Protein AF-A0A023B6I5-F1 (afdb_monomer)

Radius of gyration: 60.67 Å; Cα contacts (8 Å, |Δi|>4): 670; chains: 1; bounding box: 164×137×196 Å

Organism: Gregarina niphandrodes (NCBI:txid110365)

pLDDT: mean 82.05, std 19.66, range [26.59, 98.94]

InterPro domains:
  IPR000845 Nucleoside phosphorylase domain [PF01048] (346-554)
  IPR035994 Nucleoside phosphorylase superfamily [G3DSA:3.40.50.1580] (329-599)
  IPR035994 Nucleoside phosphorylase superfamily [SSF53167] (329-554)

Secondary structure (DSSP, 8-state):
----TTTHHHHHHHHHHHHHHHHHHHHHHHHHHHHHHHHHHHHHHHHHHHHHHHHHHHHHHHHHHHHHHHHHHHHHHHHHHHHHHHHHHHHHHHHHHHHHHHHHH--SSSHHHHHHHHHHHHHHHHHHHHHHHHHHHHHHHHHHHHHHHHHHHHHHHHHHHHHHHHHHHHHHHHHHHHHHHHHHHHHHHHHHHHHHHHHHHHHHHHHHHHHHHHHHHHHHHHHHHHHHHHHHHHHHHHHHHHHHHHHHHHHHHHHHHHHHHHHHHTT------------------------------------SSTTS------S------GGG--B-TTS-BTTT---TTSS-SEEEEES-HHHHHHHHTTSSEEEEEEE-TTS-EEEEEEETTEEEEEEE--SSHHHHHHHHHHHHHH--S-EEEEEEEEEEE-STT--TT-EEE-TT-EEEEEE-GGGGTTS-TTS-PPPTT--EEEPPPBP--HHHHHHHHHHHHHTT--EEE--EEEESSSSGGGT---TTS---STTHHHHHHHHHT--EEESSHHHHHHHHHH--SS-EEEEEEEEEEEESS-TT--PPPPHHHHHHHHHHHHHHHHHHHHTS--

Structure (mmCIF, N/CA/C/O backbone):
data_AF-A0A023B6I5-F1
#
_entry.id   AF-A0A023B6I5-F1
#
loop_
_atom_site.group_PDB
_atom_site.id
_atom_site.type_symbol
_atom_site.label_atom_id
_atom_site.label_alt_id
_atom_site.label_comp_id
_atom_site.label_asym_id
_atom_site.label_entity_id
_atom_site.label_seq_id
_atom_site.pdbx_PDB_ins_code
_atom_site.Cartn_x
_atom_site.Cartn_y
_atom_site.Cartn_z
_atom_site.occupancy
_atom_site.B_iso_or_equiv
_atom_site.auth_seq_id
_atom_site.auth_comp_id
_atom_site.auth_asym_id
_atom_site.auth_atom_id
_atom_site.pdbx_PDB_model_num
ATOM 1 N N . MET A 1 1 ? 86.539 114.883 -25.830 1.00 50.94 1 MET A N 1
ATOM 2 C CA . MET A 1 1 ? 85.190 114.671 -26.415 1.00 50.94 1 MET A CA 1
ATOM 3 C C . MET A 1 1 ? 84.847 113.183 -26.348 1.00 50.94 1 MET A C 1
ATOM 5 O O . MET A 1 1 ? 85.778 112.426 -26.600 1.00 50.94 1 MET A O 1
ATOM 9 N N . PRO A 1 2 ? 83.582 112.729 -26.167 1.00 51.44 2 PRO A N 1
ATOM 10 C CA . PRO A 1 2 ? 82.413 113.273 -25.423 1.00 51.44 2 PRO A CA 1
ATOM 11 C C . PRO A 1 2 ? 81.767 112.222 -24.434 1.00 51.44 2 PRO A C 1
ATOM 13 O O . PRO A 1 2 ? 82.081 111.042 -24.573 1.00 51.44 2 PRO A O 1
ATOM 16 N N . PRO A 1 3 ? 80.857 112.543 -23.466 1.00 53.41 3 PRO A N 1
ATOM 17 C CA . PRO A 1 3 ? 80.275 111.529 -22.555 1.00 53.41 3 PRO A CA 1
ATOM 18 C C . PRO A 1 3 ? 78.768 111.228 -22.776 1.00 53.41 3 PRO A C 1
ATOM 20 O O . PRO A 1 3 ? 77.925 112.118 -22.796 1.00 53.41 3 PRO A O 1
ATOM 23 N N . ARG A 1 4 ? 78.423 109.935 -22.900 1.00 54.38 4 ARG A N 1
ATOM 24 C CA . ARG A 1 4 ? 77.106 109.355 -23.276 1.00 54.38 4 ARG A CA 1
ATOM 25 C C . ARG A 1 4 ? 76.050 109.216 -22.146 1.00 54.38 4 ARG A C 1
ATOM 27 O O . ARG A 1 4 ? 75.023 108.583 -22.366 1.00 54.38 4 ARG A O 1
ATOM 34 N N . ALA A 1 5 ? 76.245 109.787 -20.955 1.00 59.66 5 ALA A N 1
ATOM 35 C CA . ALA A 1 5 ? 75.454 109.429 -19.762 1.00 59.66 5 ALA A CA 1
ATOM 36 C C . ALA A 1 5 ? 73.982 109.919 -19.715 1.00 59.66 5 ALA A C 1
ATOM 38 O O . ALA A 1 5 ? 73.213 109.396 -18.916 1.00 59.66 5 ALA A O 1
ATOM 39 N N . CYS A 1 6 ? 73.543 110.864 -20.558 1.00 56.69 6 CYS A N 1
ATOM 40 C CA . CYS A 1 6 ? 72.156 111.369 -20.495 1.00 56.69 6 CYS A CA 1
ATOM 41 C C . CYS A 1 6 ? 71.088 110.442 -21.106 1.00 56.69 6 CYS A C 1
ATOM 43 O O . CYS A 1 6 ? 69.930 110.560 -20.726 1.00 56.69 6 CYS A O 1
ATOM 45 N N . ARG A 1 7 ? 71.428 109.514 -22.015 1.00 58.53 7 ARG A N 1
ATOM 46 C CA . ARG A 1 7 ? 70.398 108.714 -22.718 1.00 58.53 7 ARG A CA 1
ATOM 47 C C . ARG A 1 7 ? 69.762 107.611 -21.864 1.00 58.53 7 ARG A C 1
ATOM 49 O O . ARG A 1 7 ? 68.573 107.366 -21.990 1.00 58.53 7 ARG A O 1
ATOM 56 N N . ALA A 1 8 ? 70.497 107.020 -20.921 1.00 63.22 8 ALA A N 1
ATOM 57 C CA . ALA A 1 8 ? 70.014 105.856 -20.169 1.00 63.22 8 ALA A CA 1
ATOM 58 C C . ALA A 1 8 ? 68.823 106.140 -19.225 1.00 63.22 8 ALA A C 1
ATOM 60 O O . ALA A 1 8 ? 68.144 105.211 -18.795 1.00 63.22 8 ALA A O 1
ATOM 61 N N . LYS A 1 9 ? 68.567 107.407 -18.865 1.00 62.31 9 LYS A N 1
ATOM 62 C CA . LYS A 1 9 ? 67.506 107.769 -17.909 1.00 62.31 9 LYS A CA 1
ATOM 63 C C . LYS A 1 9 ? 66.132 107.944 -18.572 1.00 62.31 9 LYS A C 1
ATOM 65 O O . LYS A 1 9 ? 65.123 107.679 -17.927 1.00 62.31 9 LYS A O 1
ATOM 70 N N . GLU A 1 10 ? 66.095 108.352 -19.841 1.00 64.75 10 GLU A N 1
ATOM 71 C CA . GLU A 1 10 ? 64.861 108.389 -20.645 1.00 64.75 10 GLU A CA 1
ATOM 72 C C . GLU A 1 10 ? 64.392 106.983 -21.026 1.00 64.75 10 GLU A C 1
ATOM 74 O O . GLU A 1 10 ? 63.189 106.727 -21.073 1.00 64.75 10 GLU A O 1
ATOM 79 N N . ASP A 1 11 ? 65.328 106.055 -21.230 1.00 68.38 11 ASP A N 1
ATOM 80 C CA . ASP A 1 11 ? 65.003 104.676 -21.596 1.00 68.38 11 ASP A CA 1
ATOM 81 C C . ASP A 1 11 ? 64.195 103.971 -20.484 1.00 68.38 11 ASP A C 1
ATOM 83 O O . ASP A 1 11 ? 63.163 103.361 -20.756 1.00 68.38 11 ASP A O 1
ATOM 87 N N . LEU A 1 12 ? 64.567 104.155 -19.209 1.00 66.00 12 LEU A N 1
ATOM 88 C CA . LEU A 1 12 ? 63.914 103.473 -18.080 1.00 66.00 12 LEU A CA 1
ATOM 89 C C . LEU A 1 12 ? 62.477 103.961 -17.797 1.00 66.00 12 LEU A C 1
ATOM 91 O O . LEU A 1 12 ? 61.619 103.171 -17.408 1.00 66.00 12 LEU A O 1
ATOM 95 N N . HIS A 1 13 ? 62.193 105.256 -17.980 1.00 69.25 13 HIS A N 1
ATOM 96 C CA . HIS A 1 13 ? 60.840 105.793 -17.769 1.00 69.25 13 HIS A CA 1
ATOM 97 C C . HIS A 1 13 ? 59.864 105.300 -18.844 1.00 69.25 13 HIS A C 1
ATOM 99 O O . HIS A 1 13 ? 58.725 104.938 -18.541 1.00 69.25 13 HIS A O 1
ATOM 105 N N . ASN A 1 14 ? 60.338 105.216 -20.088 1.00 70.69 14 ASN A N 1
ATOM 106 C CA . ASN A 1 14 ? 59.559 104.670 -21.192 1.00 70.69 14 ASN A CA 1
ATOM 107 C C . ASN A 1 14 ? 59.264 103.174 -21.009 1.00 70.69 14 ASN A C 1
ATOM 109 O O . ASN A 1 14 ? 58.187 102.718 -21.387 1.00 70.69 14 ASN A O 1
ATOM 113 N N . ASP A 1 15 ? 60.167 102.412 -20.391 1.00 72.06 15 ASP A N 1
ATOM 114 C CA . ASP A 1 15 ? 59.949 100.982 -20.150 1.00 72.06 15 ASP A CA 1
ATOM 115 C C . ASP A 1 15 ? 58.898 100.696 -19.065 1.00 72.06 15 ASP A C 1
ATOM 117 O O . ASP A 1 15 ? 58.143 99.730 -19.183 1.00 72.06 15 ASP A O 1
ATOM 121 N N . LEU A 1 16 ? 58.766 101.561 -18.055 1.00 64.81 16 LEU A N 1
ATOM 122 C CA . LEU A 1 16 ? 57.777 101.394 -16.981 1.00 64.81 16 LEU A CA 1
ATOM 123 C C . LEU A 1 16 ? 56.342 101.675 -17.460 1.00 64.81 16 LEU A C 1
ATOM 125 O O . LEU A 1 16 ? 55.440 100.881 -17.197 1.00 64.81 16 LEU A O 1
ATOM 129 N N . LEU A 1 17 ? 56.152 102.728 -18.263 1.00 69.88 17 LEU A N 1
ATOM 130 C CA . LEU A 1 17 ? 54.873 103.019 -18.930 1.00 69.88 17 LEU A CA 1
ATOM 131 C C . LEU A 1 17 ? 54.469 101.911 -19.914 1.00 69.88 17 LEU A C 1
ATOM 133 O O . LEU A 1 17 ? 53.294 101.558 -20.015 1.00 69.88 17 LEU A O 1
ATOM 137 N N . ARG A 1 18 ? 55.446 101.303 -20.603 1.00 68.19 18 ARG A N 1
ATOM 138 C CA . ARG A 1 18 ? 55.205 100.124 -21.451 1.00 68.19 18 ARG A CA 1
ATOM 139 C C . ARG A 1 18 ? 54.754 98.908 -20.644 1.00 68.19 18 ARG A C 1
ATOM 141 O O . ARG A 1 18 ? 53.985 98.099 -21.157 1.00 68.19 18 ARG A O 1
ATOM 148 N N . MET A 1 19 ? 55.224 98.755 -19.407 1.00 67.62 19 MET A N 1
ATOM 149 C CA . MET A 1 19 ? 54.859 97.622 -18.557 1.00 67.62 19 MET A CA 1
ATOM 150 C C . MET A 1 19 ? 53.428 97.743 -18.020 1.00 67.62 19 MET A C 1
ATOM 152 O O . MET A 1 19 ? 52.689 96.761 -18.021 1.00 67.62 19 MET A O 1
ATOM 156 N N . GLU A 1 20 ? 53.017 98.947 -17.625 1.00 66.69 20 GLU A N 1
ATOM 157 C CA . GLU A 1 20 ? 51.669 99.215 -17.110 1.00 66.69 20 GLU A CA 1
ATOM 158 C C . GLU A 1 20 ? 50.603 99.106 -18.217 1.00 66.69 20 GLU A C 1
ATOM 160 O O . GLU A 1 20 ? 49.566 98.467 -18.025 1.00 66.69 20 GLU A O 1
ATOM 165 N N . ALA A 1 21 ? 50.908 99.603 -19.424 1.00 68.50 21 ALA A N 1
ATOM 166 C CA . ALA A 1 21 ? 50.077 99.389 -20.611 1.00 68.50 21 ALA A CA 1
ATOM 167 C C . ALA A 1 21 ? 49.914 97.891 -20.935 1.00 68.50 21 ALA A C 1
ATOM 169 O O . ALA A 1 21 ? 48.797 97.423 -21.160 1.00 68.50 21 ALA A O 1
ATOM 170 N N . ARG A 1 22 ? 51.005 97.115 -20.855 1.00 67.00 22 ARG A N 1
ATOM 171 C CA . ARG A 1 22 ? 50.973 95.658 -21.059 1.00 67.00 22 ARG A CA 1
ATOM 172 C C . ARG A 1 22 ? 50.104 94.927 -20.039 1.00 67.00 22 ARG A C 1
ATOM 174 O O . ARG A 1 22 ? 49.475 93.933 -20.385 1.00 67.00 22 ARG A O 1
ATOM 181 N N . MET A 1 23 ? 50.058 95.377 -18.788 1.00 62.62 23 MET A N 1
ATOM 182 C CA . MET A 1 23 ? 49.292 94.685 -17.746 1.00 62.62 23 MET A CA 1
ATOM 183 C C . MET A 1 23 ? 47.775 94.878 -17.917 1.00 62.62 23 MET A C 1
ATOM 185 O O . MET A 1 23 ? 47.000 93.935 -17.737 1.00 62.62 23 MET A O 1
ATOM 189 N N . ASN A 1 24 ? 47.348 96.068 -18.350 1.00 68.62 24 ASN A N 1
ATOM 190 C CA . ASN A 1 24 ? 45.947 96.327 -18.694 1.00 68.62 24 ASN A CA 1
ATOM 191 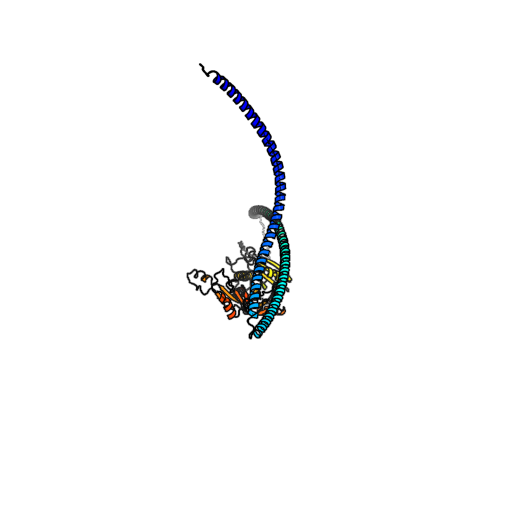C C . ASN A 1 24 ? 45.519 95.603 -19.980 1.00 68.62 24 ASN A C 1
ATOM 193 O O . ASN A 1 24 ? 44.420 95.048 -20.017 1.00 68.62 24 ASN A O 1
ATOM 197 N N . GLU A 1 25 ? 46.403 95.511 -20.983 1.00 66.62 25 GLU A N 1
ATOM 198 C CA . GLU A 1 25 ? 46.178 94.672 -22.171 1.00 66.62 25 GLU A CA 1
ATOM 199 C C . GLU A 1 25 ? 45.968 93.199 -21.797 1.00 66.62 25 GLU A C 1
ATOM 201 O O . GLU A 1 25 ? 45.044 92.563 -22.300 1.00 66.62 25 GLU A O 1
ATOM 206 N N . VAL A 1 26 ? 46.765 92.655 -20.869 1.00 64.38 26 VAL A N 1
ATOM 207 C CA . VAL A 1 26 ? 46.626 91.255 -20.430 1.00 64.38 26 VAL A CA 1
ATOM 208 C C . VAL A 1 26 ? 45.299 91.017 -19.705 1.00 64.38 26 VAL A C 1
ATOM 210 O O . VAL A 1 26 ? 44.687 89.970 -19.891 1.00 64.38 26 VAL A O 1
ATOM 213 N N . THR A 1 27 ? 44.817 91.980 -18.917 1.00 63.03 27 THR A N 1
ATOM 214 C CA . THR A 1 27 ? 43.578 91.808 -18.139 1.00 63.03 27 THR A CA 1
ATOM 215 C C . THR A 1 27 ? 42.332 91.832 -19.034 1.00 63.03 27 THR A C 1
ATOM 217 O O . THR A 1 27 ? 41.443 91.001 -18.858 1.00 63.03 27 THR A O 1
ATOM 220 N N . HIS A 1 28 ? 42.282 92.710 -20.044 1.00 66.75 28 HIS A N 1
ATOM 221 C CA . HIS A 1 28 ? 41.224 92.670 -21.069 1.00 66.75 28 HIS A CA 1
ATOM 222 C C . HIS A 1 28 ? 41.318 91.408 -21.939 1.00 66.75 28 HIS A C 1
ATOM 224 O O . HIS A 1 28 ? 40.306 90.758 -22.185 1.00 66.75 28 HIS A O 1
ATOM 230 N N . ALA A 1 29 ? 42.534 90.984 -22.299 1.00 60.81 29 ALA A N 1
ATOM 231 C CA . ALA A 1 29 ? 42.744 89.769 -23.083 1.00 60.81 29 ALA A CA 1
ATOM 232 C C . ALA A 1 29 ? 42.295 88.476 -22.372 1.00 60.81 29 ALA A C 1
ATOM 234 O O . ALA A 1 29 ? 42.052 87.474 -23.043 1.00 60.81 29 ALA A O 1
ATOM 235 N N . VAL A 1 30 ? 42.199 88.462 -21.035 1.00 62.12 30 VAL A N 1
ATOM 236 C CA . VAL A 1 30 ? 41.663 87.318 -20.274 1.00 62.12 30 VAL A CA 1
ATOM 237 C C . VAL A 1 30 ? 40.130 87.311 -20.280 1.00 62.12 30 VAL A C 1
ATOM 239 O O . VAL A 1 30 ? 39.549 86.249 -20.488 1.00 62.12 30 VAL A O 1
ATOM 242 N N . GLY A 1 31 ? 39.482 88.473 -20.135 1.00 64.50 31 GLY A N 1
ATOM 243 C CA . GLY A 1 31 ? 38.019 88.591 -20.200 1.00 64.50 31 GLY A CA 1
ATOM 244 C C . GLY A 1 31 ? 37.453 88.236 -21.579 1.00 64.50 31 GLY A C 1
ATOM 245 O O . GLY A 1 31 ? 36.525 87.434 -21.676 1.00 64.50 31 GLY A O 1
ATOM 246 N N . ASP A 1 32 ? 38.083 88.730 -22.650 1.00 65.38 32 ASP A N 1
ATOM 247 C CA . ASP A 1 32 ? 37.702 88.383 -24.028 1.00 65.38 32 ASP A CA 1
ATOM 248 C C . ASP A 1 32 ? 37.873 86.876 -24.299 1.00 65.38 32 ASP A C 1
ATOM 250 O O . ASP A 1 32 ? 37.060 86.255 -24.987 1.00 65.38 32 ASP A O 1
ATOM 254 N N . ARG A 1 33 ? 38.888 86.247 -23.686 1.00 61.16 33 ARG A N 1
ATOM 255 C CA . ARG A 1 33 ? 39.135 84.801 -23.797 1.00 61.16 33 ARG A CA 1
ATOM 256 C C . ARG A 1 33 ? 38.058 83.948 -23.137 1.00 61.16 33 ARG A C 1
ATOM 258 O O . ARG A 1 33 ? 37.762 82.868 -23.646 1.00 61.16 33 ARG A O 1
ATOM 265 N N . GLU A 1 34 ? 37.487 84.385 -22.018 1.00 61.97 34 GLU A N 1
ATOM 266 C CA . GLU A 1 34 ? 36.413 83.645 -21.344 1.00 61.97 34 GLU A CA 1
ATOM 267 C C . GLU A 1 34 ? 35.098 83.707 -22.135 1.00 61.97 34 GLU A C 1
ATOM 269 O O . GLU A 1 34 ? 34.404 82.692 -22.260 1.00 61.97 34 GLU A O 1
ATOM 274 N N . GLU A 1 35 ? 34.790 84.851 -22.754 1.00 68.69 35 GLU A N 1
ATOM 275 C CA . GLU A 1 35 ? 33.615 84.991 -23.620 1.00 68.69 35 GLU A CA 1
ATOM 276 C C . GLU A 1 35 ? 33.779 84.216 -24.944 1.00 68.69 35 GLU A C 1
ATOM 278 O O . GLU A 1 35 ? 32.845 83.542 -25.398 1.00 68.69 35 GLU A O 1
ATOM 283 N N . GLU A 1 36 ? 34.983 84.220 -25.533 1.00 66.12 36 GLU A N 1
ATOM 284 C CA . GLU A 1 36 ? 35.328 83.356 -26.669 1.00 66.12 36 GLU A CA 1
ATOM 285 C C . GLU A 1 36 ? 35.218 81.867 -26.316 1.00 66.12 36 GLU A C 1
ATOM 287 O O . GLU A 1 36 ? 34.721 81.079 -27.123 1.00 66.12 36 GLU A O 1
ATOM 292 N N . MET A 1 37 ? 35.618 81.464 -25.106 1.00 62.88 37 MET A N 1
ATOM 293 C CA . MET A 1 37 ? 35.550 80.071 -24.659 1.00 62.88 37 MET A CA 1
ATOM 294 C C . MET A 1 37 ? 34.101 79.586 -24.472 1.00 62.88 37 MET A C 1
ATOM 296 O O . MET A 1 37 ? 33.791 78.448 -24.830 1.00 62.88 37 MET A O 1
ATOM 300 N N . MET A 1 38 ? 33.192 80.439 -23.984 1.00 66.00 38 MET A N 1
ATOM 301 C CA . MET A 1 38 ? 31.756 80.126 -23.880 1.00 66.00 38 MET A CA 1
ATOM 302 C C . MET A 1 38 ? 31.088 79.997 -25.257 1.00 66.00 38 MET A C 1
ATOM 304 O O . MET A 1 38 ? 30.403 79.003 -25.510 1.00 66.00 38 MET A O 1
ATOM 308 N N . LYS A 1 39 ? 31.366 80.916 -26.194 1.00 69.06 39 LYS A N 1
ATOM 309 C CA . LYS A 1 39 ? 30.885 80.805 -27.588 1.00 69.06 39 LYS A CA 1
ATOM 310 C C . LYS A 1 39 ? 31.483 79.588 -28.303 1.00 69.06 39 LYS A C 1
ATOM 312 O O . LYS A 1 39 ? 30.794 78.908 -29.064 1.00 69.06 39 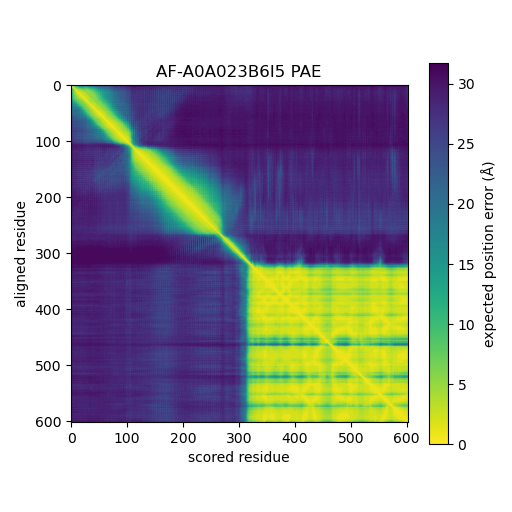LYS A O 1
ATOM 317 N N . ALA A 1 40 ? 32.743 79.251 -28.023 1.00 63.38 40 ALA A N 1
ATOM 318 C CA . ALA A 1 40 ? 33.373 78.036 -28.530 1.00 63.38 40 ALA A CA 1
ATOM 319 C C . ALA A 1 40 ? 32.716 76.763 -27.973 1.00 63.38 40 ALA A C 1
ATOM 321 O O . ALA A 1 40 ? 32.628 75.769 -28.695 1.00 63.38 40 ALA A O 1
ATOM 322 N N . LYS A 1 41 ? 32.218 76.780 -26.730 1.00 67.69 41 LYS A N 1
ATOM 323 C CA . LYS A 1 41 ? 31.536 75.637 -26.110 1.00 67.69 41 LYS A CA 1
ATOM 324 C C . LYS A 1 41 ? 30.185 75.340 -26.769 1.00 67.69 41 LYS A C 1
ATOM 326 O O . LYS A 1 41 ? 29.961 74.194 -27.148 1.00 67.69 41 LYS A O 1
ATOM 331 N N . GLU A 1 42 ? 29.353 76.352 -27.020 1.00 70.31 42 GLU A N 1
ATOM 332 C CA . GLU A 1 42 ? 28.072 76.178 -27.734 1.00 70.31 42 GLU A CA 1
ATOM 333 C C . GLU A 1 42 ? 28.271 75.724 -29.191 1.00 70.31 42 GLU A C 1
ATOM 335 O O . GLU A 1 42 ? 27.594 74.813 -29.677 1.00 70.31 42 GLU A O 1
ATOM 340 N N . VAL A 1 43 ? 29.262 76.291 -29.892 1.00 69.94 43 VAL A N 1
ATOM 341 C CA . VAL A 1 43 ? 29.624 75.851 -31.251 1.00 69.94 43 VAL A CA 1
ATOM 342 C C . VAL A 1 43 ? 30.165 74.418 -31.246 1.00 69.94 43 VAL A C 1
ATOM 344 O O . VAL A 1 43 ? 29.902 73.661 -32.185 1.00 69.94 43 VAL A O 1
ATOM 347 N N . ASN A 1 44 ? 30.899 74.018 -30.206 1.00 66.50 44 ASN A N 1
ATOM 348 C CA . ASN A 1 44 ? 31.412 72.659 -30.071 1.00 66.50 44 ASN A CA 1
ATOM 349 C C . ASN A 1 44 ? 30.318 71.649 -29.718 1.00 66.50 44 ASN A C 1
ATOM 351 O O . ASN A 1 44 ? 30.361 70.549 -30.258 1.00 66.50 44 ASN A O 1
ATOM 355 N N . GLU A 1 45 ? 29.310 72.000 -28.919 1.00 69.56 45 GLU A N 1
ATOM 356 C CA . GLU A 1 45 ? 28.155 71.126 -28.651 1.00 69.56 45 GLU A CA 1
ATOM 357 C C . GLU A 1 45 ? 27.286 70.930 -29.904 1.00 69.56 45 GLU A C 1
ATOM 359 O O . GLU A 1 45 ? 26.939 69.798 -30.249 1.00 69.56 45 GLU A O 1
ATOM 364 N N . ALA A 1 46 ? 27.042 71.990 -30.683 1.00 69.69 46 ALA A N 1
ATOM 365 C CA . ALA A 1 46 ? 26.348 71.878 -31.969 1.00 69.69 46 ALA A CA 1
ATOM 366 C C . ALA A 1 46 ? 27.162 71.090 -33.019 1.00 69.69 46 ALA A C 1
ATOM 368 O O . ALA A 1 46 ? 26.605 70.333 -33.824 1.00 69.69 46 ALA A O 1
ATOM 369 N N . LYS A 1 47 ? 28.497 71.233 -33.017 1.00 68.06 47 LYS A N 1
ATOM 370 C CA . LYS A 1 47 ? 29.393 70.393 -33.829 1.00 68.06 47 LYS A CA 1
ATOM 371 C C . LYS A 1 47 ? 29.383 68.946 -33.354 1.00 68.06 47 LYS A C 1
ATOM 373 O O . LYS A 1 47 ? 29.386 68.074 -34.213 1.00 68.06 47 LYS A O 1
ATOM 378 N N . LEU A 1 48 ? 29.339 68.690 -32.047 1.00 69.00 48 LEU A N 1
ATOM 379 C CA . LEU A 1 48 ? 29.316 67.351 -31.462 1.00 69.00 48 LEU A CA 1
ATOM 380 C C . LEU A 1 48 ? 28.036 66.603 -31.846 1.00 69.00 48 LEU A C 1
ATOM 382 O O . LEU A 1 48 ? 28.125 65.452 -32.256 1.00 69.00 48 LEU A O 1
ATOM 386 N N . GLU A 1 49 ? 26.873 67.257 -31.829 1.00 71.62 49 GLU A N 1
ATOM 387 C CA . GLU A 1 49 ? 25.619 66.646 -32.299 1.00 71.62 49 GLU A CA 1
ATOM 388 C C . GLU A 1 49 ? 25.617 66.382 -33.814 1.00 71.62 49 GLU A C 1
ATOM 390 O O . GLU A 1 49 ? 25.239 65.299 -34.268 1.00 71.62 49 GLU A O 1
ATOM 395 N N . ARG A 1 50 ? 26.161 67.299 -34.628 1.00 70.31 50 ARG A N 1
ATOM 396 C CA . ARG A 1 50 ? 26.387 67.021 -36.061 1.00 70.31 50 ARG A CA 1
ATOM 397 C C . ARG A 1 50 ? 27.405 65.902 -36.296 1.00 70.31 50 ARG A C 1
ATOM 399 O O . ARG A 1 50 ? 27.277 65.176 -37.282 1.00 70.31 50 ARG A O 1
ATOM 406 N N . LEU A 1 51 ? 28.412 65.765 -35.432 1.00 67.56 51 LEU A N 1
ATOM 407 C CA . LEU A 1 51 ? 29.415 64.706 -35.518 1.00 67.56 51 LEU A CA 1
ATOM 408 C C . LEU A 1 51 ? 28.815 63.356 -35.124 1.00 67.56 51 LEU A C 1
ATOM 410 O O . LEU A 1 51 ? 29.060 62.389 -35.830 1.00 67.56 51 LEU A O 1
ATOM 414 N N . LYS A 1 52 ? 27.972 63.296 -34.085 1.00 68.44 52 LYS A N 1
ATOM 415 C CA . LYS A 1 52 ? 27.227 62.089 -33.694 1.00 68.44 52 LYS A CA 1
ATOM 416 C C . LYS A 1 52 ? 26.283 61.622 -34.798 1.00 68.44 52 LYS A C 1
ATOM 418 O O . LYS A 1 52 ? 26.296 60.447 -35.140 1.00 68.44 52 LYS A O 1
ATOM 423 N N . ALA A 1 53 ? 25.543 62.534 -35.433 1.00 69.06 53 ALA A N 1
ATOM 424 C CA . ALA A 1 53 ? 24.675 62.189 -36.562 1.00 69.06 53 ALA A CA 1
ATOM 425 C C . ALA A 1 53 ? 25.462 61.684 -37.791 1.00 69.06 53 ALA A C 1
ATOM 427 O O . ALA A 1 53 ? 24.998 60.800 -38.512 1.00 69.06 53 ALA A O 1
ATOM 428 N N . LYS A 1 54 ? 26.672 62.214 -38.030 1.00 68.44 54 LYS A N 1
ATOM 429 C CA . LYS A 1 54 ? 27.587 61.689 -39.058 1.00 68.44 54 LYS A CA 1
ATOM 430 C C . LYS A 1 54 ? 28.219 60.356 -38.656 1.00 68.44 54 LYS A C 1
ATOM 432 O O . LYS A 1 54 ? 28.394 59.512 -39.524 1.00 68.44 54 LYS A O 1
ATOM 437 N N . TYR A 1 55 ? 28.535 60.165 -37.378 1.00 67.88 55 TYR A N 1
ATOM 438 C CA . TYR A 1 55 ? 29.103 58.931 -36.839 1.00 67.88 55 TYR A CA 1
ATOM 439 C C . TYR A 1 55 ? 28.096 57.782 -36.914 1.00 67.88 55 TYR A C 1
ATOM 441 O O . TYR A 1 55 ? 28.458 56.699 -37.347 1.00 67.88 55 TYR A O 1
ATOM 449 N N . LEU A 1 56 ? 26.818 58.040 -36.620 1.00 69.81 56 LEU A N 1
ATOM 450 C CA . LEU A 1 56 ? 25.753 57.041 -36.738 1.00 69.81 56 LEU A CA 1
ATOM 451 C C . LEU A 1 56 ? 25.555 56.590 -38.197 1.00 69.81 56 LEU A C 1
ATOM 453 O O . LEU A 1 56 ? 25.535 55.400 -38.475 1.00 69.81 56 LEU A O 1
ATOM 457 N N . LYS A 1 57 ? 25.547 57.529 -39.157 1.00 67.12 57 LYS A N 1
ATOM 458 C CA . LYS A 1 57 ? 25.541 57.185 -40.593 1.00 67.12 57 LYS A CA 1
ATOM 459 C C . LYS A 1 57 ? 26.821 56.485 -41.057 1.00 67.12 57 LYS A C 1
ATOM 461 O O . LYS A 1 57 ? 26.771 55.668 -41.969 1.00 67.12 57 LYS A O 1
ATOM 466 N N . ALA A 1 58 ? 27.971 56.825 -40.477 1.00 62.72 58 ALA A N 1
ATOM 467 C CA . ALA A 1 58 ? 29.230 56.153 -40.780 1.00 62.72 58 ALA A CA 1
ATOM 468 C C . ALA A 1 58 ? 29.260 54.726 -40.215 1.00 62.72 58 ALA A C 1
ATOM 470 O O . ALA A 1 58 ? 29.835 53.864 -40.865 1.00 62.72 58 ALA A O 1
ATOM 471 N N . MET A 1 59 ? 28.615 54.469 -39.072 1.00 68.88 59 MET A N 1
ATOM 472 C CA . MET A 1 59 ? 28.445 53.127 -38.511 1.00 68.88 59 MET A CA 1
ATOM 473 C C . MET A 1 59 ? 27.537 52.251 -39.378 1.00 68.88 59 MET A C 1
ATOM 475 O O . MET A 1 59 ? 27.935 51.132 -39.675 1.00 68.88 59 MET A O 1
ATOM 479 N N . ASP A 1 60 ? 26.414 52.772 -39.888 1.00 69.56 60 ASP A N 1
ATOM 480 C CA . ASP A 1 60 ? 25.569 52.029 -40.844 1.00 69.56 60 ASP A CA 1
ATOM 481 C C . ASP A 1 60 ? 26.341 51.683 -42.134 1.00 69.56 60 ASP A C 1
ATOM 483 O O . ASP A 1 60 ? 26.228 50.588 -42.687 1.00 69.56 60 ASP A O 1
ATOM 487 N N . HIS A 1 61 ? 27.186 52.605 -42.613 1.00 67.75 61 HIS A N 1
ATOM 488 C CA . HIS A 1 61 ? 28.081 52.333 -43.739 1.00 67.75 61 HIS A CA 1
ATOM 489 C C . HIS A 1 61 ? 29.216 51.360 -43.387 1.00 67.75 61 HIS A C 1
ATOM 491 O O . HIS A 1 61 ? 29.657 50.630 -44.273 1.00 67.75 61 HIS A O 1
ATOM 497 N N . LEU A 1 62 ? 29.681 51.329 -42.134 1.00 69.25 62 LEU A N 1
ATOM 498 C CA . LEU A 1 62 ? 30.691 50.379 -41.666 1.00 69.25 62 LEU A CA 1
ATOM 499 C C . LEU A 1 62 ? 30.108 48.967 -41.580 1.00 69.25 62 LEU A C 1
ATOM 501 O O . LEU A 1 62 ? 30.741 48.044 -42.070 1.00 69.25 62 LEU A O 1
ATOM 505 N N . GLU A 1 63 ? 28.889 48.800 -41.060 1.00 71.75 63 GLU A N 1
ATOM 506 C CA . GLU A 1 63 ? 28.198 47.503 -41.046 1.00 71.75 63 GLU A CA 1
ATOM 507 C C . GLU A 1 63 ? 27.935 46.989 -42.466 1.00 71.75 63 GLU A C 1
ATOM 509 O O . GLU A 1 63 ? 28.132 45.805 -42.746 1.00 71.75 63 GLU A O 1
ATOM 514 N N . PHE A 1 64 ? 27.567 47.878 -43.395 1.00 72.25 64 PHE A N 1
ATOM 515 C CA . PHE A 1 64 ? 27.439 47.521 -44.808 1.00 72.25 64 PHE A CA 1
ATOM 516 C C . PHE A 1 64 ? 28.789 47.132 -45.431 1.00 72.25 64 PHE A C 1
ATOM 518 O O . PHE A 1 64 ? 28.872 46.131 -46.138 1.00 72.25 64 PHE A O 1
ATOM 525 N N . LEU A 1 65 ? 29.864 47.876 -45.150 1.00 67.44 65 LEU A N 1
ATOM 526 C CA . LEU A 1 65 ? 31.207 47.548 -45.637 1.00 67.44 65 LEU A CA 1
ATOM 527 C C . LEU A 1 65 ? 31.757 46.263 -45.010 1.00 67.44 65 LEU A C 1
ATOM 529 O O . LEU A 1 65 ? 32.407 45.502 -45.711 1.00 67.44 65 LEU A O 1
ATOM 533 N N . GLU A 1 66 ? 31.466 45.968 -43.745 1.00 72.56 66 GLU A N 1
ATOM 534 C CA . GLU A 1 66 ? 31.837 44.711 -43.089 1.00 72.56 66 GLU A CA 1
ATOM 535 C C . GLU A 1 66 ? 31.030 43.520 -43.613 1.00 72.56 66 GLU A C 1
ATOM 537 O O . GLU A 1 66 ? 31.549 42.405 -43.664 1.00 72.56 66 GLU A O 1
ATOM 542 N N . ALA A 1 67 ? 29.772 43.728 -44.011 1.00 71.50 67 ALA A N 1
ATOM 543 C CA . ALA A 1 67 ? 28.979 42.711 -44.694 1.00 71.50 67 ALA A CA 1
ATOM 544 C C . ALA A 1 67 ? 29.533 42.433 -46.100 1.00 71.50 67 ALA A C 1
ATOM 546 O O . ALA A 1 67 ? 29.745 41.274 -46.452 1.00 71.50 67 ALA A O 1
ATOM 547 N N . VAL A 1 68 ? 29.861 43.483 -46.862 1.00 71.12 68 VAL A N 1
ATOM 548 C CA . VAL A 1 68 ? 30.500 43.364 -48.183 1.00 71.12 68 VAL A CA 1
ATOM 549 C C . VAL A 1 68 ? 31.901 42.759 -48.072 1.00 71.12 68 VAL A C 1
ATOM 551 O O . VAL A 1 68 ? 32.260 41.930 -48.900 1.00 71.12 68 VAL A O 1
ATOM 554 N N . GLN A 1 69 ? 32.678 43.101 -47.041 1.00 69.81 69 GLN A N 1
ATOM 555 C CA . GLN A 1 69 ? 33.998 42.518 -46.794 1.00 69.81 69 GLN A CA 1
ATOM 556 C C . GLN A 1 69 ? 33.884 41.035 -46.430 1.00 69.81 69 GLN A C 1
ATOM 558 O O . GLN A 1 69 ? 34.630 40.229 -46.969 1.00 69.81 69 GLN A O 1
ATOM 563 N N . ARG A 1 70 ? 32.908 40.640 -45.601 1.00 74.19 70 ARG A N 1
ATOM 564 C CA . ARG A 1 70 ? 32.640 39.221 -45.304 1.00 74.19 70 ARG A CA 1
ATOM 565 C C . ARG A 1 70 ? 32.224 38.434 -46.544 1.00 74.19 70 ARG A C 1
ATOM 567 O O . ARG A 1 70 ? 32.642 37.291 -46.709 1.00 74.19 70 ARG A O 1
ATOM 574 N N . GLU A 1 71 ? 31.421 39.030 -47.420 1.00 73.56 71 GLU A N 1
ATOM 575 C CA . GLU A 1 71 ? 30.998 38.390 -48.666 1.00 73.56 71 GLU A CA 1
ATOM 576 C C . GLU A 1 71 ? 32.143 38.327 -49.693 1.00 73.56 71 GLU A C 1
ATOM 578 O O . GLU A 1 71 ? 32.321 37.306 -50.356 1.00 73.56 71 GLU A O 1
ATOM 583 N N . HIS A 1 72 ? 32.980 39.367 -49.761 1.00 76.00 72 HIS A N 1
ATOM 584 C CA . HIS A 1 72 ? 34.217 39.399 -50.542 1.00 76.00 72 HIS A CA 1
ATOM 585 C C . HIS A 1 72 ? 35.221 38.349 -50.052 1.00 76.00 72 HIS A C 1
ATOM 587 O O . HIS A 1 72 ? 35.747 37.599 -50.865 1.00 76.00 72 HIS A O 1
ATOM 593 N N . ASP A 1 73 ? 35.451 38.235 -48.744 1.00 73.88 73 ASP A N 1
ATOM 594 C CA . ASP A 1 73 ? 36.385 37.265 -48.167 1.00 73.88 73 ASP A CA 1
ATOM 595 C C . ASP A 1 73 ? 35.881 35.825 -48.371 1.00 73.88 73 ASP A C 1
ATOM 597 O O . ASP A 1 73 ? 36.655 34.953 -48.762 1.00 73.88 73 ASP A O 1
ATOM 601 N N . ALA A 1 74 ? 34.569 35.585 -48.244 1.00 73.50 74 ALA A N 1
ATOM 602 C CA . ALA A 1 74 ? 33.952 34.296 -48.572 1.00 73.50 74 ALA A CA 1
ATOM 603 C C . ALA A 1 74 ? 34.039 33.956 -50.075 1.00 73.50 74 ALA A C 1
ATOM 605 O O . ALA A 1 74 ? 34.194 32.789 -50.452 1.00 73.50 74 ALA A O 1
ATOM 606 N N . LEU A 1 75 ? 33.948 34.961 -50.954 1.00 72.12 75 LEU A N 1
ATOM 607 C CA . LEU A 1 75 ? 34.165 34.792 -52.391 1.00 72.12 75 LEU A CA 1
ATOM 608 C C . LEU A 1 75 ? 35.644 34.579 -52.724 1.00 72.12 75 LEU A C 1
ATOM 610 O O . LEU A 1 75 ? 35.930 33.746 -53.576 1.00 72.12 75 LEU A O 1
ATOM 614 N N . CYS A 1 76 ? 36.577 35.247 -52.044 1.00 72.06 76 CYS A N 1
ATOM 615 C CA . CYS A 1 76 ? 38.016 35.028 -52.186 1.00 72.06 76 CYS A CA 1
ATOM 616 C C . CYS A 1 76 ? 38.434 33.637 -51.700 1.00 72.06 76 CYS A C 1
ATOM 618 O O . CYS A 1 76 ? 39.244 32.999 -52.366 1.00 72.06 76 CYS A O 1
ATOM 620 N N . GLU A 1 77 ? 37.852 33.116 -50.615 1.00 73.19 77 GLU A N 1
ATOM 621 C CA . GLU A 1 77 ? 38.057 31.722 -50.196 1.00 73.19 77 GLU A CA 1
ATOM 622 C C . GLU A 1 77 ? 37.507 30.732 -51.227 1.00 73.19 77 GLU A C 1
ATOM 624 O O . GLU A 1 77 ? 38.205 29.793 -51.613 1.00 73.19 77 GLU A O 1
ATOM 629 N N . LYS A 1 78 ? 36.286 30.951 -51.737 1.00 72.62 78 LYS A N 1
ATOM 630 C CA . LYS A 1 78 ? 35.727 30.106 -52.807 1.00 72.62 78 LYS A CA 1
ATOM 631 C C . LYS A 1 78 ? 36.542 30.187 -54.095 1.00 72.62 78 LYS A C 1
ATOM 633 O O . LYS A 1 78 ? 36.739 29.164 -54.744 1.00 72.62 78 LYS A O 1
ATOM 638 N N . TYR A 1 79 ? 37.013 31.373 -54.467 1.00 71.62 79 TYR A N 1
ATOM 639 C CA . TYR A 1 79 ? 37.817 31.590 -55.665 1.00 71.62 79 TYR A CA 1
ATOM 640 C C . TYR A 1 79 ? 39.214 30.981 -55.512 1.00 71.62 79 TYR A C 1
ATOM 642 O O . TYR A 1 79 ? 39.669 30.300 -56.421 1.00 71.62 79 TYR A O 1
ATOM 650 N N . GLY A 1 80 ? 39.847 31.104 -54.343 1.00 73.44 80 GLY A N 1
ATOM 651 C CA . GLY A 1 80 ? 41.106 30.427 -54.026 1.00 73.44 80 GLY A CA 1
ATOM 652 C C . GLY A 1 80 ? 40.969 28.901 -54.016 1.00 73.44 80 GLY A C 1
ATOM 653 O O . GLY A 1 80 ? 41.835 28.202 -54.542 1.00 73.44 80 GLY A O 1
ATOM 654 N N . ALA A 1 81 ? 39.855 28.367 -53.501 1.00 70.44 81 ALA A N 1
ATOM 655 C CA . ALA A 1 81 ? 39.543 26.940 -53.576 1.00 70.44 81 ALA A CA 1
ATOM 656 C C . ALA A 1 81 ? 39.335 26.473 -55.029 1.00 70.44 81 ALA A C 1
ATOM 658 O O . ALA A 1 81 ? 39.851 25.424 -55.411 1.00 70.44 81 ALA A O 1
ATOM 659 N N . LEU A 1 82 ? 38.655 27.276 -55.855 1.00 72.69 82 LEU A N 1
ATOM 660 C CA . LEU A 1 82 ? 38.475 27.025 -57.287 1.00 72.69 82 LEU A CA 1
ATOM 661 C C . LEU A 1 82 ? 39.781 27.162 -58.084 1.00 72.69 82 LEU A C 1
ATOM 663 O O . LEU A 1 82 ? 39.985 26.392 -59.014 1.00 72.69 82 LEU A O 1
ATOM 667 N N . GLU A 1 83 ? 40.690 28.076 -57.733 1.00 71.75 83 GLU A N 1
ATOM 668 C CA . GLU A 1 83 ? 42.020 28.186 -58.352 1.00 71.75 83 GLU A CA 1
ATOM 669 C C . GLU A 1 83 ? 42.910 26.990 -57.997 1.00 71.75 83 GLU A C 1
ATOM 671 O O . GLU A 1 83 ? 43.610 26.470 -58.866 1.00 71.75 83 GLU A O 1
ATOM 676 N N . LEU A 1 84 ? 42.843 26.495 -56.757 1.00 72.12 84 LEU A N 1
ATOM 677 C CA . LEU A 1 84 ? 43.503 25.255 -56.332 1.00 72.12 84 LEU A CA 1
ATOM 678 C C . LEU A 1 84 ? 42.915 24.024 -57.031 1.00 72.12 84 LEU A C 1
ATOM 680 O O . LEU A 1 84 ? 43.663 23.144 -57.464 1.00 72.12 84 LEU A O 1
ATOM 684 N N . GLU A 1 85 ? 41.593 23.967 -57.187 1.00 75.00 85 GLU A N 1
ATOM 685 C CA . GLU A 1 85 ? 40.915 22.894 -57.911 1.00 75.00 85 GLU A CA 1
ATOM 686 C C . GLU A 1 85 ? 41.219 22.959 -59.416 1.00 75.00 85 GLU A C 1
ATOM 688 O O . GLU A 1 85 ? 41.531 21.936 -60.022 1.00 75.00 85 GLU A O 1
ATOM 693 N N . HIS A 1 86 ? 41.250 24.153 -60.011 1.00 74.94 86 HIS A N 1
ATOM 694 C CA . HIS A 1 86 ? 41.628 24.380 -61.405 1.00 74.94 86 HIS A CA 1
ATOM 695 C C . HIS A 1 86 ? 43.109 24.065 -61.658 1.00 74.94 86 HIS A C 1
ATOM 697 O O . HIS A 1 86 ? 43.422 23.389 -62.635 1.00 74.94 86 HIS A O 1
ATOM 703 N N . ALA A 1 87 ? 44.023 24.448 -60.761 1.00 71.88 87 ALA A N 1
ATOM 704 C CA . ALA A 1 87 ? 45.432 24.055 -60.824 1.00 71.88 87 ALA A CA 1
ATOM 705 C C . ALA A 1 87 ? 45.603 22.532 -60.664 1.00 71.88 87 ALA A C 1
ATOM 707 O O . ALA A 1 87 ? 46.402 21.910 -61.370 1.00 71.88 87 ALA A O 1
ATOM 708 N N . GLY A 1 88 ? 44.809 21.904 -59.789 1.00 73.19 88 GLY A N 1
ATOM 709 C CA . GLY A 1 88 ? 44.740 20.451 -59.636 1.00 73.19 88 GLY A CA 1
ATOM 710 C C . GLY A 1 88 ? 44.211 19.745 -60.887 1.00 73.19 88 GLY A C 1
ATOM 711 O O . GLY A 1 88 ? 44.759 18.721 -61.299 1.00 73.19 88 GLY A O 1
ATOM 712 N N . LEU A 1 89 ? 43.192 20.309 -61.536 1.00 74.50 89 LEU A N 1
ATOM 713 C CA . LEU A 1 89 ? 42.632 19.817 -62.793 1.00 74.50 89 LEU A CA 1
ATOM 714 C C . LEU A 1 89 ? 43.589 20.031 -63.970 1.00 74.50 89 LEU A C 1
ATOM 716 O O . LEU A 1 89 ? 43.734 19.115 -64.770 1.00 74.50 89 LEU A O 1
ATOM 720 N N . GLN A 1 90 ? 44.309 21.154 -64.050 1.00 70.31 90 GLN A N 1
ATOM 721 C CA . GLN A 1 90 ? 45.344 21.386 -65.066 1.00 70.31 90 GLN A CA 1
ATOM 722 C C . GLN A 1 90 ? 46.526 20.425 -64.909 1.00 70.31 90 GLN A C 1
ATOM 724 O O . GLN A 1 90 ? 47.023 19.894 -65.901 1.00 70.31 90 GLN A O 1
ATOM 729 N N . LYS A 1 91 ? 46.937 20.123 -63.671 1.00 73.81 91 LYS A N 1
ATOM 730 C CA . LYS A 1 91 ? 47.989 19.134 -63.396 1.00 73.81 91 LYS A CA 1
ATOM 731 C C . LYS A 1 91 ? 47.541 17.709 -63.741 1.00 73.81 91 LYS A C 1
ATOM 733 O O . LYS A 1 91 ? 48.317 16.949 -64.313 1.00 73.81 91 LYS A O 1
ATOM 738 N N . ARG A 1 92 ? 46.277 17.362 -63.462 1.00 73.81 92 ARG A N 1
ATOM 739 C CA . ARG A 1 92 ? 45.664 16.087 -63.881 1.00 73.81 92 ARG A CA 1
ATOM 740 C C . ARG A 1 92 ? 45.486 16.001 -65.398 1.00 73.81 92 ARG A C 1
ATOM 742 O O . ARG A 1 92 ? 45.722 14.942 -65.960 1.00 73.81 92 ARG A O 1
ATOM 749 N N . LEU A 1 93 ? 45.124 17.096 -66.065 1.00 73.12 93 LEU A N 1
ATOM 750 C CA . LEU A 1 93 ? 45.017 17.172 -67.523 1.00 73.12 93 LEU A CA 1
ATOM 751 C C . LEU A 1 93 ? 46.390 16.973 -68.181 1.00 73.12 93 LEU A C 1
ATOM 753 O O . LEU A 1 93 ? 46.492 16.197 -69.123 1.00 73.12 93 LEU A O 1
ATOM 757 N N . ALA A 1 94 ? 47.445 17.593 -67.643 1.00 71.38 94 ALA A N 1
ATOM 758 C CA . ALA A 1 94 ? 48.820 17.391 -68.102 1.00 71.38 94 ALA A CA 1
ATOM 759 C C . ALA A 1 94 ? 49.296 15.938 -67.906 1.00 71.38 94 ALA A C 1
ATOM 761 O O . ALA A 1 94 ? 49.868 15.360 -68.823 1.00 71.38 94 ALA A O 1
ATOM 762 N N . GLN A 1 95 ? 48.980 15.313 -66.764 1.00 70.56 95 GLN A N 1
ATOM 763 C CA . GLN A 1 95 ? 49.271 13.891 -66.520 1.00 70.56 95 GLN A CA 1
ATOM 764 C C . GLN A 1 95 ? 48.497 12.960 -67.462 1.00 70.56 95 GLN A C 1
ATOM 766 O O . GLN A 1 95 ? 49.051 11.987 -67.960 1.00 70.56 95 GLN A O 1
ATOM 771 N N . VAL A 1 96 ? 47.224 13.252 -67.742 1.00 68.12 96 VAL A N 1
ATOM 772 C CA . VAL A 1 96 ? 46.418 12.478 -68.698 1.00 68.12 96 VAL A CA 1
ATOM 773 C C . VAL A 1 96 ? 46.934 12.658 -70.129 1.00 68.12 96 VAL A C 1
ATOM 775 O O . VAL A 1 96 ? 46.907 11.701 -70.898 1.00 68.12 96 VAL A O 1
ATOM 778 N N . GLN A 1 97 ? 47.449 13.840 -70.477 1.00 68.94 97 GLN A N 1
ATOM 779 C CA . GLN A 1 97 ? 48.068 14.110 -71.773 1.00 68.94 97 GLN A CA 1
ATOM 780 C C . GLN A 1 97 ? 49.399 13.350 -71.935 1.00 68.94 97 GLN A C 1
ATOM 782 O O . GLN A 1 97 ? 49.573 12.674 -72.943 1.00 68.94 97 GLN A O 1
ATOM 787 N N . GLU A 1 98 ? 50.267 13.334 -70.914 1.00 71.38 98 GLU A N 1
ATOM 788 C CA . GLU A 1 98 ? 51.474 12.484 -70.884 1.00 71.38 98 GLU A CA 1
ATOM 789 C C . GLU A 1 98 ? 51.135 10.987 -70.955 1.00 71.38 98 GLU A C 1
ATOM 791 O O . GLU A 1 98 ? 51.795 10.235 -71.667 1.00 71.38 98 GLU A O 1
ATOM 796 N N . MET A 1 99 ? 50.081 10.536 -70.264 1.00 64.75 99 MET A N 1
ATOM 797 C CA . MET A 1 99 ? 49.615 9.144 -70.328 1.00 64.75 99 MET A CA 1
ATOM 798 C C . MET A 1 99 ? 49.014 8.779 -71.694 1.00 64.75 99 MET A C 1
ATOM 800 O O . MET A 1 99 ? 49.122 7.629 -72.119 1.00 64.75 99 MET A O 1
ATOM 804 N N . LEU A 1 100 ? 48.385 9.728 -72.391 1.00 65.06 100 LEU A N 1
ATOM 805 C CA . LEU A 1 100 ? 47.880 9.547 -73.756 1.00 65.06 100 LEU A CA 1
ATOM 806 C C . LEU A 1 100 ? 49.016 9.500 -74.782 1.00 65.06 100 LEU A C 1
ATOM 808 O O . LEU A 1 100 ? 48.945 8.697 -75.713 1.00 65.06 100 LEU A O 1
ATOM 812 N N . ASP A 1 101 ? 50.058 10.309 -74.597 1.00 65.38 101 ASP A N 1
ATOM 813 C CA . ASP A 1 101 ? 51.240 10.322 -75.459 1.00 65.38 101 ASP A CA 1
ATOM 814 C C . ASP A 1 101 ? 52.104 9.062 -75.228 1.00 65.38 101 ASP A C 1
ATOM 816 O O . ASP A 1 101 ? 52.472 8.392 -76.193 1.00 65.38 101 ASP A O 1
ATOM 820 N N . ALA A 1 102 ? 52.278 8.622 -73.974 1.00 60.75 102 ALA A N 1
ATOM 821 C CA . ALA A 1 102 ? 52.901 7.336 -73.630 1.00 60.75 102 ALA A CA 1
ATOM 822 C C . ALA A 1 102 ? 52.059 6.120 -74.076 1.00 60.75 102 ALA A C 1
ATOM 824 O O . ALA A 1 102 ? 52.593 5.090 -74.491 1.00 60.75 102 ALA A O 1
ATOM 825 N N . GLY A 1 103 ? 50.728 6.237 -74.041 1.00 54.28 103 GLY A N 1
ATOM 826 C CA . GLY A 1 103 ? 49.799 5.204 -74.507 1.00 54.28 103 GLY A CA 1
ATOM 827 C C . GLY A 1 103 ? 49.761 5.041 -76.031 1.00 54.28 103 GLY A C 1
ATOM 828 O O . GLY A 1 103 ? 49.407 3.969 -76.521 1.00 54.28 103 GLY A O 1
ATOM 829 N N . ARG A 1 104 ? 50.155 6.069 -76.796 1.00 58.12 104 ARG A N 1
ATOM 830 C CA . ARG A 1 104 ? 50.302 5.986 -78.261 1.00 58.12 104 ARG A CA 1
ATOM 831 C C . ARG A 1 104 ? 51.596 5.295 -78.694 1.00 58.12 104 ARG A C 1
ATOM 833 O O . ARG A 1 104 ? 51.606 4.710 -79.774 1.00 58.12 104 ARG A O 1
ATOM 840 N N . GLU A 1 105 ? 52.638 5.299 -77.863 1.00 55.56 105 GLU A N 1
ATOM 841 C CA . GLU A 1 105 ? 53.896 4.582 -78.131 1.00 55.56 105 GLU A CA 1
ATOM 842 C C . GLU A 1 105 ? 53.866 3.094 -77.717 1.00 55.56 105 GLU A C 1
ATOM 844 O O . GLU A 1 105 ? 54.673 2.306 -78.206 1.00 55.56 105 GLU A O 1
ATOM 849 N N . LEU A 1 106 ? 52.909 2.666 -76.881 1.00 53.19 106 LEU A N 1
ATOM 850 C CA . LEU A 1 106 ? 52.852 1.316 -76.291 1.00 53.19 106 LEU A CA 1
ATOM 851 C C . LEU A 1 106 ? 51.580 0.528 -76.642 1.00 53.19 106 LEU A C 1
ATOM 853 O O . LEU A 1 106 ? 50.906 0.000 -75.756 1.00 53.19 106 LEU A O 1
ATOM 857 N N . ASN A 1 107 ? 51.239 0.384 -77.926 1.00 47.34 107 ASN A N 1
ATOM 858 C CA . ASN A 1 107 ? 50.152 -0.524 -78.304 1.00 47.34 107 ASN A CA 1
ATOM 859 C C . ASN A 1 107 ? 50.666 -1.852 -78.872 1.00 47.34 107 ASN A C 1
ATOM 861 O O . ASN A 1 107 ? 51.135 -1.922 -80.007 1.00 47.34 107 ASN A O 1
ATOM 865 N N . GLY A 1 108 ? 50.502 -2.923 -78.087 1.00 51.69 108 GLY A N 1
ATOM 866 C CA . GLY A 1 108 ? 50.636 -4.284 -78.594 1.00 51.69 108 GLY A CA 1
ATOM 867 C C . GLY A 1 108 ? 50.699 -5.404 -77.553 1.00 51.69 108 GLY A C 1
ATOM 868 O O . GLY A 1 108 ? 51.677 -6.143 -77.601 1.00 51.69 108 GLY A O 1
ATOM 869 N N . ARG A 1 109 ? 49.682 -5.556 -76.673 1.00 52.16 109 ARG A N 1
ATOM 870 C CA . ARG A 1 109 ? 49.021 -6.851 -76.306 1.00 52.16 109 ARG A CA 1
ATOM 871 C C . ARG A 1 109 ? 48.188 -6.903 -74.995 1.00 52.16 109 ARG A C 1
ATOM 873 O O . ARG A 1 109 ? 47.394 -7.827 -74.911 1.00 52.16 109 ARG A O 1
ATOM 880 N N . ASP A 1 110 ? 48.209 -5.920 -74.080 1.00 54.72 110 ASP A N 1
ATOM 881 C CA . ASP A 1 110 ? 47.509 -6.018 -72.758 1.00 54.72 110 ASP A CA 1
ATOM 882 C C . ASP A 1 110 ? 46.278 -5.091 -72.529 1.00 54.72 110 ASP A C 1
ATOM 884 O O . ASP A 1 110 ? 45.788 -4.923 -71.409 1.00 54.72 110 ASP A O 1
ATOM 888 N N . THR A 1 111 ? 45.721 -4.464 -73.570 1.00 55.72 111 THR A N 1
ATOM 889 C CA . THR A 1 111 ? 44.693 -3.402 -73.429 1.00 55.72 111 THR A CA 1
ATOM 890 C C . THR A 1 111 ? 43.228 -3.871 -73.427 1.00 55.72 111 THR A C 1
ATOM 892 O O . THR A 1 111 ? 42.334 -3.070 -73.147 1.00 55.72 111 THR A O 1
ATOM 895 N N . ALA A 1 112 ? 42.941 -5.148 -73.703 1.00 56.72 112 ALA A N 1
ATOM 896 C CA . ALA A 1 112 ? 41.564 -5.659 -73.753 1.00 56.72 112 ALA A CA 1
ATOM 897 C C . ALA A 1 112 ? 41.032 -6.095 -72.372 1.00 56.72 112 ALA A C 1
ATOM 899 O O . ALA A 1 112 ? 39.964 -5.642 -71.959 1.00 56.72 112 ALA A O 1
ATOM 900 N N . GLU A 1 113 ? 41.793 -6.898 -71.619 1.00 56.91 113 GLU A N 1
ATOM 901 C CA . GLU A 1 113 ? 41.367 -7.421 -70.306 1.00 56.91 113 GLU A CA 1
ATOM 902 C C . GLU A 1 113 ? 41.242 -6.320 -69.242 1.00 56.91 113 GLU A C 1
ATOM 904 O O . GLU A 1 113 ? 40.287 -6.288 -68.464 1.00 56.91 113 GLU A O 1
ATOM 909 N N . THR A 1 114 ? 42.158 -5.350 -69.249 1.00 59.97 114 THR A N 1
ATOM 910 C CA . THR A 1 114 ? 42.128 -4.204 -68.327 1.00 59.97 114 THR A CA 1
ATOM 911 C C . THR A 1 114 ? 40.956 -3.256 -68.614 1.00 59.97 114 THR A C 1
ATOM 913 O O . THR A 1 114 ? 40.328 -2.753 -67.680 1.00 59.97 114 THR A O 1
ATOM 916 N N . SER A 1 115 ? 40.586 -3.059 -69.887 1.00 61.84 115 SER A N 1
ATOM 917 C CA . SER A 1 115 ? 39.408 -2.266 -70.280 1.00 61.84 115 SER A CA 1
ATOM 918 C C . SER A 1 115 ? 38.093 -2.917 -69.837 1.00 61.84 115 SER A C 1
ATOM 920 O O . SER A 1 115 ? 37.165 -2.230 -69.404 1.00 61.84 115 SER A O 1
ATOM 922 N N . GLU A 1 116 ? 38.005 -4.243 -69.911 1.00 70.81 116 GLU A N 1
ATOM 923 C CA . GLU A 1 116 ? 36.812 -4.997 -69.524 1.00 70.81 116 GLU A CA 1
ATOM 924 C C . GLU A 1 116 ? 36.643 -5.077 -67.997 1.00 70.81 116 GLU A C 1
ATOM 926 O O . GLU A 1 116 ? 35.541 -4.854 -67.481 1.00 70.81 116 GLU A O 1
ATOM 931 N N . SER A 1 117 ? 37.744 -5.249 -67.256 1.00 74.00 117 SER A N 1
ATOM 932 C CA . SER A 1 117 ? 37.752 -5.155 -65.790 1.00 74.00 117 SER A CA 1
ATOM 933 C C . SER A 1 117 ? 37.312 -3.768 -65.312 1.00 74.00 117 SER A C 1
ATOM 935 O O . SER A 1 117 ? 36.412 -3.654 -64.480 1.00 74.00 117 SER A O 1
ATOM 937 N N . LEU A 1 118 ? 37.860 -2.695 -65.897 1.00 75.06 118 LEU A N 1
ATOM 938 C CA . LEU A 1 118 ? 37.493 -1.323 -65.532 1.00 75.06 118 LEU A CA 1
ATOM 939 C C . LEU A 1 118 ? 36.030 -0.993 -65.861 1.00 75.06 118 LEU A C 1
ATOM 941 O O . LEU A 1 118 ? 35.379 -0.278 -65.098 1.00 75.06 118 LEU A O 1
ATOM 945 N N . LYS A 1 119 ? 35.469 -1.525 -66.957 1.00 76.81 119 LYS A N 1
ATOM 946 C CA . LYS A 1 119 ? 34.029 -1.395 -67.258 1.00 76.81 119 LYS A CA 1
ATOM 947 C C . LYS A 1 119 ? 33.166 -2.105 -66.216 1.00 76.81 119 LYS A C 1
ATOM 949 O O . LYS A 1 119 ? 32.140 -1.558 -65.803 1.00 76.81 119 LYS A O 1
ATOM 954 N N . THR A 1 120 ? 33.593 -3.285 -65.775 1.00 81.94 120 THR A N 1
ATOM 955 C CA . THR A 1 120 ? 32.899 -4.078 -64.753 1.00 81.94 120 THR A CA 1
ATOM 956 C C . THR A 1 120 ? 32.916 -3.368 -63.398 1.00 81.94 120 THR A C 1
ATOM 958 O O . THR A 1 120 ? 31.861 -3.188 -62.784 1.00 81.94 120 THR A O 1
ATOM 961 N N . ASP A 1 121 ? 34.072 -2.854 -62.978 1.00 80.75 121 ASP A N 1
ATOM 962 C CA . ASP A 1 121 ? 34.207 -2.079 -61.741 1.00 80.75 121 ASP A CA 1
ATOM 963 C C . ASP A 1 121 ? 33.413 -0.766 -61.791 1.00 80.75 121 ASP A C 1
ATOM 965 O O . ASP A 1 121 ? 32.730 -0.417 -60.828 1.00 80.75 121 ASP A O 1
ATOM 969 N N . ASN A 1 122 ? 33.403 -0.060 -62.928 1.00 78.75 122 ASN A N 1
ATOM 970 C CA . ASN A 1 122 ? 32.601 1.157 -63.095 1.00 78.75 122 ASN A CA 1
ATOM 971 C C . ASN A 1 122 ? 31.093 0.862 -63.001 1.00 78.75 122 ASN A C 1
ATOM 973 O O . ASN A 1 122 ? 30.326 1.649 -62.442 1.00 78.75 122 ASN A O 1
ATOM 977 N N . HIS A 1 123 ? 30.654 -0.293 -63.510 1.00 81.38 123 HIS A N 1
ATOM 978 C CA . HIS A 1 123 ? 29.271 -0.739 -63.371 1.00 81.38 123 HIS A CA 1
ATOM 979 C C . HIS A 1 123 ? 28.923 -1.101 -61.917 1.00 81.38 123 HIS A C 1
ATOM 981 O O . HIS A 1 123 ? 27.850 -0.718 -61.442 1.00 81.38 123 HIS A O 1
ATOM 987 N N . ARG A 1 124 ? 29.833 -1.763 -61.185 1.00 87.75 124 ARG A N 1
ATOM 988 C CA . ARG A 1 124 ? 29.673 -2.053 -59.748 1.00 87.75 124 ARG A CA 1
ATOM 989 C C . ARG A 1 124 ? 29.569 -0.767 -58.925 1.00 87.75 124 ARG A C 1
ATOM 991 O O . ARG A 1 124 ? 28.588 -0.591 -58.209 1.00 87.75 124 ARG A O 1
ATOM 998 N N . LEU A 1 125 ? 30.500 0.169 -59.108 1.00 85.12 125 LEU A N 1
ATOM 999 C CA . LEU A 1 125 ? 30.511 1.448 -58.387 1.00 85.12 125 LEU A CA 1
ATOM 1000 C C . LEU A 1 125 ? 29.258 2.291 -58.672 1.00 85.12 125 LEU A C 1
ATOM 1002 O O . LEU A 1 125 ? 28.728 2.946 -57.777 1.00 85.12 125 LEU A O 1
ATOM 1006 N N . LYS A 1 126 ? 28.719 2.248 -59.899 1.00 86.81 126 LYS A N 1
ATOM 1007 C CA . LYS A 1 126 ? 27.434 2.896 -60.217 1.00 86.81 126 LYS A CA 1
ATOM 1008 C C . LYS A 1 126 ? 26.260 2.277 -59.459 1.00 86.81 126 LYS A C 1
ATOM 1010 O O . LYS A 1 126 ? 25.383 3.025 -59.028 1.00 86.81 126 LYS A O 1
ATOM 1015 N N . LYS A 1 127 ? 26.233 0.949 -59.291 1.00 88.56 127 LYS A N 1
ATOM 1016 C CA . LYS A 1 127 ? 25.207 0.267 -58.485 1.00 88.56 127 LYS A CA 1
ATOM 1017 C C . LYS A 1 127 ? 25.319 0.653 -57.013 1.00 88.56 127 LYS A C 1
ATOM 1019 O O . LYS A 1 127 ? 24.322 1.076 -56.441 1.00 88.56 127 LYS A O 1
ATOM 1024 N N . GLU A 1 128 ? 26.519 0.596 -56.439 1.00 88.75 128 GLU A N 1
ATOM 1025 C CA . GLU A 1 128 ? 26.772 0.978 -55.041 1.00 88.75 128 GLU A CA 1
ATOM 1026 C C . GLU A 1 128 ? 26.391 2.437 -54.768 1.00 88.75 128 GLU A C 1
ATOM 1028 O O . GLU A 1 128 ? 25.655 2.720 -53.827 1.00 88.75 128 GLU A O 1
ATOM 1033 N N . ARG A 1 129 ? 26.782 3.364 -55.651 1.00 89.62 129 ARG A N 1
ATOM 1034 C CA . ARG A 1 129 ? 26.379 4.775 -55.565 1.00 89.62 129 ARG A CA 1
ATOM 1035 C C . ARG A 1 129 ? 24.858 4.945 -55.580 1.00 89.62 129 ARG A C 1
ATOM 1037 O O . ARG A 1 129 ? 24.333 5.779 -54.850 1.00 89.62 129 ARG A O 1
ATOM 1044 N N . ASN A 1 130 ? 24.144 4.196 -56.420 1.00 87.81 130 ASN A N 1
ATOM 1045 C CA . ASN A 1 130 ? 22.685 4.292 -56.486 1.00 87.81 130 ASN A CA 1
ATOM 1046 C C . ASN A 1 130 ? 22.021 3.745 -55.208 1.00 87.81 130 ASN 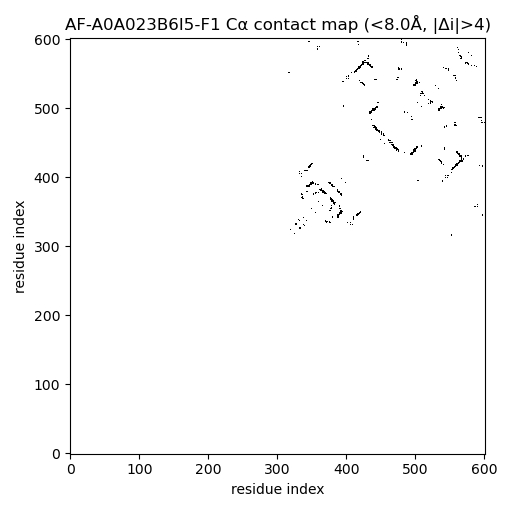A C 1
ATOM 1048 O O . ASN A 1 130 ? 21.039 4.325 -54.756 1.00 87.81 130 ASN A O 1
ATOM 1052 N N . VAL A 1 131 ? 22.575 2.687 -54.602 1.00 89.69 131 VAL A N 1
ATOM 1053 C CA . VAL A 1 131 ? 22.112 2.158 -53.306 1.00 89.69 131 VAL A CA 1
ATOM 1054 C C . VAL A 1 131 ? 22.357 3.167 -52.184 1.00 89.69 131 VAL A C 1
ATOM 1056 O O . VAL A 1 131 ? 21.431 3.478 -51.443 1.00 89.69 131 VAL A O 1
ATOM 1059 N N . LEU A 1 132 ? 23.560 3.745 -52.101 1.00 86.25 132 LEU A N 1
ATOM 1060 C CA . LEU A 1 132 ? 23.882 4.776 -51.108 1.00 86.25 132 LEU A CA 1
ATOM 1061 C C . LEU A 1 132 ? 22.996 6.017 -51.262 1.00 86.25 132 LEU A C 1
ATOM 1063 O O . LEU A 1 132 ? 22.568 6.598 -50.269 1.00 86.25 132 LEU A O 1
ATOM 1067 N N . LYS A 1 133 ? 22.673 6.407 -52.501 1.00 89.94 133 LYS A N 1
ATOM 1068 C CA . LYS A 1 133 ? 21.745 7.511 -52.763 1.00 89.94 133 LYS A CA 1
ATOM 1069 C C . LYS A 1 133 ? 20.337 7.204 -52.239 1.00 89.94 133 LYS A C 1
ATOM 1071 O O . LYS A 1 133 ? 19.747 8.061 -51.593 1.00 89.94 133 LYS A O 1
ATOM 1076 N N . ALA A 1 134 ? 19.831 5.992 -52.469 1.00 88.38 134 ALA A N 1
ATOM 1077 C CA . ALA A 1 134 ? 18.530 5.570 -51.950 1.00 88.38 134 ALA A CA 1
ATOM 1078 C C . ALA A 1 134 ? 18.511 5.521 -50.410 1.00 88.38 134 ALA A C 1
ATOM 1080 O O . ALA A 1 134 ? 17.549 5.967 -49.793 1.00 88.38 134 ALA A O 1
ATOM 1081 N N . GLN A 1 135 ? 19.592 5.047 -49.784 1.00 87.75 135 GLN A N 1
ATOM 1082 C CA . GLN A 1 135 ? 19.736 5.051 -48.323 1.00 87.75 135 GLN A CA 1
ATOM 1083 C C . GLN A 1 135 ? 19.789 6.471 -47.745 1.00 87.75 135 GLN A C 1
ATOM 1085 O O . GLN A 1 135 ? 19.203 6.725 -46.698 1.00 87.75 135 GLN A O 1
ATOM 1090 N N . LEU A 1 136 ? 20.452 7.410 -48.429 1.00 87.56 136 LEU A N 1
ATOM 1091 C CA . LEU A 1 136 ? 20.495 8.814 -48.017 1.00 87.56 136 LEU A CA 1
ATOM 1092 C C . LEU A 1 136 ? 19.117 9.484 -48.124 1.00 87.56 136 LEU A C 1
ATOM 1094 O O . LEU A 1 136 ? 18.732 10.232 -47.230 1.00 87.56 136 LEU A O 1
ATOM 1098 N N . GLU A 1 137 ? 18.366 9.199 -49.192 1.00 89.19 137 GLU A N 1
ATOM 1099 C CA . GLU A 1 137 ? 16.983 9.667 -49.345 1.00 89.19 137 GLU A CA 1
ATOM 1100 C C . GLU A 1 137 ? 16.086 9.105 -48.230 1.00 89.19 137 GLU A C 1
ATOM 1102 O O . GLU A 1 137 ? 15.346 9.864 -47.604 1.00 89.19 137 GLU A O 1
ATOM 1107 N N . GLN A 1 138 ? 16.218 7.814 -47.903 1.00 87.69 138 GLN A N 1
ATOM 1108 C CA . GLN A 1 138 ? 15.495 7.190 -46.793 1.00 87.69 138 GLN A CA 1
ATOM 1109 C C . GLN A 1 138 ? 15.841 7.838 -45.440 1.00 87.69 138 GLN A C 1
ATOM 1111 O O . GLN A 1 138 ? 14.939 8.253 -44.712 1.00 87.69 138 GLN A O 1
ATOM 1116 N N . ALA A 1 139 ? 17.126 8.007 -45.123 1.00 79.00 139 ALA A N 1
ATOM 1117 C CA . ALA A 1 139 ? 17.556 8.658 -43.884 1.00 79.00 139 ALA A CA 1
ATOM 1118 C C . ALA A 1 139 ? 17.048 10.110 -43.781 1.00 79.00 139 ALA A C 1
ATOM 1120 O O . ALA A 1 139 ? 16.674 10.564 -42.701 1.00 79.00 139 ALA A O 1
ATOM 1121 N N . GLY A 1 140 ? 16.975 10.830 -44.908 1.00 86.94 140 GLY A N 1
ATOM 1122 C CA . GLY A 1 140 ? 16.372 12.163 -44.970 1.00 86.94 140 GLY A CA 1
ATOM 1123 C C . GLY A 1 140 ? 14.884 12.160 -44.605 1.00 86.94 140 GLY A C 1
ATOM 1124 O O . GLY A 1 140 ? 14.439 13.018 -43.845 1.00 86.94 140 GLY A O 1
ATOM 1125 N N . THR A 1 141 ? 14.120 11.172 -45.083 1.00 90.69 141 THR A N 1
ATOM 1126 C CA . THR A 1 141 ? 12.697 11.039 -44.720 1.00 90.69 141 THR A CA 1
ATOM 1127 C C . THR A 1 141 ? 12.489 10.690 -43.247 1.00 90.69 141 THR A C 1
ATOM 1129 O O . THR A 1 141 ? 11.602 11.252 -42.606 1.00 90.69 141 THR A O 1
ATOM 1132 N N . GLU A 1 142 ? 13.328 9.819 -42.682 1.00 87.44 142 GLU A N 1
ATOM 1133 C CA . GLU A 1 142 ? 13.276 9.454 -41.261 1.00 87.44 142 GLU A CA 1
ATOM 1134 C C . GLU A 1 142 ? 13.596 10.658 -40.360 1.00 87.44 142 GLU A C 1
ATOM 1136 O O . GLU A 1 142 ? 12.939 10.864 -39.337 1.00 87.44 142 GLU A O 1
ATOM 1141 N N . LEU A 1 143 ? 14.545 11.507 -40.769 1.00 87.75 143 LEU A N 1
ATOM 1142 C CA . LEU A 1 143 ? 14.907 12.721 -40.038 1.00 87.75 143 LEU A CA 1
ATOM 1143 C C . LEU A 1 143 ? 13.780 13.769 -40.031 1.00 87.75 143 LEU A C 1
ATOM 1145 O O . LEU A 1 143 ? 13.528 14.384 -38.995 1.00 87.75 143 LEU A O 1
ATOM 1149 N N . GLU A 1 144 ? 13.066 13.954 -41.145 1.00 88.56 144 GLU A N 1
ATOM 1150 C CA . GLU A 1 144 ? 11.909 14.865 -41.206 1.00 88.56 144 GLU A CA 1
ATOM 1151 C C . GLU A 1 144 ? 10.717 14.366 -40.371 1.00 88.56 144 GLU A C 1
ATOM 1153 O O . GLU A 1 144 ? 10.042 15.157 -39.702 1.00 88.56 144 GLU A O 1
ATOM 1158 N N . LEU A 1 145 ? 10.492 13.048 -40.326 1.00 87.62 145 LEU A N 1
ATOM 1159 C CA . LEU A 1 145 ? 9.491 12.449 -39.437 1.00 87.62 145 LEU A CA 1
ATOM 1160 C C . LEU A 1 145 ? 9.852 12.670 -37.962 1.00 87.62 145 LEU A C 1
ATOM 1162 O O . LEU A 1 145 ? 9.011 13.124 -37.186 1.00 87.62 145 LEU A O 1
ATOM 1166 N N . ALA A 1 146 ? 11.109 12.425 -37.583 1.00 78.38 146 ALA A N 1
ATOM 1167 C CA . ALA A 1 146 ? 11.586 12.660 -36.221 1.00 78.38 146 ALA A CA 1
ATOM 1168 C C . ALA A 1 146 ? 11.487 14.142 -35.818 1.00 78.38 146 ALA A C 1
ATOM 1170 O O . ALA A 1 146 ? 11.110 14.462 -34.690 1.00 78.38 146 ALA A O 1
ATOM 1171 N N . ARG A 1 147 ? 11.777 15.063 -36.746 1.00 87.06 147 ARG A N 1
ATOM 1172 C CA . ARG A 1 147 ? 11.638 16.508 -36.522 1.00 87.06 147 ARG A CA 1
ATOM 1173 C C . ARG A 1 147 ? 10.185 16.918 -36.289 1.00 87.06 147 ARG A C 1
ATOM 1175 O O . ARG A 1 147 ? 9.921 17.714 -35.388 1.00 87.06 147 ARG A O 1
ATOM 1182 N N . SER A 1 148 ? 9.262 16.369 -37.074 1.00 88.88 148 SER A N 1
ATOM 1183 C CA . SER A 1 148 ? 7.824 16.626 -36.929 1.00 88.88 148 SER A CA 1
ATOM 1184 C C . SER A 1 148 ? 7.299 16.117 -35.583 1.00 88.88 148 SER A C 1
ATOM 1186 O O . SER A 1 148 ? 6.543 16.808 -34.903 1.00 88.88 148 SER A O 1
ATOM 1188 N N . GLU A 1 149 ? 7.762 14.942 -35.153 1.00 86.62 149 GLU A N 1
ATOM 1189 C CA . GLU A 1 149 ? 7.387 14.367 -33.862 1.00 86.62 149 GLU A CA 1
ATOM 1190 C C . GLU A 1 149 ? 7.943 15.176 -32.680 1.00 86.62 149 GLU A C 1
ATOM 1192 O O . GLU A 1 149 ? 7.226 15.439 -31.715 1.00 86.62 149 GLU A O 1
ATOM 1197 N N . LEU A 1 150 ? 9.185 15.663 -32.775 1.00 86.31 150 LEU A N 1
ATOM 1198 C CA . LEU A 1 150 ? 9.752 16.574 -31.775 1.00 86.31 150 LEU A CA 1
ATOM 1199 C C . LEU A 1 150 ? 8.937 17.867 -31.649 1.00 86.31 150 LEU A C 1
ATOM 1201 O O . LEU A 1 150 ? 8.686 18.317 -30.534 1.00 86.31 150 LEU A O 1
ATOM 1205 N N . GLN A 1 151 ? 8.488 18.451 -32.763 1.00 88.44 151 GLN A N 1
ATOM 1206 C CA . GLN A 1 151 ? 7.636 19.646 -32.733 1.00 88.44 151 GLN A CA 1
ATOM 1207 C C . GLN A 1 151 ? 6.290 19.379 -32.049 1.00 88.44 151 GLN A C 1
ATOM 1209 O O . GLN A 1 151 ? 5.831 20.209 -31.264 1.00 88.44 151 GLN A O 1
ATOM 1214 N N . ARG A 1 152 ? 5.681 18.212 -32.298 1.00 89.94 152 ARG A N 1
ATOM 1215 C CA . ARG A 1 152 ? 4.439 17.795 -31.633 1.00 89.94 152 ARG A CA 1
ATOM 1216 C C . ARG A 1 152 ? 4.630 17.660 -30.121 1.00 89.94 152 ARG A C 1
ATOM 1218 O O . ARG A 1 152 ? 3.845 18.217 -29.359 1.00 89.94 152 ARG A O 1
ATOM 1225 N N . LEU A 1 153 ? 5.690 16.975 -29.692 1.00 77.75 153 LEU A N 1
ATOM 1226 C CA . LEU A 1 153 ? 5.991 16.775 -28.271 1.00 77.75 153 LEU A CA 1
ATOM 1227 C C . LEU A 1 153 ? 6.285 18.092 -27.542 1.00 77.75 153 LEU A C 1
ATOM 1229 O O . LEU A 1 153 ? 5.881 18.252 -26.392 1.00 77.75 153 LEU A O 1
ATOM 1233 N N . VAL A 1 154 ? 6.946 19.050 -28.200 1.00 87.19 154 VAL A N 1
ATOM 1234 C CA . VAL A 1 154 ? 7.172 20.390 -27.633 1.00 87.19 154 VAL A CA 1
ATOM 1235 C C . VAL A 1 154 ? 5.844 21.110 -27.380 1.00 87.19 154 VAL A C 1
ATOM 1237 O O . VAL A 1 154 ? 5.643 21.623 -26.282 1.00 87.19 154 VAL A O 1
ATOM 1240 N N . ALA A 1 155 ? 4.906 21.082 -28.332 1.00 85.56 155 ALA A N 1
ATOM 1241 C CA . ALA A 1 155 ? 3.590 21.706 -28.160 1.00 85.56 155 ALA A CA 1
ATOM 1242 C C . ALA A 1 155 ? 2.755 21.044 -27.042 1.00 85.56 155 ALA A C 1
ATOM 1244 O O . ALA A 1 155 ? 2.052 21.720 -26.283 1.00 85.56 155 ALA A O 1
ATOM 1245 N N . GLU A 1 156 ? 2.850 19.719 -26.901 1.00 86.69 156 GLU A N 1
ATOM 1246 C CA . GLU A 1 156 ? 2.206 18.988 -25.801 1.00 86.69 156 GLU A CA 1
ATOM 1247 C C . GLU A 1 156 ? 2.802 19.365 -24.442 1.00 86.69 156 GLU A C 1
ATOM 1249 O O . GLU A 1 156 ? 2.062 19.556 -23.476 1.00 86.69 156 GLU A O 1
ATOM 1254 N N . LEU A 1 157 ? 4.124 19.543 -24.372 1.00 84.00 157 LEU A N 1
ATOM 1255 C CA . LEU A 1 157 ? 4.814 19.955 -23.152 1.00 84.00 157 LEU A CA 1
ATOM 1256 C C . LEU A 1 157 ? 4.432 21.384 -22.739 1.00 84.00 157 LEU A C 1
ATOM 1258 O O . LEU A 1 157 ? 4.178 21.626 -21.561 1.00 84.00 157 LEU A O 1
ATOM 1262 N N . GLU A 1 158 ? 4.322 22.315 -23.689 1.00 87.88 158 GLU A N 1
ATOM 1263 C CA . GLU A 1 158 ? 3.853 23.687 -23.431 1.00 87.88 158 GLU A CA 1
ATOM 1264 C C . GLU A 1 158 ? 2.415 23.716 -22.887 1.00 87.88 158 GLU A C 1
ATOM 1266 O O . GLU A 1 158 ? 2.110 24.449 -21.937 1.00 87.88 158 GLU A O 1
ATOM 1271 N N . THR A 1 159 ? 1.541 22.871 -23.440 1.00 87.44 159 THR A N 1
ATOM 1272 C CA . THR A 1 159 ? 0.152 22.732 -22.979 1.00 87.44 159 THR A CA 1
ATOM 1273 C C . THR A 1 159 ? 0.103 22.171 -21.557 1.00 87.44 159 THR A C 1
ATOM 1275 O O . THR A 1 159 ? -0.531 22.759 -20.680 1.00 87.44 159 THR A O 1
ATOM 1278 N N . ALA A 1 160 ? 0.837 21.086 -21.297 1.00 76.06 160 ALA A N 1
ATOM 1279 C CA . ALA A 1 160 ? 0.914 20.478 -19.972 1.00 76.06 160 ALA A CA 1
ATOM 1280 C C . ALA A 1 160 ? 1.494 21.443 -18.925 1.00 76.06 160 ALA A C 1
ATOM 1282 O O . ALA A 1 160 ? 1.014 21.499 -17.793 1.00 76.06 160 ALA A O 1
ATOM 1283 N N . ASN A 1 161 ? 2.498 22.243 -19.297 1.00 81.19 161 ASN A N 1
ATOM 1284 C CA . ASN A 1 161 ? 3.088 23.223 -18.392 1.00 81.19 161 ASN A CA 1
ATOM 1285 C C . ASN A 1 161 ? 2.092 24.339 -18.030 1.00 81.19 161 ASN A C 1
ATOM 1287 O O . ASN A 1 161 ? 2.002 24.735 -16.870 1.00 81.19 161 ASN A O 1
ATOM 1291 N N . SER A 1 162 ? 1.282 24.779 -18.996 1.00 87.75 162 SER A N 1
ATOM 1292 C CA . SER A 1 162 ? 0.219 25.765 -18.764 1.00 87.75 162 SER A CA 1
ATOM 1293 C C . SER A 1 162 ? -0.868 25.228 -17.819 1.00 87.75 162 SER A C 1
ATOM 1295 O O . SER A 1 162 ? -1.341 25.941 -16.931 1.00 87.75 162 SER A O 1
ATOM 1297 N N . GLU A 1 163 ? -1.247 23.952 -17.954 1.00 86.88 163 GLU A N 1
ATOM 1298 C CA . GLU A 1 163 ? -2.188 23.299 -17.033 1.00 86.88 163 GLU A CA 1
ATOM 1299 C C . GLU A 1 163 ? -1.617 23.155 -15.618 1.00 86.88 163 GLU A C 1
ATOM 1301 O O . GLU A 1 163 ? -2.331 23.396 -14.639 1.00 86.88 163 GLU A O 1
ATOM 1306 N N . LEU A 1 164 ? -0.330 22.810 -15.499 1.00 84.44 164 LEU A N 1
ATOM 1307 C CA . LEU A 1 164 ? 0.362 22.725 -14.213 1.00 84.44 164 LEU A CA 1
ATOM 1308 C C . LEU A 1 164 ? 0.420 24.078 -13.502 1.00 84.44 164 LEU A C 1
ATOM 1310 O O . LEU A 1 164 ? 0.185 24.135 -12.295 1.00 84.44 164 LEU A O 1
ATOM 1314 N N . GLU A 1 165 ? 0.691 25.167 -14.222 1.00 86.81 165 GLU A N 1
ATOM 1315 C CA . GLU A 1 165 ? 0.667 26.513 -13.642 1.00 86.81 165 GLU A CA 1
ATOM 1316 C C . GLU A 1 165 ? -0.727 26.896 -13.145 1.00 86.81 165 GLU A C 1
ATOM 1318 O O . GLU A 1 165 ? -0.859 27.426 -12.038 1.00 86.81 165 GLU A O 1
ATOM 1323 N N . ARG A 1 166 ? -1.776 26.567 -13.910 1.00 90.62 166 ARG A N 1
ATOM 1324 C CA . ARG A 1 166 ? -3.160 26.804 -13.487 1.00 90.62 166 ARG A CA 1
ATOM 1325 C C . ARG A 1 166 ? -3.496 26.038 -12.208 1.00 90.62 166 ARG A C 1
ATOM 1327 O O . ARG A 1 166 ? -3.965 26.640 -11.248 1.00 90.62 166 ARG A O 1
ATOM 1334 N N . LEU A 1 167 ? -3.189 24.740 -12.167 1.00 83.81 167 LEU A N 1
ATOM 1335 C CA . LEU A 1 167 ? -3.411 23.899 -10.985 1.00 83.81 167 LEU A CA 1
ATOM 1336 C C . LEU A 1 167 ? -2.616 24.383 -9.770 1.00 83.81 167 LEU A C 1
ATOM 1338 O O . LEU A 1 167 ? -3.122 24.353 -8.651 1.00 83.81 167 LEU A O 1
ATOM 1342 N N . ARG A 1 168 ? -1.377 24.848 -9.975 1.00 88.12 168 ARG A N 1
ATOM 1343 C CA . ARG A 1 168 ? -0.558 25.411 -8.897 1.00 88.12 168 ARG A CA 1
ATOM 1344 C C . ARG A 1 168 ? -1.222 26.641 -8.285 1.00 88.12 168 ARG A C 1
ATOM 1346 O O . ARG A 1 168 ? -1.271 26.743 -7.062 1.00 88.12 168 ARG A O 1
ATOM 1353 N N . ASN A 1 169 ? -1.738 27.542 -9.118 1.00 89.88 169 ASN A N 1
ATOM 1354 C CA . ASN A 1 169 ? -2.417 28.749 -8.651 1.00 89.88 169 ASN A CA 1
ATOM 1355 C C . ASN A 1 169 ? -3.741 28.412 -7.946 1.00 89.88 169 ASN A C 1
ATOM 1357 O O . ASN A 1 169 ? -4.011 28.956 -6.879 1.00 89.88 169 ASN A O 1
ATOM 1361 N N . ASP A 1 170 ? -4.523 27.467 -8.477 1.00 89.00 170 ASP A N 1
ATOM 1362 C CA . ASP A 1 170 ? -5.769 27.014 -7.842 1.00 89.00 170 ASP A CA 1
ATOM 1363 C C . ASP A 1 170 ? -5.506 26.403 -6.455 1.00 89.00 170 ASP A C 1
ATOM 1365 O O . ASP A 1 170 ? -6.182 26.748 -5.486 1.00 89.00 170 ASP A O 1
ATOM 1369 N N . HIS A 1 171 ? -4.483 25.550 -6.324 1.00 87.88 171 HIS A N 1
ATOM 1370 C CA . HIS A 1 171 ? -4.087 24.994 -5.027 1.00 87.88 171 HIS A CA 1
ATOM 1371 C C . HIS A 1 171 ? -3.572 26.062 -4.058 1.00 87.88 171 HIS A C 1
ATOM 1373 O O . HIS A 1 171 ? -3.828 25.966 -2.859 1.00 87.88 171 HIS A O 1
ATOM 1379 N N . GLN A 1 172 ? -2.850 27.073 -4.549 1.00 89.19 172 GLN A N 1
ATOM 1380 C CA . GLN A 1 172 ? -2.383 28.172 -3.706 1.00 89.19 172 GLN A CA 1
ATOM 1381 C C . GLN A 1 172 ? -3.562 28.965 -3.129 1.00 89.19 172 GLN A C 1
ATOM 1383 O O . GLN A 1 172 ? -3.591 29.202 -1.924 1.00 89.19 172 GLN A O 1
ATOM 1388 N N . ASN A 1 173 ? -4.565 29.278 -3.950 1.00 90.69 173 ASN A N 1
ATOM 1389 C CA . ASN A 1 173 ? -5.774 29.965 -3.493 1.00 90.69 173 ASN A CA 1
ATOM 1390 C C . ASN A 1 173 ? -6.544 29.122 -2.462 1.00 90.69 173 ASN A C 1
ATOM 1392 O O . ASN A 1 173 ? -6.922 29.623 -1.409 1.00 90.69 173 ASN A O 1
ATOM 1396 N N . GLN A 1 174 ? -6.694 27.814 -2.705 1.00 90.75 174 GLN A N 1
ATOM 1397 C CA . GLN A 1 174 ? -7.337 26.907 -1.744 1.00 90.75 174 GLN A CA 1
ATOM 1398 C C . GLN A 1 174 ? -6.601 26.841 -0.398 1.00 90.75 174 GLN A C 1
ATOM 1400 O O . GLN A 1 174 ? -7.235 26.716 0.648 1.00 90.75 174 GLN A O 1
ATOM 1405 N N . LEU A 1 175 ? -5.266 26.909 -0.404 1.00 88.56 175 LEU A N 1
ATOM 1406 C CA . LEU A 1 175 ? -4.476 26.950 0.828 1.00 88.56 175 LEU A CA 1
ATOM 1407 C C . LEU A 1 175 ? -4.677 28.259 1.598 1.00 88.56 175 LEU A C 1
ATOM 1409 O O . LEU A 1 175 ? -4.712 28.234 2.828 1.00 88.56 175 LEU A O 1
ATOM 1413 N N . GLU A 1 176 ? -4.809 29.389 0.904 1.00 91.44 176 GLU A N 1
ATOM 1414 C CA . GLU A 1 176 ? -5.106 30.685 1.526 1.00 91.44 176 GLU A CA 1
ATOM 1415 C C . GLU A 1 176 ? -6.503 30.696 2.169 1.00 91.44 176 GLU A C 1
ATOM 1417 O O . GLU A 1 176 ? -6.638 31.100 3.330 1.00 91.44 176 GLU A O 1
ATOM 1422 N N . ASP A 1 177 ? -7.510 30.151 1.482 1.00 90.81 177 ASP A N 1
ATOM 1423 C CA . ASP A 1 177 ? -8.870 30.004 2.017 1.00 90.81 177 ASP A CA 1
ATOM 1424 C C . ASP A 1 177 ? -8.882 29.108 3.268 1.00 90.81 177 ASP A C 1
ATOM 1426 O O . ASP A 1 177 ? -9.359 29.510 4.331 1.00 90.81 177 ASP A O 1
ATOM 1430 N N . LEU A 1 178 ? -8.261 27.924 3.190 1.00 90.88 178 LEU A N 1
ATOM 1431 C CA . LEU A 1 178 ? -8.189 26.987 4.318 1.00 90.88 178 LEU A CA 1
ATOM 1432 C C . LEU A 1 178 ? -7.442 27.562 5.527 1.00 90.88 178 LEU A C 1
ATOM 1434 O O . LEU A 1 178 ? -7.806 27.275 6.670 1.00 90.88 178 LEU A O 1
ATOM 1438 N N . ASN A 1 179 ? -6.399 28.364 5.305 1.00 90.12 179 ASN A N 1
ATOM 1439 C CA . ASN A 1 179 ? -5.700 29.040 6.396 1.00 90.12 179 ASN A CA 1
ATOM 1440 C C . ASN A 1 179 ? -6.603 30.069 7.084 1.00 90.12 179 ASN A C 1
ATOM 1442 O O . ASN A 1 179 ? -6.621 30.139 8.315 1.00 90.12 179 ASN A O 1
ATOM 1446 N N . THR A 1 180 ? -7.392 30.813 6.311 1.00 94.44 180 THR A N 1
ATOM 1447 C CA . THR A 1 180 ? -8.351 31.793 6.838 1.00 94.44 180 THR A CA 1
ATOM 1448 C C . THR A 1 180 ? -9.450 31.113 7.665 1.00 94.44 180 THR A C 1
ATOM 1450 O O . THR A 1 180 ? -9.775 31.554 8.776 1.00 94.44 180 THR A O 1
ATOM 1453 N N . ASP A 1 181 ? -9.967 29.983 7.184 1.00 93.00 181 ASP A N 1
ATOM 1454 C CA . ASP A 1 181 ? -10.938 29.163 7.915 1.00 93.00 181 ASP A CA 1
ATOM 1455 C C . ASP A 1 181 ? -10.337 28.605 9.212 1.00 93.00 181 ASP A C 1
ATOM 1457 O O . ASP A 1 181 ? -10.949 28.679 10.282 1.00 93.00 181 ASP A O 1
ATOM 1461 N N . ALA A 1 182 ? -9.101 28.101 9.155 1.00 90.19 182 ALA A N 1
ATOM 1462 C CA . ALA A 1 182 ? -8.401 27.585 10.326 1.00 90.19 182 ALA A CA 1
ATOM 1463 C C . ALA A 1 182 ? -8.171 28.670 11.392 1.00 90.19 182 ALA A C 1
ATOM 1465 O O . ALA A 1 182 ? -8.288 28.393 12.590 1.00 90.19 182 ALA A O 1
ATOM 1466 N N . GLU A 1 183 ? -7.864 29.905 10.995 1.00 92.75 183 GLU A N 1
ATOM 1467 C CA . GLU A 1 183 ? -7.754 31.035 11.920 1.00 92.75 183 GLU A CA 1
ATOM 1468 C C . GLU A 1 183 ? -9.091 31.380 12.581 1.00 92.75 183 GLU A C 1
ATOM 1470 O O . GLU A 1 183 ? -9.133 31.656 13.785 1.00 92.75 183 GLU A O 1
ATOM 1475 N N . THR A 1 184 ? -10.184 31.323 11.822 1.00 94.31 184 THR A N 1
ATOM 1476 C CA . THR A 1 184 ? -11.537 31.571 12.334 1.00 94.31 184 THR A CA 1
ATOM 1477 C C . THR A 1 184 ? -11.935 30.507 13.355 1.00 94.31 184 THR A C 1
ATOM 1479 O O . THR A 1 184 ? -12.273 30.840 14.494 1.00 94.31 184 THR A O 1
ATOM 1482 N N . LEU A 1 185 ? -11.758 29.227 13.019 1.00 93.50 185 LEU A N 1
ATOM 1483 C CA . LEU A 1 185 ? -12.029 28.111 13.929 1.00 93.50 185 LEU A CA 1
ATOM 1484 C C . LEU A 1 185 ? -11.178 28.180 15.204 1.00 93.50 185 LEU A C 1
ATOM 1486 O O . LEU A 1 185 ? -11.658 27.879 16.296 1.00 93.50 185 LEU A O 1
ATOM 1490 N N . ARG A 1 186 ? -9.916 28.620 15.111 1.00 94.31 186 ARG A N 1
ATOM 1491 C CA . ARG A 1 186 ? -9.066 28.833 16.297 1.00 94.31 186 ARG A CA 1
ATOM 1492 C C . ARG A 1 186 ? -9.638 29.897 17.233 1.00 94.31 186 ARG A C 1
ATOM 1494 O O . ARG A 1 186 ? -9.570 29.716 18.450 1.00 94.31 186 ARG A O 1
ATOM 1501 N N . LYS A 1 187 ? -10.194 30.988 16.696 1.00 94.31 187 LYS A N 1
ATOM 1502 C CA . LYS A 1 187 ? -10.853 32.029 17.503 1.00 94.31 187 LYS A CA 1
ATOM 1503 C C . LYS A 1 187 ? -12.102 31.481 18.191 1.00 94.31 187 LYS A C 1
ATOM 1505 O O . LYS A 1 187 ? -12.250 31.682 19.393 1.00 94.31 187 LYS A O 1
ATOM 1510 N N . GLU A 1 188 ? -12.935 30.732 17.472 1.00 95.62 188 GLU A N 1
ATOM 1511 C CA . GLU A 1 188 ? -14.140 30.102 18.032 1.00 95.62 188 GLU A CA 1
ATOM 1512 C C . GLU A 1 188 ? -13.809 29.102 19.147 1.00 95.62 188 GLU A C 1
ATOM 1514 O O . GLU A 1 188 ? -14.390 29.165 20.230 1.00 95.62 188 GLU A O 1
ATOM 1519 N N . ILE A 1 189 ? -12.815 28.231 18.938 1.00 94.38 189 ILE A N 1
ATOM 1520 C CA . ILE A 1 189 ? -12.355 27.272 19.955 1.00 94.38 189 ILE A CA 1
ATOM 1521 C C . ILE A 1 189 ? -11.882 27.994 21.220 1.00 94.38 189 ILE A C 1
ATOM 1523 O O . ILE A 1 189 ? -12.156 27.535 22.330 1.00 94.38 189 ILE A O 1
ATOM 1527 N N . ASN A 1 190 ? -11.164 29.109 21.077 1.00 92.19 190 ASN A N 1
ATOM 1528 C CA . ASN A 1 190 ? -10.719 29.886 22.230 1.00 92.19 190 ASN A CA 1
ATOM 1529 C C . ASN A 1 190 ? -11.900 30.522 22.975 1.00 92.19 190 ASN A C 1
ATOM 1531 O O . ASN A 1 190 ? -11.938 30.430 24.200 1.00 92.19 190 ASN A O 1
ATOM 1535 N N . GLY A 1 191 ? -12.893 31.061 22.259 1.00 94.62 191 GLY A N 1
ATOM 1536 C CA . GLY A 1 191 ? -14.127 31.570 22.867 1.00 94.62 191 GLY A CA 1
ATOM 1537 C C . GLY A 1 191 ? -14.884 30.493 23.651 1.00 94.62 191 GLY A C 1
ATOM 1538 O O . GLY A 1 191 ? -15.182 30.673 24.830 1.00 94.62 191 GLY A O 1
ATOM 1539 N N . LEU A 1 192 ? -15.092 29.316 23.051 1.00 93.62 192 LEU A N 1
ATOM 1540 C CA . LEU A 1 192 ? -15.760 28.187 23.713 1.00 93.62 192 LEU A CA 1
ATOM 1541 C C . LEU A 1 192 ? -14.995 27.685 24.947 1.00 93.62 192 LEU A C 1
ATOM 1543 O O . LEU A 1 192 ? -15.598 27.242 25.928 1.00 93.62 192 LEU A O 1
ATOM 1547 N N . ARG A 1 193 ? -13.658 27.746 24.932 1.00 94.12 193 ARG A N 1
ATOM 1548 C CA . ARG A 1 193 ? -12.830 27.400 26.099 1.00 94.12 193 ARG A CA 1
ATOM 1549 C C . ARG A 1 193 ? -13.028 28.378 27.252 1.00 94.12 193 ARG A C 1
ATOM 1551 O O . ARG A 1 193 ? -13.075 27.936 28.400 1.00 94.12 193 ARG A O 1
ATOM 1558 N N . GLU A 1 194 ? -13.140 29.671 26.964 1.00 94.62 194 GLU A N 1
ATOM 1559 C CA . GLU A 1 194 ? -13.413 30.692 27.978 1.00 94.62 194 GLU A CA 1
ATOM 1560 C C . GLU A 1 194 ? -14.811 30.530 28.576 1.00 94.62 194 GLU A C 1
ATOM 1562 O O . GLU A 1 194 ? -14.949 30.536 29.800 1.00 94.62 194 GLU A O 1
ATOM 1567 N N . GLU A 1 195 ? -15.817 30.276 27.739 1.00 95.06 195 GLU A N 1
ATOM 1568 C CA . GLU A 1 195 ? -17.182 29.987 28.189 1.00 95.06 195 GLU A CA 1
ATOM 1569 C C . GLU A 1 195 ? -17.227 28.726 29.065 1.00 95.06 195 GLU A C 1
ATOM 1571 O O . GLU A 1 195 ? -17.763 28.741 30.174 1.00 95.06 195 GLU A O 1
ATOM 1576 N N . THR A 1 196 ? -16.555 27.650 28.640 1.00 93.19 196 THR A N 1
ATOM 1577 C CA . THR A 1 196 ? -16.444 26.410 29.425 1.00 93.19 196 THR A CA 1
ATOM 1578 C C . THR A 1 196 ? -15.767 26.647 30.778 1.00 93.19 196 THR A C 1
ATOM 1580 O O . THR A 1 196 ? -16.137 26.019 31.772 1.00 93.19 196 THR A O 1
ATOM 1583 N N . ARG A 1 197 ? -14.763 27.534 30.845 1.00 94.00 197 ARG A N 1
ATOM 1584 C CA . ARG A 1 197 ? -14.113 27.909 32.109 1.00 94.00 197 ARG A CA 1
ATOM 1585 C C . ARG A 1 197 ? -15.093 28.638 33.030 1.00 94.00 197 ARG A C 1
ATOM 1587 O O . ARG A 1 197 ? -15.219 28.225 34.178 1.00 94.00 197 ARG A O 1
ATOM 1594 N N . SER A 1 198 ? -15.817 29.633 32.515 1.00 94.75 198 SER A N 1
ATOM 1595 C CA . SER A 1 198 ? -16.828 30.379 33.279 1.00 94.75 198 SER A CA 1
ATOM 1596 C C . SER A 1 198 ? -17.905 29.451 33.848 1.00 94.75 198 SER A C 1
ATOM 1598 O O . SER A 1 198 ? -18.200 29.493 35.039 1.00 94.75 198 SER A O 1
ATOM 1600 N N . LEU A 1 199 ? -18.436 28.543 33.024 1.00 94.69 199 LEU A N 1
ATOM 1601 C CA . LEU A 1 199 ? -19.459 27.584 33.452 1.00 94.69 199 LEU A CA 1
ATOM 1602 C C . LEU A 1 199 ? -18.948 26.607 34.521 1.00 94.69 199 LEU A C 1
ATOM 1604 O O . LEU A 1 199 ? -19.702 26.190 35.397 1.00 94.69 199 LEU A O 1
ATOM 1608 N N . ARG A 1 200 ? -17.663 26.228 34.480 1.00 93.75 200 ARG A N 1
ATOM 1609 C CA . ARG A 1 200 ? -17.055 25.394 35.531 1.00 93.75 200 ARG A CA 1
ATOM 1610 C C . ARG A 1 200 ? -16.910 26.140 36.851 1.00 93.75 200 ARG A C 1
ATOM 1612 O O . ARG A 1 200 ? -17.115 25.529 37.895 1.00 93.75 200 ARG A O 1
ATOM 1619 N N . GLU A 1 201 ? -16.542 27.417 36.809 1.00 94.38 201 GLU A N 1
ATOM 1620 C CA . GLU A 1 201 ? -16.454 28.264 38.003 1.00 94.38 201 GLU A CA 1
ATOM 1621 C C . GLU A 1 201 ? -17.834 28.422 38.654 1.00 94.38 201 GLU A C 1
ATOM 1623 O O . GLU A 1 201 ? -17.973 28.171 39.850 1.00 94.38 201 GLU A O 1
ATOM 1628 N N . GLU A 1 202 ? -18.870 28.697 37.858 1.00 95.25 202 GLU A N 1
ATOM 1629 C CA . GLU A 1 202 ? -20.257 28.765 38.332 1.00 95.25 202 GLU A CA 1
ATOM 1630 C C . GLU A 1 202 ? -20.734 27.428 38.925 1.00 95.25 202 GLU A C 1
ATOM 1632 O O . GLU A 1 202 ? -21.270 27.384 40.033 1.00 95.25 202 GLU A O 1
ATOM 1637 N N . ALA A 1 203 ? -20.474 26.308 38.242 1.00 91.81 203 ALA A N 1
ATOM 1638 C CA . ALA A 1 203 ? -20.844 24.981 38.733 1.00 91.81 203 ALA A CA 1
ATOM 1639 C C . ALA A 1 203 ? -20.134 24.602 40.044 1.00 91.81 203 ALA A C 1
ATOM 1641 O O . ALA A 1 203 ? -20.703 23.872 40.859 1.00 91.81 203 ALA A O 1
ATOM 1642 N N . ASN A 1 204 ? -18.900 25.067 40.253 1.00 91.88 204 ASN A N 1
ATOM 1643 C CA . ASN A 1 204 ? -18.187 24.868 41.512 1.00 91.88 204 ASN A CA 1
ATOM 1644 C C . ASN A 1 204 ? -18.797 25.714 42.634 1.00 91.88 204 ASN A C 1
ATOM 1646 O O . ASN A 1 204 ? -19.060 25.164 43.700 1.00 91.88 204 ASN A O 1
ATOM 1650 N N . GLY A 1 205 ? -19.115 26.987 42.375 1.00 93.81 205 GLY A N 1
ATOM 1651 C CA . GLY A 1 205 ? -19.804 27.838 43.352 1.00 93.81 205 GLY A CA 1
ATOM 1652 C C . GLY A 1 205 ? -21.151 27.252 43.789 1.00 93.81 205 GLY A C 1
ATOM 1653 O O . GLY A 1 205 ? -21.426 27.136 44.980 1.00 93.81 205 GLY A O 1
ATOM 1654 N N . LEU A 1 206 ? -21.951 26.756 42.839 1.00 93.56 206 LEU A N 1
ATOM 1655 C CA . LEU A 1 206 ? -23.224 26.089 43.146 1.00 93.56 206 LEU A CA 1
ATOM 1656 C C . LEU A 1 206 ? -23.051 24.797 43.961 1.00 93.56 206 LEU A C 1
ATOM 1658 O O . LEU A 1 206 ? -23.941 24.424 44.727 1.00 93.56 206 LEU A O 1
ATOM 1662 N N . ARG A 1 207 ? -21.933 24.077 43.799 1.00 94.19 207 ARG A N 1
ATOM 1663 C CA . ARG A 1 207 ? -21.629 22.891 44.617 1.00 94.19 207 ARG A CA 1
ATOM 1664 C C . ARG A 1 207 ? -21.288 23.270 46.050 1.00 94.19 207 ARG A C 1
ATOM 1666 O O . ARG A 1 207 ? -21.801 22.620 46.955 1.00 94.19 207 ARG A O 1
ATOM 1673 N N . GLU A 1 208 ? -20.474 24.304 46.236 1.00 94.00 208 GLU A N 1
ATOM 1674 C CA . GLU A 1 208 ? -20.130 24.828 47.561 1.00 94.00 208 GLU A CA 1
ATOM 1675 C C . GLU A 1 208 ? -21.396 25.271 48.307 1.00 94.00 208 GLU A C 1
ATOM 1677 O O . GLU A 1 208 ? -21.639 24.816 49.424 1.00 94.00 208 GLU A O 1
ATOM 1682 N N . GLU A 1 209 ? -22.279 26.023 47.643 1.00 94.56 209 GLU A N 1
ATOM 1683 C CA . GLU A 1 209 ? -23.575 26.417 48.209 1.00 94.56 209 GLU A CA 1
ATOM 1684 C C . GLU A 1 209 ? -24.449 25.194 48.561 1.00 94.56 209 GLU A C 1
ATOM 1686 O O . GLU A 1 209 ? -25.091 25.149 49.613 1.00 94.56 209 GLU A O 1
ATOM 1691 N N . ASN A 1 210 ? -24.455 24.146 47.726 1.00 93.38 210 ASN A N 1
ATOM 1692 C CA . ASN A 1 210 ? -25.203 22.919 48.021 1.00 93.38 210 ASN A CA 1
ATOM 1693 C C . ASN A 1 210 ? -24.665 22.190 49.263 1.00 93.38 210 ASN A C 1
ATOM 1695 O O . ASN A 1 210 ? -25.450 21.674 50.062 1.00 93.38 210 ASN A O 1
ATOM 1699 N N . ASP A 1 211 ? -23.345 22.133 49.427 1.00 92.81 211 ASP A N 1
ATOM 1700 C CA . ASP A 1 211 ? -22.699 21.486 50.570 1.00 92.81 211 ASP A CA 1
ATOM 1701 C C . ASP A 1 211 ? -22.950 22.259 51.876 1.00 92.81 211 ASP A C 1
ATOM 1703 O O . ASP A 1 211 ? -23.218 21.645 52.920 1.00 92.81 211 ASP A O 1
ATOM 1707 N N . GLU A 1 212 ? -22.976 23.593 51.819 1.00 94.44 212 GLU A N 1
ATOM 1708 C CA . GLU A 1 212 ? -23.402 24.443 52.935 1.00 94.44 212 GLU A CA 1
ATOM 1709 C C . GLU A 1 212 ? -24.865 24.185 53.313 1.00 94.44 212 GLU A C 1
ATOM 1711 O O . GLU A 1 212 ? -25.173 23.904 54.477 1.00 94.44 212 GLU A O 1
ATOM 1716 N N . LEU A 1 213 ? -25.771 24.178 52.329 1.00 94.62 213 LEU A N 1
ATOM 1717 C CA . LEU A 1 213 ? -27.192 23.897 52.552 1.00 94.62 213 LEU A CA 1
ATOM 1718 C C . LEU A 1 213 ? -27.419 22.497 53.141 1.00 94.62 213 LEU A C 1
ATOM 1720 O O . LEU A 1 213 ? -28.249 22.323 54.037 1.00 94.62 213 LEU A O 1
ATOM 1724 N N . ARG A 1 214 ? -26.672 21.484 52.688 1.00 94.62 214 ARG A N 1
ATOM 1725 C CA . ARG A 1 214 ? -26.724 20.121 53.249 1.00 94.62 214 ARG A CA 1
ATOM 1726 C C . ARG A 1 214 ? -26.245 20.073 54.695 1.00 94.62 214 ARG A C 1
ATOM 1728 O O . ARG A 1 214 ? -26.838 19.356 55.509 1.00 94.62 214 ARG A O 1
ATOM 1735 N N . SER A 1 215 ? -25.200 20.827 55.018 1.00 93.88 215 SER A N 1
ATOM 1736 C CA . SER A 1 215 ? -24.675 20.930 56.380 1.00 93.88 215 SER A CA 1
ATOM 1737 C C . SER A 1 215 ? -25.701 21.587 57.307 1.00 93.88 215 SER A C 1
ATOM 1739 O O . SER A 1 215 ? -26.064 21.004 58.330 1.00 93.88 215 SER A O 1
ATOM 1741 N N . ALA A 1 216 ? -26.283 22.715 56.888 1.00 93.69 216 ALA A N 1
ATOM 1742 C CA . ALA A 1 216 ? -27.348 23.406 57.617 1.00 93.69 216 ALA A CA 1
ATOM 1743 C C . ALA A 1 216 ? -28.612 22.541 57.790 1.00 93.69 216 ALA A C 1
ATOM 1745 O O . ALA A 1 216 ? -29.246 22.537 58.852 1.00 93.69 216 ALA A O 1
ATOM 1746 N N . LEU A 1 217 ? -28.975 21.758 56.768 1.00 94.69 217 LEU A N 1
ATOM 1747 C CA . LEU A 1 217 ? -30.085 20.809 56.845 1.00 94.69 217 LEU A CA 1
ATOM 1748 C C . LEU A 1 217 ? -29.809 19.701 57.868 1.00 94.69 217 LEU A C 1
ATOM 1750 O O . LEU A 1 217 ? -30.714 19.295 58.598 1.00 94.69 217 LEU A O 1
ATOM 1754 N N . THR A 1 218 ? -28.573 19.207 57.929 1.00 93.56 218 THR A N 1
ATOM 1755 C CA . THR A 1 218 ? -28.162 18.178 58.893 1.00 93.56 218 THR A CA 1
ATOM 1756 C C . THR A 1 218 ? -28.231 18.714 60.319 1.00 93.56 218 THR A C 1
ATOM 1758 O O . THR A 1 218 ? -28.818 18.060 61.179 1.00 93.56 218 THR A O 1
ATOM 1761 N N . GLU A 1 219 ? -27.739 19.932 60.548 1.00 94.62 219 GLU A N 1
ATOM 1762 C CA . GLU A 1 219 ? -27.825 20.607 61.848 1.00 94.62 219 GLU A CA 1
ATOM 1763 C C . GLU A 1 219 ? -29.284 20.847 62.277 1.00 94.62 219 GLU A C 1
ATOM 1765 O O . GLU A 1 219 ? -29.666 20.640 63.433 1.00 94.62 219 GLU A O 1
ATOM 1770 N N . SER A 1 220 ? -30.140 21.248 61.335 1.00 92.00 220 SER A N 1
ATOM 1771 C CA . SER A 1 220 ? -31.570 21.433 61.599 1.00 92.00 220 SER A CA 1
ATOM 1772 C C . SER A 1 220 ? -32.256 20.110 61.951 1.00 92.00 220 SER A C 1
ATOM 1774 O O . SER A 1 220 ? -33.086 20.076 62.858 1.00 92.00 220 SER A O 1
ATOM 1776 N N . LYS A 1 221 ? -31.888 19.004 61.288 1.00 94.62 221 LYS A N 1
ATOM 1777 C CA . LYS A 1 221 ? -32.392 17.658 61.610 1.00 94.62 221 LYS A CA 1
ATOM 1778 C C . LYS A 1 221 ? -31.968 17.196 63.001 1.00 94.62 221 LYS A C 1
ATOM 1780 O O . LYS A 1 221 ? -32.802 16.638 63.706 1.00 94.62 221 LYS A O 1
ATOM 1785 N N . THR A 1 222 ? -30.720 17.437 63.410 1.00 93.69 222 THR A N 1
ATOM 1786 C CA . THR A 1 222 ? -30.262 17.090 64.766 1.00 93.69 222 THR A CA 1
ATOM 1787 C C . THR A 1 222 ? -31.029 17.870 65.827 1.00 93.69 222 THR A C 1
ATOM 1789 O O . THR A 1 222 ? -31.555 17.260 66.750 1.00 93.69 222 THR A O 1
ATOM 1792 N N . LYS A 1 223 ? -31.232 19.181 65.629 1.00 94.44 223 LYS A N 1
ATOM 1793 C CA . LYS A 1 223 ? -32.061 19.998 66.535 1.00 94.44 223 LYS A CA 1
ATOM 1794 C C . LYS A 1 223 ? -33.498 19.476 66.633 1.00 94.44 223 LYS A C 1
ATOM 1796 O O . LYS A 1 223 ? -34.075 19.431 67.714 1.00 94.44 223 LYS A O 1
ATOM 1801 N N . LEU A 1 224 ? -34.084 19.062 65.508 1.00 93.44 224 LEU A N 1
ATOM 1802 C CA . LEU A 1 224 ? -35.420 18.457 65.467 1.00 93.44 224 LEU A CA 1
ATOM 1803 C C . LEU A 1 224 ? -35.488 17.136 66.245 1.00 93.44 224 LEU A C 1
ATOM 1805 O O . LEU A 1 224 ? -36.486 16.878 66.921 1.00 93.44 224 LEU A O 1
ATOM 1809 N N . GLN A 1 225 ? -34.441 16.313 66.163 1.00 92.06 225 GLN A N 1
ATOM 1810 C CA . GLN A 1 225 ? -34.346 15.073 66.928 1.00 92.06 225 GLN A CA 1
ATOM 1811 C C . GLN A 1 225 ? -34.256 15.355 68.430 1.00 92.06 225 GLN A C 1
ATOM 1813 O O . GLN A 1 225 ? -35.011 14.756 69.191 1.00 92.06 225 GLN A O 1
ATOM 1818 N N . ASP A 1 226 ? -33.422 16.312 68.842 1.00 92.75 226 ASP A N 1
ATOM 1819 C CA . ASP A 1 226 ? -33.280 16.698 70.251 1.00 92.75 226 ASP A CA 1
ATOM 1820 C C . ASP A 1 226 ? -34.624 17.150 70.843 1.00 92.75 226 ASP A C 1
ATOM 1822 O O . ASP A 1 226 ? -35.048 16.663 71.891 1.00 92.75 226 ASP A O 1
ATOM 1826 N N . VAL A 1 227 ? -35.359 18.006 70.122 1.00 93.25 227 VAL A N 1
ATOM 1827 C CA . VAL A 1 227 ? -36.706 18.451 70.527 1.00 93.25 227 VAL A CA 1
ATOM 1828 C C . VAL A 1 227 ? -37.692 17.279 70.597 1.00 93.25 227 VAL A C 1
ATOM 1830 O O . VAL A 1 227 ? -38.551 17.229 71.479 1.00 93.25 227 VAL A O 1
ATOM 1833 N N . THR A 1 228 ? -37.586 16.314 69.682 1.00 93.38 228 THR A N 1
ATOM 1834 C CA . THR A 1 228 ? -38.439 15.115 69.681 1.00 93.38 228 THR A CA 1
ATOM 1835 C C . THR A 1 228 ? -38.164 14.228 70.900 1.00 93.38 228 THR A C 1
ATOM 1837 O O . THR A 1 228 ? -39.100 13.704 71.521 1.00 93.38 228 THR A O 1
ATOM 1840 N N . ASP A 1 229 ? -36.896 14.086 71.277 1.00 92.50 229 ASP A N 1
ATOM 1841 C CA . ASP A 1 229 ? -36.470 13.334 72.454 1.00 92.50 229 ASP A CA 1
ATOM 1842 C C . ASP A 1 229 ? -36.921 14.030 73.745 1.00 92.50 229 ASP A C 1
ATOM 1844 O O . ASP A 1 229 ? -37.455 13.376 74.647 1.00 92.50 229 ASP A O 1
ATOM 1848 N N . GLU A 1 230 ? -36.783 15.357 73.822 1.00 93.75 230 GLU A N 1
ATOM 1849 C CA . GLU A 1 230 ? -37.308 16.166 74.927 1.00 93.75 230 GLU A CA 1
ATOM 1850 C C . GLU A 1 230 ? -38.819 15.996 75.075 1.00 93.75 230 GLU A C 1
ATOM 1852 O O . GLU A 1 230 ? -39.287 15.624 76.151 1.00 93.75 230 GLU A O 1
ATOM 1857 N N . LEU A 1 231 ? -39.580 16.157 73.988 1.00 93.19 231 LEU A N 1
ATOM 1858 C CA . LEU A 1 231 ? -41.032 15.975 73.990 1.00 93.19 231 LEU A CA 1
ATOM 1859 C C . LEU A 1 231 ? -41.431 14.582 74.501 1.00 93.19 231 LEU A C 1
ATOM 1861 O O . LEU A 1 231 ? -42.401 14.433 75.251 1.00 93.19 231 LEU A O 1
ATOM 1865 N N . SER A 1 232 ? -40.673 13.553 74.119 1.00 90.12 232 SER A N 1
ATOM 1866 C CA . SER A 1 232 ? -40.889 12.176 74.570 1.00 90.12 232 SER A CA 1
ATOM 1867 C C . SER A 1 232 ? -40.652 12.022 76.077 1.00 90.12 232 SER A C 1
ATOM 1869 O O . SER A 1 232 ? -41.455 11.372 76.757 1.00 90.12 232 SER A O 1
ATOM 1871 N N . ARG A 1 233 ? -39.608 12.664 76.623 1.00 93.31 233 ARG A N 1
ATOM 1872 C CA . ARG A 1 233 ? -39.343 12.709 78.073 1.00 93.31 233 ARG A CA 1
ATOM 1873 C C . ARG A 1 233 ? -40.463 13.425 78.818 1.00 93.31 233 ARG A C 1
ATOM 1875 O O . ARG A 1 233 ? -41.040 12.838 79.733 1.00 93.31 233 ARG A O 1
ATOM 1882 N N . THR A 1 234 ? -40.851 14.621 78.374 1.00 91.69 234 THR A N 1
ATOM 1883 C CA . THR A 1 234 ? -41.928 15.400 79.007 1.00 91.69 234 THR A CA 1
ATOM 1884 C C . THR A 1 234 ? -43.249 14.631 78.998 1.00 91.69 234 THR A C 1
ATOM 1886 O O . THR A 1 234 ? -43.993 14.633 79.977 1.00 91.69 234 THR A O 1
ATOM 1889 N N . LYS A 1 235 ? -43.544 13.897 77.917 1.00 92.31 235 LYS A N 1
ATOM 1890 C CA . LYS A 1 235 ? -44.731 13.033 77.835 1.00 92.31 235 LYS A CA 1
ATOM 1891 C C . LYS A 1 235 ? -44.689 11.887 78.852 1.00 92.31 235 LYS A C 1
ATOM 1893 O O . LYS A 1 235 ? -45.729 11.539 79.417 1.00 92.31 235 LYS A O 1
ATOM 1898 N N . SER A 1 236 ? -43.515 11.305 79.095 1.00 90.12 236 SER A N 1
ATOM 1899 C CA . SER A 1 236 ? -43.323 10.268 80.115 1.00 90.12 236 SER A CA 1
ATOM 1900 C C . SER A 1 236 ? -43.515 10.821 81.530 1.00 90.12 236 SER A C 1
ATOM 1902 O O . SER A 1 236 ? -44.244 10.229 82.327 1.00 90.12 236 SER A O 1
ATOM 1904 N N . GLU A 1 237 ? -42.936 11.983 81.830 1.00 92.56 237 GLU A N 1
ATOM 1905 C CA . GLU A 1 237 ? -43.102 12.676 83.117 1.00 92.56 237 GLU A CA 1
ATOM 1906 C C . GLU A 1 237 ? -44.562 13.069 83.373 1.00 92.56 237 GLU A C 1
ATOM 1908 O O . GLU A 1 237 ? -45.089 12.878 84.473 1.00 92.56 237 GLU A O 1
ATOM 1913 N N . LEU A 1 238 ? -45.256 13.551 82.338 1.00 92.62 238 LEU A N 1
ATOM 1914 C CA . LEU A 1 238 ? -46.681 13.860 82.404 1.00 92.62 238 LEU A CA 1
ATOM 1915 C C . LEU A 1 238 ? -47.509 12.608 82.715 1.00 92.62 238 LEU A C 1
ATOM 1917 O O . LEU A 1 238 ? -48.419 12.660 83.544 1.00 92.62 238 LEU A O 1
ATOM 1921 N N . LYS A 1 239 ? -47.190 11.469 82.085 1.00 91.38 239 LYS A N 1
ATOM 1922 C CA . LYS A 1 239 ? -47.839 10.185 82.379 1.00 91.38 239 LYS A CA 1
ATOM 1923 C C . LYS A 1 239 ? -47.612 9.774 83.834 1.00 91.38 239 LYS A C 1
ATOM 1925 O O . LYS A 1 239 ? -48.572 9.446 84.521 1.00 91.38 239 LYS A O 1
ATOM 1930 N N . GLN A 1 240 ? -46.376 9.860 84.320 1.00 90.50 240 GLN A N 1
ATOM 1931 C CA . GLN A 1 240 ? -46.040 9.528 85.705 1.00 90.50 240 GLN A CA 1
ATOM 1932 C C . GLN A 1 240 ? -46.787 10.424 86.703 1.00 90.50 240 GLN A C 1
ATOM 1934 O O . GLN A 1 240 ? -47.355 9.927 87.676 1.00 90.50 240 GLN A O 1
ATOM 1939 N N . SER A 1 241 ? -46.848 11.728 86.430 1.00 87.88 241 SER A N 1
ATOM 1940 C CA . SER A 1 241 ? -47.587 12.695 87.249 1.00 87.88 241 SER A CA 1
ATOM 1941 C C . SER A 1 241 ? -49.090 12.400 87.249 1.00 87.88 241 SER A C 1
ATOM 1943 O O . SER A 1 241 ? -49.744 12.465 88.290 1.00 87.88 241 SER A O 1
ATOM 1945 N N . LYS A 1 242 ? -49.652 12.006 86.099 1.00 91.06 242 LYS A N 1
ATOM 1946 C CA . LYS A 1 242 ? -51.055 11.582 85.978 1.00 91.06 242 LYS A CA 1
ATOM 1947 C C . LYS A 1 242 ? -51.345 10.304 86.773 1.00 91.06 242 LYS A C 1
ATOM 1949 O O . LYS A 1 242 ? -52.384 10.217 87.432 1.00 91.06 242 LYS A O 1
ATOM 1954 N N . ASP A 1 243 ? -50.436 9.333 86.747 1.00 88.56 243 ASP A N 1
ATOM 1955 C CA . ASP A 1 243 ? -50.561 8.092 87.517 1.00 88.56 243 ASP A CA 1
ATOM 1956 C C . ASP A 1 243 ? -50.489 8.372 89.029 1.00 88.56 243 ASP A C 1
ATOM 1958 O O . ASP A 1 243 ? -51.277 7.826 89.804 1.00 88.56 243 ASP A O 1
ATOM 1962 N N . GLN A 1 244 ? -49.598 9.273 89.458 1.00 89.75 244 GLN A N 1
ATOM 1963 C CA . GLN A 1 244 ? -49.523 9.744 90.846 1.00 89.75 244 GLN A CA 1
ATOM 1964 C C . GLN A 1 244 ? -50.808 10.453 91.285 1.00 89.75 244 GLN A C 1
ATOM 1966 O O . GLN A 1 244 ? -51.351 10.127 92.339 1.00 89.75 244 GLN A O 1
ATOM 1971 N N . LEU A 1 245 ? -51.332 11.370 90.465 1.00 89.25 245 LEU A N 1
ATOM 1972 C CA . LEU A 1 245 ? -52.616 12.035 90.709 1.00 89.25 245 LEU A CA 1
ATOM 1973 C C . LEU A 1 245 ? -53.761 11.029 90.844 1.00 89.25 245 LEU A C 1
ATOM 1975 O O . LEU A 1 245 ? -54.611 11.183 91.716 1.00 89.25 245 LEU A O 1
ATOM 1979 N N . SER A 1 246 ? -53.767 9.977 90.024 1.00 86.00 246 SER A N 1
ATOM 1980 C CA . SER A 1 246 ? -54.782 8.920 90.088 1.00 86.00 246 SER A CA 1
ATOM 1981 C C . SER A 1 246 ? -54.699 8.131 91.400 1.00 86.00 246 SER A C 1
ATOM 1983 O O . SER A 1 246 ? -55.730 7.855 92.013 1.00 86.00 246 SER A O 1
ATOM 1985 N N . LYS A 1 247 ? -53.485 7.823 91.881 1.00 87.38 247 LYS A N 1
ATOM 1986 C CA . LYS A 1 247 ? -53.268 7.176 93.189 1.00 87.38 247 LYS A CA 1
ATOM 1987 C C . LYS A 1 247 ? -53.713 8.061 94.351 1.00 87.38 247 LYS A C 1
ATOM 1989 O O . LYS A 1 247 ? -54.491 7.610 95.183 1.00 87.38 247 LYS A O 1
ATOM 1994 N N . LEU A 1 248 ? -53.281 9.322 94.368 1.00 87.00 248 LEU A N 1
ATOM 1995 C CA . LEU A 1 248 ? -53.690 10.305 95.378 1.00 87.00 248 LEU A CA 1
ATOM 1996 C C . LEU A 1 248 ? -55.207 10.513 95.382 1.00 87.00 248 LEU A C 1
ATOM 1998 O O . LEU A 1 248 ? -55.819 10.604 96.441 1.00 87.00 248 LEU A O 1
ATOM 2002 N N . SER A 1 249 ? -55.830 10.548 94.203 1.00 85.38 249 SER A N 1
ATOM 2003 C CA . SER A 1 249 ? -57.284 10.627 94.075 1.00 85.38 249 SER A CA 1
ATOM 2004 C C . SER A 1 249 ? -57.970 9.398 94.679 1.00 85.38 249 SER A C 1
ATOM 2006 O O . SER A 1 249 ? -58.934 9.551 95.427 1.00 85.38 249 SER A O 1
ATOM 2008 N N . ALA A 1 250 ? -57.455 8.190 94.432 1.00 83.00 250 ALA A N 1
ATOM 2009 C CA . ALA A 1 250 ? -57.978 6.962 95.030 1.00 83.00 250 ALA A CA 1
ATOM 2010 C C . ALA A 1 250 ? -57.806 6.932 96.560 1.00 83.00 250 ALA A C 1
ATOM 2012 O O . ALA A 1 250 ? -58.743 6.585 97.276 1.00 83.00 250 ALA A O 1
ATOM 2013 N N . GLU A 1 251 ? -56.648 7.348 97.079 1.00 83.44 251 GLU A N 1
ATOM 2014 C CA . GLU A 1 251 ? -56.409 7.490 98.522 1.00 83.44 251 GLU A CA 1
ATOM 2015 C C . GLU A 1 251 ? -57.355 8.511 99.155 1.00 83.44 251 GLU A C 1
ATOM 2017 O O . GLU A 1 251 ? -57.941 8.247 100.207 1.00 83.44 251 GLU A O 1
ATOM 2022 N N . TYR A 1 252 ? -57.562 9.648 98.491 1.00 83.94 252 TYR A N 1
ATOM 2023 C CA . TYR A 1 252 ? -58.522 10.656 98.919 1.00 83.94 252 TYR A CA 1
ATOM 2024 C C . TYR A 1 252 ? -59.949 10.094 98.950 1.00 83.94 252 TYR A C 1
ATOM 2026 O O . TYR A 1 252 ? -60.643 10.260 99.949 1.00 83.94 252 TYR A O 1
ATOM 2034 N N . GLN A 1 253 ? -60.384 9.366 97.915 1.00 81.25 253 GLN A N 1
ATOM 2035 C CA . GLN A 1 253 ? -61.702 8.712 97.892 1.00 81.25 253 GLN A CA 1
ATOM 2036 C C . GLN A 1 253 ? -61.850 7.653 98.992 1.00 81.25 253 GLN A C 1
ATOM 2038 O O . GLN A 1 253 ? -62.905 7.567 99.628 1.00 81.25 253 GLN A O 1
ATOM 2043 N N . ASN A 1 254 ? -60.793 6.887 99.272 1.00 81.12 254 ASN A N 1
ATOM 2044 C CA . ASN A 1 254 ? -60.766 5.950 100.392 1.00 81.12 254 ASN A CA 1
ATOM 2045 C C . ASN A 1 254 ? -60.920 6.685 101.724 1.00 81.12 254 ASN A C 1
ATOM 2047 O O . ASN A 1 254 ? -61.781 6.315 102.515 1.00 81.12 254 ASN A O 1
ATOM 2051 N N . LYS A 1 255 ? -60.173 7.772 101.947 1.00 81.50 255 LYS A N 1
ATOM 2052 C CA . LYS A 1 255 ? -60.289 8.603 103.156 1.00 81.50 255 LYS A CA 1
ATOM 2053 C C . LYS A 1 255 ? -61.673 9.233 103.298 1.00 81.50 255 LYS A C 1
ATOM 2055 O O . LYS A 1 255 ? -62.236 9.223 104.388 1.00 81.50 255 LYS A O 1
ATOM 2060 N N . VAL A 1 256 ? -62.265 9.720 102.208 1.00 80.56 256 VAL A N 1
ATOM 2061 C CA . VAL A 1 256 ? -63.650 10.221 102.186 1.00 80.56 256 VAL A CA 1
ATOM 2062 C C . VAL A 1 256 ? -64.638 9.115 102.566 1.00 80.56 256 VAL A C 1
ATOM 2064 O O . VAL A 1 256 ? -65.576 9.365 103.320 1.00 80.56 256 VAL A O 1
ATOM 2067 N N . SER A 1 257 ? -64.430 7.891 102.081 1.00 76.25 257 SER A N 1
ATOM 2068 C CA . SER A 1 257 ? -65.259 6.728 102.419 1.00 76.25 257 SER A CA 1
ATOM 2069 C C . SER A 1 257 ? -65.093 6.307 103.882 1.00 76.25 257 SER A C 1
ATOM 2071 O O . SER A 1 257 ? -66.080 5.994 104.540 1.00 76.25 257 SER A O 1
ATOM 2073 N N . GLU A 1 258 ? -63.872 6.369 104.411 1.00 76.62 258 GLU A N 1
ATOM 2074 C CA . GLU A 1 258 ? -63.531 6.111 105.814 1.00 76.62 258 GLU A CA 1
ATOM 2075 C C . GLU A 1 258 ? -64.223 7.126 106.737 1.00 76.62 258 GLU A C 1
ATOM 2077 O O . GLU A 1 258 ? -64.902 6.748 107.689 1.00 76.62 258 GLU A O 1
ATOM 2082 N N . ILE A 1 259 ? -64.160 8.416 106.389 1.00 73.62 259 ILE A N 1
ATOM 2083 C CA . ILE A 1 259 ? -64.862 9.495 107.095 1.00 73.62 259 ILE A CA 1
ATOM 2084 C C . ILE A 1 259 ? -66.380 9.303 107.008 1.00 73.62 259 ILE A C 1
ATOM 2086 O O . ILE A 1 259 ? -67.062 9.437 108.021 1.00 73.62 259 ILE A O 1
ATOM 2090 N N . LYS A 1 260 ? -66.932 8.940 105.841 1.00 71.75 260 LYS A N 1
ATOM 2091 C CA . LYS A 1 260 ? -68.359 8.591 105.705 1.00 71.75 260 LYS A CA 1
ATOM 2092 C C . LYS A 1 260 ? -68.738 7.384 106.569 1.00 71.75 260 LYS A C 1
ATOM 2094 O O . LYS A 1 260 ? -69.810 7.398 107.164 1.00 71.75 260 LYS A O 1
ATOM 2099 N N . GLY A 1 261 ? -67.875 6.374 106.671 1.00 65.81 261 GLY A N 1
ATOM 2100 C CA . GLY A 1 261 ? -68.060 5.204 107.532 1.00 65.81 261 GLY A CA 1
ATOM 2101 C C . GLY A 1 261 ? -68.074 5.568 109.016 1.00 65.81 261 GLY A C 1
ATOM 2102 O O . GLY A 1 261 ? -68.976 5.148 109.732 1.00 65.81 261 GLY A O 1
ATOM 2103 N N . ILE A 1 262 ? -67.152 6.427 109.455 1.00 64.62 262 ILE A N 1
ATOM 2104 C CA . ILE A 1 262 ? -67.120 6.978 110.820 1.00 64.62 262 ILE A CA 1
ATOM 2105 C C . ILE A 1 262 ? -68.364 7.840 111.089 1.00 64.62 262 ILE A C 1
ATOM 2107 O O . ILE A 1 262 ? -68.985 7.722 112.141 1.00 64.62 262 ILE A O 1
ATOM 2111 N N . THR A 1 263 ? -68.781 8.652 110.114 1.00 61.97 263 THR A N 1
ATOM 2112 C CA . THR A 1 263 ? -69.994 9.487 110.201 1.00 61.97 263 THR A CA 1
ATOM 2113 C C . THR A 1 263 ? -71.253 8.623 110.326 1.00 61.97 263 THR A C 1
ATOM 2115 O O . THR A 1 263 ? -72.156 8.959 111.084 1.00 61.97 263 THR A O 1
ATOM 2118 N N . LYS A 1 264 ? -71.290 7.475 109.636 1.00 58.91 264 LYS A N 1
ATOM 2119 C CA . LYS A 1 264 ? -72.388 6.501 109.695 1.00 58.91 264 LYS A CA 1
ATOM 2120 C C . LYS A 1 264 ? -72.367 5.665 110.985 1.00 58.91 264 LYS A C 1
ATOM 2122 O O . LYS A 1 264 ? -73.424 5.381 111.530 1.00 58.91 264 LYS A O 1
ATOM 2127 N N . ALA A 1 265 ? -71.186 5.328 111.508 1.00 54.81 265 ALA A N 1
ATOM 2128 C CA . ALA A 1 265 ? -71.012 4.628 112.787 1.00 54.81 265 ALA A CA 1
ATOM 2129 C C . ALA A 1 265 ? -71.358 5.495 114.014 1.00 54.81 265 ALA A C 1
ATOM 2131 O O . ALA A 1 265 ? -71.636 4.963 115.083 1.00 54.81 265 ALA A O 1
ATOM 2132 N N . LEU A 1 266 ? -71.368 6.823 113.864 1.00 51.81 266 LEU A N 1
ATOM 2133 C CA . LEU A 1 266 ? -71.822 7.768 114.887 1.00 51.81 266 LEU A CA 1
ATOM 2134 C C . LEU A 1 266 ? -73.345 7.996 114.887 1.00 51.81 266 LEU A C 1
ATOM 2136 O O . LEU A 1 266 ? -73.830 8.687 115.781 1.00 51.81 266 LEU A O 1
ATOM 2140 N N . GLN A 1 267 ? -74.098 7.448 113.921 1.00 47.31 267 GLN A N 1
ATOM 2141 C CA . GLN A 1 267 ? -75.535 7.713 113.781 1.00 47.31 267 GLN A CA 1
ATOM 2142 C C . GLN A 1 267 ? -76.488 6.568 114.175 1.00 47.31 267 GLN A C 1
ATOM 2144 O O . GLN A 1 267 ? -77.642 6.904 114.385 1.00 47.31 267 GLN A O 1
ATOM 2149 N N . ASP A 1 268 ? -76.074 5.303 114.392 1.00 35.44 268 ASP A N 1
ATOM 2150 C CA . ASP A 1 268 ? -76.990 4.230 114.870 1.00 35.44 268 ASP A CA 1
ATOM 2151 C C . ASP A 1 268 ? -76.282 3.053 115.619 1.00 35.44 268 ASP A C 1
ATOM 2153 O O . ASP A 1 268 ? -75.258 2.563 115.133 1.00 35.44 268 ASP A O 1
ATOM 2157 N N . PRO A 1 269 ? -76.799 2.553 116.776 1.00 39.44 269 PRO A N 1
ATOM 2158 C CA . PRO A 1 269 ? -76.276 1.393 117.530 1.00 39.44 269 PRO A CA 1
ATOM 2159 C C . PRO A 1 269 ? -76.904 0.035 117.081 1.00 39.44 269 PRO A C 1
ATOM 2161 O O . PRO A 1 269 ? -77.804 0.026 116.244 1.00 39.44 269 PRO A O 1
ATOM 2164 N N . PRO A 1 270 ? -76.415 -1.136 117.560 1.00 44.69 270 PRO A N 1
ATOM 2165 C CA . PRO A 1 270 ? -76.263 -2.348 116.744 1.00 44.69 270 PRO A CA 1
ATOM 2166 C C . PRO A 1 270 ? -77.498 -3.265 116.706 1.00 44.69 270 PRO A C 1
ATOM 2168 O O . PRO A 1 270 ? -78.196 -3.426 117.705 1.00 44.69 270 PRO A O 1
ATOM 2171 N N . GLY A 1 271 ? -77.702 -3.948 115.573 1.00 30.73 271 GLY A N 1
ATOM 2172 C CA . GLY A 1 271 ? -78.730 -4.978 115.399 1.00 30.73 271 GLY A CA 1
ATOM 2173 C C . GLY A 1 271 ? -78.343 -6.043 114.364 1.00 30.73 271 GLY A C 1
ATOM 2174 O O . GLY A 1 271 ? -77.775 -5.726 113.323 1.00 30.73 271 GLY A O 1
ATOM 2175 N N . ASP A 1 272 ? -78.642 -7.294 114.719 1.00 36.00 272 ASP A N 1
ATOM 2176 C CA . ASP A 1 272 ? -78.408 -8.591 114.062 1.00 36.00 272 ASP A CA 1
ATOM 2177 C C . ASP A 1 272 ? -78.557 -8.694 112.529 1.00 36.00 272 ASP A C 1
ATOM 2179 O O . ASP A 1 272 ? -79.396 -8.036 111.920 1.00 36.00 272 ASP A O 1
ATOM 2183 N N . GLY A 1 273 ? -77.892 -9.706 111.940 1.00 30.66 273 GLY A N 1
ATOM 2184 C CA . GLY A 1 273 ? -78.507 -10.469 110.837 1.00 30.66 273 GLY A CA 1
ATOM 2185 C C . GLY A 1 273 ? -77.621 -10.909 109.661 1.00 30.66 273 GLY A C 1
ATOM 2186 O O . GLY A 1 273 ? -77.321 -10.138 108.762 1.00 30.66 273 GLY A O 1
ATOM 2187 N N . LYS A 1 274 ? -77.288 -12.206 109.667 1.00 28.95 274 LYS A N 1
ATOM 2188 C CA . LYS A 1 274 ? -76.924 -13.156 108.586 1.00 28.95 274 LYS A CA 1
ATOM 2189 C C . LYS A 1 274 ? -76.890 -12.724 107.094 1.00 28.95 274 LYS A C 1
ATOM 2191 O O . LYS A 1 274 ? -77.867 -12.239 106.542 1.00 28.95 274 LYS A O 1
ATOM 2196 N N . MET A 1 275 ? -75.784 -13.151 106.456 1.00 32.72 275 MET A N 1
ATOM 2197 C CA . MET A 1 275 ? -75.585 -13.775 105.121 1.00 32.72 275 MET A CA 1
ATOM 2198 C C . MET A 1 275 ? -76.705 -13.725 104.059 1.00 32.72 275 MET A C 1
ATOM 2200 O O . MET A 1 275 ? -77.789 -14.239 104.301 1.00 32.72 275 MET A O 1
ATOM 2204 N N . HIS A 1 276 ? -76.321 -13.425 102.804 1.00 27.81 276 HIS A N 1
ATOM 2205 C CA . HIS A 1 276 ? -76.451 -14.392 101.697 1.00 27.81 276 HIS A CA 1
ATOM 2206 C C . HIS A 1 276 ? -75.470 -14.140 100.532 1.00 27.81 276 HIS A C 1
ATOM 2208 O O . HIS A 1 276 ? -75.172 -13.014 100.147 1.00 27.81 276 HIS A O 1
ATOM 2214 N N . ILE A 1 277 ? -74.965 -15.263 100.024 1.00 37.88 277 ILE A N 1
ATOM 2215 C CA . ILE A 1 277 ? -73.998 -15.511 98.947 1.00 37.88 277 ILE A CA 1
ATOM 2216 C C . ILE A 1 277 ? -74.680 -15.411 97.571 1.00 37.88 277 ILE A C 1
ATOM 2218 O O . ILE A 1 277 ? -75.784 -15.931 97.440 1.00 37.88 277 ILE A O 1
ATOM 2222 N N . HIS A 1 278 ? -73.984 -14.921 96.533 1.00 27.11 278 HIS A N 1
ATOM 2223 C CA . HIS A 1 278 ? -74.056 -15.530 95.193 1.00 27.11 278 HIS A CA 1
ATOM 2224 C C . HIS A 1 278 ? -72.797 -15.298 94.340 1.00 27.11 278 HIS A C 1
ATOM 2226 O O . HIS A 1 278 ? -72.130 -14.273 94.429 1.00 27.11 278 HIS A O 1
ATOM 2232 N N . ILE A 1 279 ? -72.465 -16.348 93.586 1.00 35.19 279 ILE A N 1
ATOM 2233 C CA . ILE A 1 279 ? -71.203 -16.677 92.909 1.00 35.19 279 ILE A CA 1
ATOM 2234 C C . ILE A 1 279 ? -71.403 -16.536 91.386 1.00 35.19 279 ILE A C 1
ATOM 2236 O O . ILE A 1 279 ? -72.532 -16.681 90.924 1.00 35.19 279 ILE A O 1
ATOM 2240 N N . HIS A 1 280 ? -70.278 -16.410 90.658 1.00 30.86 280 HIS A N 1
ATOM 2241 C CA . HIS A 1 280 ? -70.014 -16.732 89.234 1.00 30.86 280 HIS A CA 1
ATOM 2242 C C . HIS A 1 280 ? -70.068 -15.543 88.253 1.00 30.86 280 HIS A C 1
ATOM 2244 O O . HIS A 1 280 ? -70.867 -14.641 88.435 1.00 30.86 280 HIS A O 1
ATOM 2250 N N . HIS A 1 281 ? -69.243 -15.439 87.200 1.00 28.64 281 HIS A N 1
ATOM 2251 C CA . HIS A 1 281 ? -68.407 -16.396 86.451 1.00 28.64 281 HIS A CA 1
ATOM 2252 C C . HIS A 1 281 ? -67.381 -15.606 85.584 1.00 28.64 281 HIS A C 1
ATOM 2254 O O . HIS A 1 281 ? -67.649 -14.444 85.306 1.00 28.64 281 HIS A O 1
ATOM 2260 N N . HIS A 1 282 ? -66.264 -16.256 85.195 1.00 29.55 282 HIS A N 1
ATOM 2261 C CA . HIS A 1 282 ? -65.553 -16.263 83.882 1.00 29.55 282 HIS A CA 1
ATOM 2262 C C . HIS A 1 282 ? -65.458 -14.957 83.027 1.00 29.55 282 HIS A C 1
ATOM 2264 O O . HIS A 1 282 ? -66.415 -14.215 82.906 1.00 29.55 282 HIS A O 1
ATOM 2270 N N . GLU A 1 283 ? -64.371 -14.599 82.323 1.00 27.16 283 GLU A N 1
ATOM 2271 C CA . GLU A 1 283 ? -63.537 -15.413 81.424 1.00 27.16 283 GLU A CA 1
ATOM 2272 C C . GLU A 1 283 ? -62.366 -14.582 80.805 1.00 27.16 283 GLU A C 1
ATOM 2274 O O . GLU A 1 283 ? -62.466 -13.362 80.741 1.00 27.16 283 GLU A O 1
ATOM 2279 N N . HIS A 1 284 ? -61.282 -15.271 80.391 1.00 31.05 284 HIS A N 1
ATOM 2280 C CA . HIS A 1 284 ? -60.386 -15.134 79.203 1.00 31.05 284 HIS A CA 1
ATOM 2281 C C . HIS A 1 284 ? -60.223 -13.783 78.420 1.00 31.05 284 HIS A C 1
ATOM 2283 O O . HIS A 1 284 ? -61.143 -12.993 78.346 1.00 31.05 284 HIS A O 1
ATOM 2289 N N . GLN A 1 285 ? -59.128 -13.411 77.720 1.00 29.16 285 GLN A N 1
ATOM 2290 C CA . GLN A 1 285 ? -58.009 -14.123 77.068 1.00 29.16 285 GLN A CA 1
ATOM 2291 C C . GLN A 1 285 ? -56.993 -13.135 76.401 1.00 29.16 285 GLN A C 1
ATOM 2293 O O . GLN A 1 285 ? -57.359 -12.016 76.067 1.00 29.16 285 GLN A O 1
ATOM 2298 N N . HIS A 1 286 ? -55.766 -13.638 76.156 1.00 30.59 286 HIS A N 1
ATOM 2299 C CA . HIS A 1 286 ? -54.817 -13.459 75.016 1.00 30.59 286 HIS A CA 1
ATOM 2300 C C . HIS A 1 286 ? -54.379 -12.067 74.480 1.00 30.59 286 HIS A C 1
ATOM 2302 O O . HIS A 1 286 ? -55.188 -11.210 74.170 1.00 30.59 286 HIS A O 1
ATOM 2308 N N . VAL A 1 287 ? -53.068 -11.747 74.474 1.00 31.70 287 VAL A N 1
ATOM 2309 C CA . VAL A 1 287 ? -51.982 -12.059 73.489 1.00 31.70 287 VAL A CA 1
ATOM 2310 C C . VAL A 1 287 ? -52.096 -11.284 72.165 1.00 31.70 287 VAL A C 1
ATOM 2312 O O . VAL A 1 287 ? -53.000 -11.539 71.385 1.00 31.70 287 VAL A O 1
ATOM 2315 N N . HIS A 1 288 ? -51.096 -10.443 71.862 1.00 29.14 288 HIS A N 1
ATOM 2316 C CA . HIS A 1 288 ? -50.301 -10.596 70.635 1.00 29.14 288 HIS A CA 1
ATOM 2317 C C . HIS A 1 288 ? -48.945 -9.887 70.720 1.00 29.14 288 HIS A C 1
ATOM 2319 O O . HIS A 1 288 ? -48.832 -8.714 71.061 1.00 29.14 288 HIS A O 1
ATOM 2325 N N . ASN A 1 289 ? -47.929 -10.679 70.397 1.00 35.00 289 ASN A N 1
ATOM 2326 C CA . ASN A 1 289 ? -46.559 -10.319 70.096 1.00 35.00 289 ASN A CA 1
ATOM 2327 C C . ASN A 1 289 ? -46.424 -10.380 68.565 1.00 35.00 289 ASN A C 1
ATOM 2329 O O . ASN A 1 289 ? -46.953 -11.312 67.960 1.00 35.00 289 ASN A O 1
ATOM 2333 N N . HIS A 1 290 ? -45.730 -9.411 67.982 1.00 30.08 290 HIS A N 1
ATOM 2334 C CA . HIS A 1 290 ? -45.081 -9.419 66.667 1.00 30.08 290 HIS A CA 1
ATOM 2335 C C . HIS A 1 290 ? -44.135 -8.201 66.675 1.00 30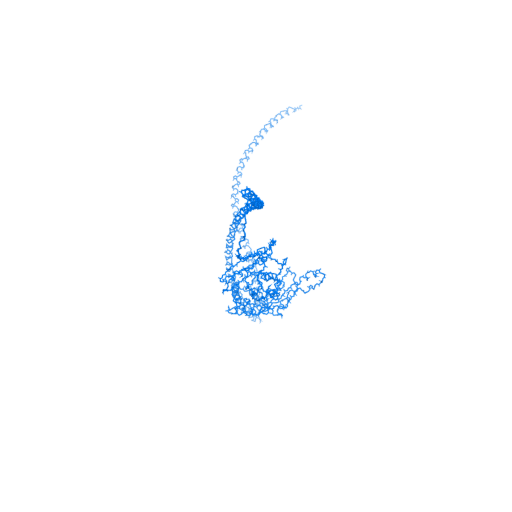.08 290 HIS A C 1
ATOM 2337 O O . HIS A 1 290 ? -44.480 -7.177 67.255 1.00 30.08 290 HIS A O 1
ATOM 2343 N N . ASP A 1 291 ? -42.973 -8.151 66.042 1.00 29.20 291 ASP A N 1
ATOM 2344 C CA . ASP A 1 291 ? -42.021 -9.142 65.552 1.00 29.20 291 ASP A CA 1
ATOM 2345 C C . ASP A 1 291 ? -40.874 -8.332 64.904 1.00 29.20 291 ASP A C 1
ATOM 2347 O O . ASP A 1 291 ? -41.062 -7.182 64.512 1.00 29.20 291 ASP A O 1
ATOM 2351 N N . HIS A 1 292 ? -39.733 -8.987 64.708 1.00 30.61 292 HIS A N 1
ATOM 2352 C CA . HIS A 1 292 ? -38.733 -8.690 63.670 1.00 30.61 292 HIS A CA 1
ATOM 2353 C C . HIS A 1 292 ? -37.663 -7.590 63.861 1.00 30.61 292 HIS A C 1
ATOM 2355 O O . HIS A 1 292 ? -37.864 -6.380 63.895 1.00 30.61 292 HIS A O 1
ATOM 2361 N N . LYS A 1 293 ? -36.449 -8.151 63.874 1.00 33.69 293 LYS A N 1
ATOM 2362 C CA . LYS A 1 293 ? -35.113 -7.627 63.601 1.00 33.69 293 LYS A CA 1
ATOM 2363 C C . LYS A 1 293 ? -35.050 -6.902 62.245 1.00 33.69 293 LYS A C 1
ATOM 2365 O O . LYS A 1 293 ? -35.643 -7.384 61.290 1.00 33.69 293 LYS A O 1
ATOM 2370 N N . HIS A 1 294 ? -34.170 -5.907 62.112 1.00 29.70 294 HIS A N 1
ATOM 2371 C CA . HIS A 1 294 ? -32.911 -6.089 61.372 1.00 29.70 294 HIS A CA 1
ATOM 2372 C C . HIS A 1 294 ? -31.979 -4.872 61.453 1.00 29.70 294 HIS A C 1
ATOM 2374 O O . HIS A 1 294 ? -32.374 -3.726 61.278 1.00 29.70 294 HIS A O 1
ATOM 2380 N N . PHE A 1 295 ? -30.707 -5.189 61.701 1.00 32.88 295 PHE A N 1
ATOM 2381 C CA . PHE A 1 295 ? -29.531 -4.370 61.436 1.00 32.88 295 PHE A CA 1
ATOM 2382 C C . PHE A 1 295 ? -29.396 -4.094 59.935 1.00 32.88 295 PHE A C 1
ATOM 2384 O O . PHE A 1 295 ? -29.470 -5.043 59.161 1.00 32.88 295 PHE A O 1
ATOM 2391 N N . TYR A 1 296 ? -29.036 -2.865 59.560 1.00 27.78 296 TYR A N 1
ATOM 2392 C CA . TYR A 1 296 ? -28.196 -2.615 58.387 1.00 27.78 296 TYR A CA 1
ATOM 2393 C C . TYR A 1 296 ? -27.193 -1.502 58.690 1.00 27.78 296 TYR A C 1
ATOM 2395 O O . TYR A 1 296 ? -27.546 -0.377 59.033 1.00 27.78 296 TYR A O 1
ATOM 2403 N N . ASN A 1 297 ? -25.922 -1.873 58.577 1.00 29.75 297 ASN A N 1
ATOM 2404 C CA . ASN A 1 297 ? -24.756 -1.010 58.585 1.00 29.75 297 ASN A CA 1
ATOM 2405 C C . ASN A 1 297 ? -24.387 -0.804 57.108 1.00 29.75 297 ASN A C 1
ATOM 2407 O O . ASN A 1 297 ? -24.133 -1.788 56.414 1.00 29.75 297 ASN A O 1
ATOM 2411 N N . VAL A 1 298 ? -24.405 0.434 56.615 1.00 30.12 298 VAL A N 1
ATOM 2412 C CA . VAL A 1 298 ? -23.995 0.769 55.244 1.00 30.12 298 VAL A CA 1
ATOM 2413 C C . VAL A 1 298 ? -22.654 1.486 55.325 1.00 30.12 298 VAL A C 1
ATOM 2415 O O . VAL A 1 298 ? -22.581 2.669 55.651 1.00 30.12 298 VAL A O 1
ATOM 2418 N N . LYS A 1 299 ? -21.583 0.753 55.026 1.00 34.38 299 LYS A N 1
ATOM 2419 C CA . LYS A 1 299 ? -20.352 1.326 54.486 1.00 34.38 299 LYS A CA 1
ATOM 2420 C C . LYS A 1 299 ? -20.264 0.871 53.041 1.00 34.38 299 LYS A C 1
ATOM 2422 O O . LYS A 1 299 ? -19.998 -0.300 52.803 1.00 34.38 299 LYS A O 1
ATOM 2427 N N . ASP A 1 300 ? -20.461 1.799 52.116 1.00 30.42 300 ASP A N 1
ATOM 2428 C CA . ASP A 1 300 ? -19.974 1.635 50.755 1.00 30.42 300 ASP A CA 1
ATOM 2429 C C . ASP A 1 300 ? -19.625 2.997 50.150 1.00 30.42 300 ASP A C 1
ATOM 2431 O O . ASP A 1 300 ? -20.440 3.920 50.147 1.00 30.42 300 ASP A O 1
ATOM 2435 N N . LYS A 1 301 ? -18.381 3.106 49.685 1.00 31.97 301 LYS A N 1
ATOM 2436 C CA . LYS A 1 301 ? -17.930 3.990 48.606 1.00 31.97 301 LYS A CA 1
ATOM 2437 C C . LYS A 1 301 ? -16.703 3.328 47.986 1.00 31.97 301 LYS A C 1
ATOM 2439 O O . LYS A 1 301 ? -15.566 3.720 48.234 1.00 31.97 301 LYS A O 1
ATOM 2444 N N . SER A 1 302 ? -16.967 2.300 47.193 1.00 30.75 302 SER A N 1
ATOM 2445 C CA . SER A 1 302 ? -16.129 1.897 46.068 1.00 30.75 302 SER A CA 1
ATOM 2446 C C . SER A 1 302 ? -16.827 2.324 44.766 1.00 30.75 302 SER A C 1
ATOM 2448 O O . SER A 1 302 ? -18.041 2.181 44.648 1.00 30.75 302 SER A O 1
ATOM 2450 N N . SER A 1 303 ? -16.097 2.951 43.833 1.00 30.31 303 SER A N 1
ATOM 2451 C CA . SER A 1 303 ? -16.347 2.890 42.373 1.00 30.31 303 SER A CA 1
ATOM 2452 C C . SER A 1 303 ? -15.443 3.853 41.588 1.00 30.31 303 SER A C 1
ATOM 2454 O O . SER A 1 303 ? -15.785 5.012 41.373 1.00 30.31 303 SER A O 1
ATOM 2456 N N . VAL A 1 304 ? -14.303 3.343 41.103 1.00 35.19 304 VAL A N 1
ATOM 2457 C CA . VAL A 1 304 ? -13.692 3.784 39.826 1.00 35.19 304 VAL A CA 1
ATOM 2458 C C . VAL A 1 304 ? -13.262 2.583 38.946 1.00 35.19 304 VAL A C 1
ATOM 2460 O O . VAL A 1 304 ? -12.775 2.785 37.845 1.00 35.19 304 VAL A O 1
ATOM 2463 N N . GLU A 1 305 ? -13.500 1.318 39.326 1.00 35.56 305 GLU A N 1
ATOM 2464 C CA . GLU A 1 305 ? -12.977 0.157 38.560 1.00 35.56 305 GLU A CA 1
ATOM 2465 C C . GLU A 1 305 ? -14.023 -0.764 37.893 1.00 35.56 305 GLU A C 1
ATOM 2467 O O . GLU A 1 305 ? -13.646 -1.693 37.184 1.00 35.56 305 GLU A O 1
ATOM 2472 N N . ASP A 1 306 ? -15.327 -0.491 37.992 1.00 32.19 306 ASP A N 1
ATOM 2473 C CA . ASP A 1 306 ? -16.368 -1.468 37.601 1.00 32.19 306 ASP A CA 1
ATOM 2474 C C . ASP A 1 306 ? -17.033 -1.264 36.223 1.00 32.19 306 ASP A C 1
ATOM 2476 O O . ASP A 1 306 ? -18.171 -1.674 36.004 1.00 32.19 306 ASP A O 1
ATOM 2480 N N . LEU A 1 307 ? -16.330 -0.694 35.239 1.00 30.55 307 LEU A N 1
ATOM 2481 C CA . LEU A 1 307 ? -16.868 -0.544 33.870 1.00 30.55 307 LEU A CA 1
ATOM 2482 C C . LEU A 1 307 ? -16.433 -1.621 32.864 1.00 30.55 307 LEU A C 1
ATOM 2484 O O . LEU A 1 307 ? -16.796 -1.548 31.693 1.00 30.55 307 LEU A O 1
ATOM 2488 N N . CYS A 1 308 ? -15.739 -2.671 33.306 1.00 32.19 308 CYS A N 1
ATOM 2489 C CA . CYS A 1 308 ? -15.290 -3.752 32.427 1.00 32.19 308 CYS A CA 1
ATOM 2490 C C . CYS A 1 308 ? -15.554 -5.136 33.031 1.00 32.19 308 CYS A C 1
ATOM 2492 O O . CYS A 1 308 ? -14.602 -5.791 33.449 1.00 32.19 308 CYS A O 1
ATOM 2494 N N . ARG A 1 309 ? -16.811 -5.613 33.059 1.00 32.69 309 ARG A N 1
ATOM 2495 C CA . ARG A 1 309 ? -17.135 -7.060 33.119 1.00 32.69 309 ARG A CA 1
ATOM 2496 C C . ARG A 1 309 ? -18.630 -7.360 32.951 1.00 32.69 309 ARG A C 1
ATOM 2498 O O . ARG A 1 309 ? -19.412 -7.109 33.857 1.00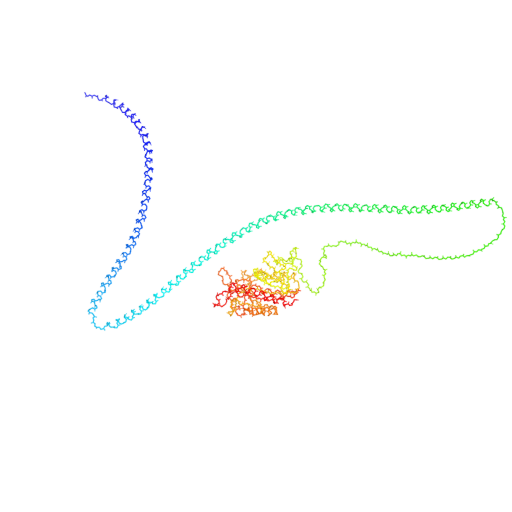 32.69 309 ARG A O 1
ATOM 2505 N N . SER A 1 310 ? -18.982 -8.000 31.830 1.00 26.59 310 SER A N 1
ATOM 2506 C CA . SER A 1 310 ? -20.062 -9.003 31.673 1.00 26.59 310 SER A CA 1
ATOM 2507 C C . SER A 1 310 ? -20.115 -9.495 30.204 1.00 26.59 310 SER A C 1
ATOM 2509 O O . SER A 1 310 ? -19.896 -8.669 29.321 1.00 26.59 310 SER A O 1
ATOM 2511 N N . PRO A 1 311 ? -20.465 -10.761 29.874 1.00 41.53 311 PRO A N 1
ATOM 2512 C CA . PRO A 1 311 ? -19.976 -12.017 30.442 1.00 41.53 311 PRO A CA 1
ATOM 2513 C C . PRO A 1 311 ? -19.526 -13.047 29.360 1.00 41.53 311 PRO A C 1
ATOM 2515 O O . PRO A 1 311 ? -19.969 -13.044 28.217 1.00 41.53 311 PRO A O 1
ATOM 2518 N N . THR A 1 312 ? -18.691 -14.004 29.786 1.00 31.64 312 THR A N 1
ATOM 2519 C CA . THR A 1 312 ? -18.536 -15.380 29.247 1.00 31.64 312 THR A CA 1
ATOM 2520 C C . THR A 1 312 ? -18.185 -15.602 27.764 1.00 31.64 312 THR A C 1
ATOM 2522 O O . THR A 1 312 ? -19.044 -15.944 26.960 1.00 31.64 312 THR A O 1
ATOM 2525 N N . VAL A 1 313 ? -16.879 -15.654 27.469 1.00 30.08 313 VAL A N 1
ATOM 2526 C CA . VAL A 1 313 ? -16.295 -16.681 26.581 1.00 30.08 313 VAL A CA 1
ATOM 2527 C C . VAL A 1 313 ? -15.026 -17.212 27.248 1.00 30.08 313 VAL A C 1
ATOM 2529 O O . VAL A 1 313 ? -14.064 -16.484 27.482 1.00 30.08 313 VAL A O 1
ATOM 2532 N N . THR A 1 314 ? -15.035 -18.492 27.609 1.00 30.06 314 THR A N 1
ATOM 2533 C CA . THR A 1 314 ? -13.887 -19.217 28.162 1.00 30.06 314 THR A CA 1
ATOM 2534 C C . THR A 1 314 ? -12.877 -19.518 27.055 1.00 30.06 314 THR A C 1
ATOM 2536 O O . THR A 1 314 ? -12.886 -20.589 26.458 1.00 30.06 314 THR A O 1
ATOM 2539 N N . GLY A 1 315 ? -11.998 -18.564 26.781 1.00 31.58 315 GLY A N 1
ATOM 2540 C CA . GLY A 1 315 ? -10.785 -18.726 25.984 1.00 31.58 315 GLY A CA 1
ATOM 2541 C C . GLY A 1 315 ? -9.782 -17.693 26.480 1.00 31.58 315 GLY A C 1
ATOM 2542 O O . GLY A 1 315 ? -10.182 -16.570 26.770 1.00 31.58 315 GLY A O 1
ATOM 2543 N N . ARG A 1 316 ? -8.514 -18.071 26.684 1.00 36.25 316 ARG A N 1
ATOM 2544 C CA . ARG A 1 316 ? -7.464 -17.176 27.209 1.00 36.25 316 ARG A CA 1
ATOM 2545 C C . ARG A 1 316 ? -7.424 -15.870 26.404 1.00 36.25 316 ARG A C 1
ATOM 2547 O O . ARG A 1 316 ? -6.802 -15.821 25.347 1.00 36.25 316 ARG A O 1
ATOM 2554 N N . MET A 1 317 ? -8.053 -14.812 26.910 1.00 38.44 317 MET A N 1
ATOM 2555 C CA . MET A 1 317 ? -7.919 -13.483 26.332 1.00 38.44 317 MET A CA 1
ATOM 2556 C C . MET A 1 317 ? -6.546 -12.951 26.720 1.00 38.44 317 MET A C 1
ATOM 2558 O O . MET A 1 317 ? -6.342 -12.461 27.828 1.00 38.44 317 MET A O 1
ATOM 2562 N N . SER A 1 318 ? -5.582 -13.097 25.816 1.00 41.78 318 SER A N 1
ATOM 2563 C CA . SER A 1 318 ? -4.318 -12.371 25.889 1.00 41.78 318 SER A CA 1
ATOM 2564 C C . SER A 1 318 ? -4.582 -10.917 25.504 1.00 41.78 318 SER A C 1
ATOM 2566 O O . SER A 1 318 ? -4.238 -10.490 24.404 1.00 41.78 318 SER A O 1
ATOM 2568 N N . TYR A 1 319 ?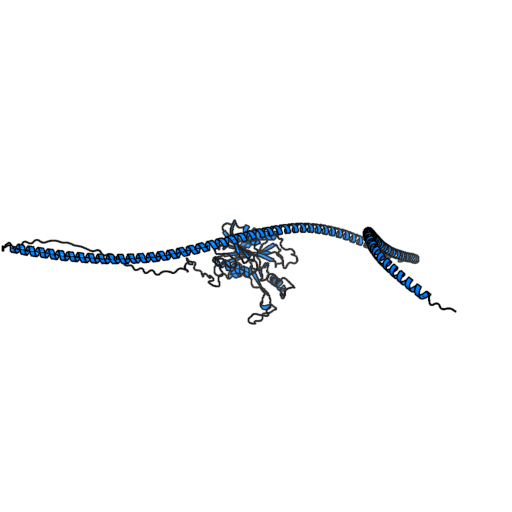 -5.220 -10.152 26.385 1.00 57.47 319 TYR A N 1
ATOM 2569 C CA . TYR A 1 319 ? -5.108 -8.705 26.291 1.00 57.47 319 TYR A CA 1
ATOM 2570 C C . TYR A 1 319 ? -3.708 -8.350 26.779 1.00 57.47 319 TYR A C 1
ATOM 2572 O O . TYR A 1 319 ? -3.349 -8.680 27.908 1.00 57.47 319 TYR A O 1
ATOM 2580 N N . MET A 1 320 ? -2.895 -7.717 25.933 1.00 58.31 320 MET A N 1
ATOM 2581 C CA . MET A 1 320 ? -1.753 -6.972 26.458 1.00 58.31 320 MET A CA 1
ATOM 2582 C C . MET A 1 320 ? -2.318 -5.950 27.450 1.00 58.31 320 MET A C 1
ATOM 2584 O O . MET A 1 320 ? -3.303 -5.280 27.146 1.00 58.31 320 MET A O 1
ATOM 2588 N N . THR A 1 321 ? -1.764 -5.879 28.656 1.00 60.44 321 THR A N 1
ATOM 2589 C CA . THR A 1 321 ? -2.239 -4.971 29.709 1.00 60.44 321 THR A CA 1
ATOM 2590 C C . THR A 1 321 ? -1.134 -4.010 30.108 1.00 60.44 321 THR A C 1
ATOM 2592 O O . THR A 1 321 ? 0.036 -4.383 30.129 1.00 60.44 321 THR A O 1
ATOM 2595 N N . GLY A 1 322 ? -1.501 -2.796 30.513 1.00 64.69 322 GLY A N 1
ATOM 2596 C CA . GLY A 1 322 ? -0.539 -1.826 31.026 1.00 64.69 322 GLY A CA 1
ATOM 2597 C C . GLY A 1 322 ? 0.328 -1.226 29.921 1.00 64.69 322 GLY A C 1
ATOM 2598 O O . GLY A 1 322 ? -0.185 -0.834 28.880 1.00 64.69 322 GLY A O 1
ATOM 2599 N N . LYS A 1 323 ? 1.640 -1.123 30.164 1.00 68.19 323 LYS A N 1
ATOM 2600 C CA . LYS A 1 323 ? 2.583 -0.353 29.329 1.00 68.19 323 LYS A CA 1
ATOM 2601 C C . LYS A 1 323 ? 2.731 -0.869 27.892 1.00 68.19 323 LYS A C 1
ATOM 2603 O O . LYS A 1 323 ? 3.187 -0.115 27.040 1.00 68.19 323 LYS A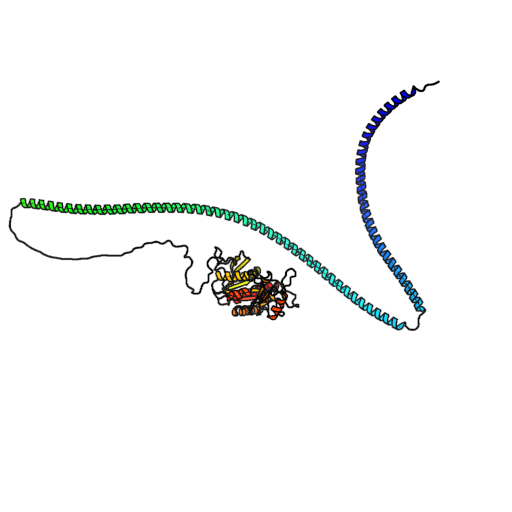 O 1
ATOM 2608 N N . ASP A 1 324 ? 2.340 -2.114 27.638 1.00 74.00 324 ASP A N 1
ATOM 2609 C CA . ASP A 1 324 ? 2.524 -2.768 26.340 1.00 74.00 324 ASP A CA 1
ATOM 2610 C C . ASP A 1 324 ? 1.327 -2.567 25.394 1.00 74.00 324 ASP A C 1
ATOM 2612 O O . ASP A 1 324 ? 1.452 -2.780 24.190 1.00 74.00 324 ASP A O 1
ATOM 2616 N N . LEU A 1 325 ? 0.165 -2.137 25.911 1.00 75.62 325 LEU A N 1
ATOM 2617 C CA . LEU A 1 325 ? -1.012 -1.825 25.099 1.00 75.62 325 LEU A CA 1
ATOM 2618 C C . LEU A 1 325 ? -1.067 -0.325 24.790 1.00 75.62 325 LEU A C 1
ATOM 2620 O O . LEU A 1 325 ? -1.387 0.494 25.649 1.00 75.62 325 LEU A O 1
ATOM 2624 N N . LEU A 1 326 ? -0.799 0.021 23.533 1.00 80.88 326 LEU A N 1
ATOM 2625 C CA . LEU A 1 326 ? -0.794 1.400 23.047 1.00 80.88 326 LEU A CA 1
ATOM 2626 C C . LEU A 1 326 ? -2.146 1.764 22.416 1.00 80.88 326 LEU A C 1
ATOM 2628 O O . LEU A 1 326 ? -2.292 1.803 21.194 1.00 80.88 326 LEU A O 1
ATOM 2632 N N . LEU A 1 327 ? -3.138 2.027 23.270 1.00 87.56 327 LEU A N 1
ATOM 2633 C CA . LEU A 1 327 ? -4.375 2.704 22.876 1.00 87.56 327 LEU A CA 1
ATOM 2634 C C . LEU A 1 327 ? -4.296 4.191 23.235 1.00 87.56 327 LEU A C 1
ATOM 2636 O O . LEU A 1 327 ? -3.804 4.571 24.298 1.00 87.56 327 LEU A O 1
ATOM 2640 N N . LEU A 1 328 ? -4.809 5.033 22.346 1.00 88.00 328 LEU A N 1
ATOM 2641 C CA . LEU A 1 328 ? -5.049 6.446 22.602 1.00 88.00 328 LEU A CA 1
ATOM 2642 C C . LEU A 1 328 ? -6.190 6.617 23.626 1.00 88.00 328 LEU A C 1
ATOM 2644 O O . LEU A 1 328 ? -7.014 5.713 23.786 1.00 88.00 328 LEU A O 1
ATOM 2648 N N . PRO A 1 329 ? -6.311 7.783 24.297 1.00 87.06 329 PRO A N 1
ATOM 2649 C CA . PRO A 1 329 ? -7.367 8.019 25.291 1.00 87.06 329 PRO A CA 1
ATOM 2650 C C . PRO A 1 329 ? -8.799 7.827 24.766 1.00 87.06 329 PRO A C 1
ATOM 2652 O O . PRO A 1 329 ? -9.708 7.548 25.540 1.00 87.06 329 PRO A O 1
ATOM 2655 N N . ASN A 1 330 ? -9.007 7.965 23.454 1.00 87.00 330 ASN A N 1
ATOM 2656 C CA . ASN A 1 330 ? -10.290 7.734 22.784 1.00 87.00 330 ASN A CA 1
ATOM 2657 C C . ASN A 1 330 ? -10.553 6.249 22.438 1.00 87.00 330 ASN A C 1
ATOM 2659 O O . ASN A 1 330 ? -11.551 5.948 21.786 1.00 87.00 330 ASN A O 1
ATOM 2663 N N . GLY A 1 331 ? -9.662 5.335 22.835 1.00 88.38 331 GLY A N 1
ATOM 2664 C CA . GLY A 1 331 ? -9.743 3.899 22.561 1.00 88.38 331 GLY A CA 1
ATOM 2665 C C . GLY A 1 331 ? -9.249 3.473 21.176 1.00 88.38 331 GLY A C 1
ATOM 2666 O O . GLY A 1 331 ? -9.311 2.284 20.866 1.00 88.38 331 GLY A O 1
ATOM 2667 N N . ALA A 1 332 ? -8.770 4.403 20.345 1.00 93.44 332 ALA A N 1
ATOM 2668 C CA . ALA A 1 332 ? -8.175 4.078 19.054 1.00 93.44 332 ALA A CA 1
ATOM 2669 C C . ALA A 1 332 ? -6.766 3.502 19.217 1.00 93.44 332 ALA A C 1
ATOM 2671 O O . ALA A 1 332 ? -6.041 3.849 20.150 1.00 93.44 332 ALA A O 1
ATOM 2672 N N . THR A 1 333 ? -6.353 2.637 18.301 1.00 94.56 333 THR A N 1
ATOM 2673 C CA . THR A 1 333 ? -4.981 2.134 18.269 1.00 94.56 333 THR A CA 1
ATOM 2674 C C . THR A 1 333 ? -4.015 3.214 17.781 1.00 94.56 333 THR A C 1
ATOM 2676 O O . THR A 1 333 ? -4.386 4.091 17.000 1.00 94.56 333 THR A O 1
ATOM 2679 N N . TYR A 1 334 ? -2.774 3.184 18.264 1.00 93.94 334 TYR A N 1
ATOM 2680 C CA . TYR A 1 334 ? -1.841 4.294 18.066 1.00 93.94 334 TYR A CA 1
ATOM 2681 C C . TYR A 1 334 ? -1.412 4.505 16.602 1.00 93.94 334 TYR A C 1
ATOM 2683 O O . TYR A 1 334 ? -1.257 5.651 16.182 1.00 93.94 334 TYR A O 1
ATOM 2691 N N . HIS A 1 335 ? -1.214 3.437 15.820 1.00 96.44 335 HIS A N 1
ATOM 2692 C CA . HIS A 1 335 ? -0.699 3.544 14.447 1.00 96.44 335 HIS A CA 1
ATOM 2693 C C . HIS A 1 335 ? -1.792 3.407 13.387 1.00 96.44 335 HIS A C 1
ATOM 2695 O O . HIS A 1 335 ? -1.830 4.192 12.446 1.00 96.44 335 HIS A O 1
ATOM 2701 N N . LEU A 1 336 ? -2.693 2.441 13.523 1.00 96.62 336 LEU A N 1
ATOM 2702 C CA . LEU A 1 336 ? -3.799 2.199 12.600 1.00 96.62 336 LEU A CA 1
ATOM 2703 C C . LEU A 1 336 ? -4.945 3.203 12.810 1.00 96.62 336 LEU A C 1
ATOM 2705 O O . LEU A 1 336 ? -5.690 3.477 11.870 1.00 96.62 336 LEU A O 1
ATOM 2709 N N . GLY A 1 337 ? -5.058 3.793 14.006 1.00 95.94 337 GLY A N 1
ATOM 2710 C CA . GLY A 1 337 ? -5.988 4.885 14.307 1.00 95.94 337 GLY A CA 1
ATOM 2711 C C . GLY A 1 337 ? -7.445 4.459 14.488 1.00 95.94 337 GLY A C 1
ATOM 2712 O O . GLY A 1 337 ? -8.305 5.314 14.672 1.00 95.94 337 GLY A O 1
ATOM 2713 N N . VAL A 1 338 ? -7.738 3.158 14.442 1.00 96.12 338 VAL A N 1
ATOM 2714 C CA . VAL A 1 338 ? -9.099 2.609 14.546 1.00 96.12 338 VAL A CA 1
ATOM 2715 C C . VAL A 1 338 ? -9.414 2.210 15.980 1.00 96.12 338 VAL A C 1
ATOM 2717 O O . VAL A 1 338 ? -8.533 1.748 16.703 1.00 96.12 338 VAL A O 1
ATOM 2720 N N . LYS A 1 339 ? -10.675 2.323 16.397 1.00 94.44 339 LYS A N 1
ATOM 2721 C CA . LYS A 1 339 ? -11.165 1.730 17.654 1.00 94.44 339 LYS A CA 1
ATOM 2722 C C . LYS A 1 339 ? -12.091 0.538 17.400 1.00 94.44 339 LYS A C 1
ATOM 2724 O O . LYS A 1 339 ? -12.459 0.237 16.263 1.00 94.44 339 LYS A O 1
ATOM 2729 N N . ALA A 1 340 ? -12.484 -0.155 18.469 1.00 92.44 340 ALA A N 1
ATOM 2730 C CA . ALA A 1 340 ? -13.453 -1.247 18.382 1.00 92.44 340 ALA A CA 1
ATOM 2731 C C . ALA A 1 340 ? -14.741 -0.787 17.669 1.00 92.44 340 ALA A C 1
ATOM 2733 O O . ALA A 1 340 ? -15.311 0.251 18.005 1.00 92.44 340 ALA A O 1
ATOM 2734 N N . GLY A 1 341 ? -15.179 -1.562 16.674 1.00 93.25 341 GLY A N 1
ATOM 2735 C CA . GLY A 1 341 ? -16.341 -1.250 15.833 1.00 93.25 341 GLY A CA 1
ATOM 2736 C C . GLY A 1 341 ? -16.042 -0.434 14.568 1.00 93.25 341 GLY A C 1
ATOM 2737 O O . GLY A 1 341 ? -16.884 -0.403 13.678 1.00 93.25 341 GLY A O 1
ATOM 2738 N N . GLU A 1 342 ? -14.857 0.174 14.432 1.00 97.25 342 GLU A N 1
ATOM 2739 C CA . GLU A 1 342 ? -14.466 0.918 13.216 1.00 97.25 342 GLU A CA 1
ATOM 2740 C C . GLU A 1 342 ? -13.720 0.054 12.189 1.00 97.25 342 GLU A C 1
ATOM 2742 O O . GLU A 1 342 ? -13.487 0.497 11.065 1.00 97.25 342 GLU A O 1
ATOM 2747 N N . LEU A 1 343 ? -13.376 -1.184 12.551 1.00 98.25 343 LEU A N 1
ATOM 2748 C CA . LEU A 1 343 ? -12.740 -2.177 11.690 1.00 98.25 343 LEU A CA 1
ATOM 2749 C C . LEU A 1 343 ? -13.613 -3.438 11.627 1.00 98.25 343 LEU A C 1
ATOM 2751 O O . LEU A 1 343 ? -14.022 -3.978 12.656 1.00 98.25 343 LEU A O 1
ATOM 2755 N N . ALA A 1 344 ? -13.904 -3.910 10.417 1.00 98.25 344 ALA A N 1
ATOM 2756 C CA . ALA A 1 344 ? -14.616 -5.156 10.178 1.00 98.25 344 ALA A CA 1
ATOM 2757 C C . ALA A 1 344 ? -13.650 -6.355 10.245 1.00 98.25 344 ALA A C 1
ATOM 2759 O O . ALA A 1 344 ? -12.473 -6.225 9.913 1.00 98.25 344 ALA A O 1
ATOM 2760 N N . PRO A 1 345 ? -14.127 -7.563 10.591 1.00 98.19 345 PRO A N 1
ATOM 2761 C CA . PRO A 1 345 ? -13.264 -8.740 10.690 1.00 98.19 345 PRO A CA 1
ATOM 2762 C C . PRO A 1 345 ? -12.874 -9.335 9.321 1.00 98.19 345 PRO A C 1
ATOM 2764 O O . PRO A 1 345 ? -12.049 -10.244 9.256 1.00 98.19 345 PRO A O 1
ATOM 2767 N N . ARG A 1 346 ? -13.460 -8.840 8.223 1.00 98.81 346 ARG A N 1
ATOM 2768 C CA . ARG A 1 346 ? -13.089 -9.159 6.836 1.00 98.81 346 ARG A CA 1
ATOM 2769 C C . ARG A 1 346 ? -12.377 -7.956 6.246 1.00 98.81 346 ARG A C 1
ATOM 2771 O O . ARG A 1 346 ? -12.971 -6.884 6.185 1.00 98.81 346 ARG A O 1
ATOM 2778 N N . ILE A 1 347 ? -11.123 -8.120 5.841 1.00 98.94 347 ILE A N 1
ATOM 2779 C CA . ILE A 1 347 ? -10.265 -6.983 5.511 1.00 98.94 347 ILE A CA 1
ATOM 2780 C C . ILE A 1 347 ? -9.524 -7.220 4.198 1.00 98.94 347 ILE A C 1
ATOM 2782 O O . ILE A 1 347 ? -8.883 -8.253 4.011 1.00 98.94 347 ILE A O 1
ATOM 2786 N N . ILE A 1 348 ? -9.550 -6.232 3.310 1.00 98.94 348 ILE A N 1
ATOM 2787 C CA . ILE A 1 348 ? -8.565 -6.103 2.238 1.00 98.94 348 ILE A CA 1
ATOM 2788 C C . ILE A 1 348 ? -7.452 -5.192 2.739 1.00 98.94 348 ILE A C 1
ATOM 2790 O O . ILE A 1 348 ? -7.717 -4.075 3.173 1.00 98.94 348 ILE A O 1
ATOM 2794 N N . VAL A 1 349 ? -6.203 -5.642 2.660 1.00 98.88 349 VAL A N 1
ATOM 2795 C CA . VAL A 1 349 ? -5.037 -4.818 2.993 1.00 98.88 349 VAL A CA 1
ATOM 2796 C C . VAL A 1 349 ? -4.240 -4.490 1.732 1.00 98.88 349 VAL A C 1
ATOM 2798 O O . VAL A 1 349 ? -3.921 -5.369 0.929 1.00 98.88 349 VAL A O 1
ATOM 2801 N N . VAL A 1 350 ? -3.916 -3.215 1.542 1.00 98.88 350 VAL A N 1
ATOM 2802 C CA . VAL A 1 350 ? -3.186 -2.697 0.379 1.00 98.88 350 VAL A CA 1
ATOM 2803 C C . VAL A 1 350 ? -2.031 -1.803 0.813 1.00 98.88 350 VAL A C 1
ATOM 2805 O O . VAL A 1 350 ? -1.988 -1.321 1.941 1.00 98.88 350 VAL A O 1
ATOM 2808 N N . GLY A 1 351 ? -1.083 -1.557 -0.093 1.00 98.12 351 GLY A N 1
ATOM 2809 C CA . GLY A 1 351 ? 0.015 -0.630 0.184 1.00 98.12 351 GLY A CA 1
ATOM 2810 C C . GLY A 1 351 ? -0.411 0.838 0.087 1.00 98.12 351 GLY A C 1
ATOM 2811 O O . GLY A 1 351 ? -0.361 1.579 1.062 1.00 98.12 351 GLY A O 1
ATOM 2812 N N . ALA A 1 352 ? -0.861 1.266 -1.094 1.00 97.00 352 ALA A N 1
ATOM 2813 C CA . ALA A 1 352 ? -1.125 2.676 -1.381 1.00 97.00 352 ALA A CA 1
ATOM 2814 C C . ALA A 1 352 ? -2.543 3.129 -0.992 1.00 97.00 352 ALA A C 1
ATOM 2816 O O . ALA A 1 352 ? -3.521 2.444 -1.294 1.00 97.00 352 ALA A O 1
ATOM 2817 N N . LYS A 1 353 ? -2.658 4.350 -0.445 1.00 97.31 353 LYS A N 1
ATOM 2818 C CA . LYS A 1 353 ? -3.940 5.024 -0.153 1.00 97.31 353 LYS A CA 1
ATOM 2819 C C . LYS A 1 353 ? -4.860 5.073 -1.371 1.00 97.31 353 LYS A C 1
ATOM 2821 O O . LYS A 1 353 ? -6.005 4.651 -1.280 1.00 97.31 353 LYS A O 1
ATOM 2826 N N . LYS A 1 354 ? -4.335 5.502 -2.525 1.00 96.38 354 LYS A N 1
ATOM 2827 C CA . LYS A 1 354 ? -5.107 5.604 -3.773 1.00 96.38 354 LYS A CA 1
ATOM 2828 C C . LYS A 1 354 ? -5.749 4.267 -4.166 1.00 96.38 354 LYS A C 1
ATOM 2830 O O . LYS A 1 354 ? -6.890 4.240 -4.603 1.00 96.38 354 LYS A O 1
ATOM 2835 N N . ARG A 1 355 ? -5.054 3.142 -3.951 1.00 97.38 355 ARG A N 1
ATOM 2836 C CA . ARG A 1 355 ? -5.619 1.808 -4.208 1.00 97.38 355 ARG A CA 1
ATOM 2837 C C . ARG A 1 355 ? -6.774 1.495 -3.255 1.00 97.38 355 ARG A C 1
ATOM 2839 O O . ARG A 1 355 ? -7.788 0.970 -3.700 1.00 97.38 355 ARG A O 1
ATOM 2846 N N . ALA A 1 356 ? -6.637 1.825 -1.970 1.00 98.25 356 ALA A N 1
ATOM 2847 C CA . ALA A 1 356 ? -7.722 1.650 -1.004 1.00 98.25 356 ALA A CA 1
ATOM 2848 C C . ALA A 1 356 ? -8.939 2.519 -1.354 1.00 98.25 356 ALA A C 1
ATOM 2850 O O . ALA A 1 356 ? -10.062 2.033 -1.287 1.00 98.25 356 ALA A O 1
ATOM 2851 N N . GLU A 1 357 ? -8.712 3.765 -1.782 1.00 97.69 357 GLU A N 1
ATOM 2852 C CA . GLU A 1 357 ? -9.757 4.685 -2.250 1.00 97.69 357 GLU A CA 1
ATOM 2853 C C . GLU A 1 357 ? -10.490 4.157 -3.485 1.00 97.69 357 GLU A C 1
ATOM 2855 O O . GLU A 1 357 ? -11.714 4.200 -3.539 1.00 97.69 357 GLU A O 1
ATOM 2860 N N . GLU A 1 358 ? -9.775 3.629 -4.479 1.00 97.12 358 GLU A N 1
ATOM 2861 C CA . GLU A 1 358 ? -10.423 3.057 -5.663 1.00 97.12 358 GLU A CA 1
ATOM 2862 C C . GLU A 1 358 ? -11.199 1.776 -5.334 1.00 97.12 358 GLU A C 1
ATOM 2864 O O . GLU A 1 358 ? -12.301 1.571 -5.844 1.00 97.12 358 GLU A O 1
ATOM 2869 N N . MET A 1 359 ? -10.673 0.921 -4.451 1.00 98.19 359 MET A N 1
ATOM 2870 C CA . MET A 1 359 ? -11.378 -0.292 -4.034 1.00 98.19 359 MET A CA 1
ATOM 2871 C C . MET A 1 359 ? -12.572 0.001 -3.117 1.00 98.19 359 MET A C 1
ATOM 2873 O O . MET A 1 359 ? -13.544 -0.749 -3.152 1.00 98.19 359 MET A O 1
ATOM 2877 N N . SER A 1 360 ? -12.551 1.077 -2.322 1.00 98.25 360 SER A N 1
ATOM 2878 C CA . SER A 1 360 ? -13.675 1.426 -1.439 1.00 98.25 360 SER A CA 1
ATOM 2879 C C . SER A 1 360 ? -14.922 1.849 -2.211 1.00 98.25 360 SER A C 1
ATOM 2881 O O . SER A 1 360 ? -16.031 1.635 -1.729 1.00 98.25 360 SER A O 1
ATOM 2883 N N . LYS A 1 361 ? -14.767 2.317 -3.456 1.00 98.12 361 LYS A N 1
ATOM 2884 C CA . LYS A 1 361 ? -15.880 2.569 -4.390 1.00 98.12 361 LYS A CA 1
ATOM 2885 C C . LYS A 1 361 ? -16.634 1.299 -4.804 1.00 98.12 361 LYS A C 1
ATOM 2887 O O . LYS A 1 361 ? -17.697 1.403 -5.406 1.00 98.12 361 LYS A O 1
ATOM 2892 N N . LEU A 1 362 ? -16.087 0.110 -4.532 1.00 98.19 362 LEU A N 1
ATOM 2893 C CA . LEU A 1 362 ? -16.768 -1.167 -4.768 1.00 98.19 362 LEU A CA 1
ATOM 2894 C C . LEU A 1 362 ? -17.735 -1.542 -3.638 1.00 98.19 362 LEU A C 1
ATOM 2896 O O . LEU A 1 362 ? -18.518 -2.471 -3.820 1.00 98.19 362 LEU A O 1
ATOM 2900 N N . LEU A 1 363 ? -17.651 -0.881 -2.479 1.00 98.56 363 LEU A N 1
ATOM 2901 C CA . LEU A 1 363 ? -18.545 -1.121 -1.349 1.00 98.56 363 LEU A CA 1
ATOM 2902 C C . LEU A 1 363 ? -19.937 -0.552 -1.653 1.00 98.56 363 LEU A C 1
ATOM 2904 O O . LEU A 1 363 ? -20.061 0.504 -2.268 1.00 98.56 363 LEU A O 1
ATOM 2908 N N . ASP A 1 364 ? -20.981 -1.228 -1.174 1.00 97.94 364 ASP A N 1
ATOM 2909 C CA . ASP A 1 364 ? -22.367 -0.758 -1.305 1.00 97.94 364 ASP A CA 1
ATOM 2910 C C . ASP A 1 364 ? -22.570 0.547 -0.524 1.00 97.94 364 ASP A C 1
ATOM 2912 O O . ASP A 1 364 ? -23.317 1.438 -0.928 1.00 97.94 364 ASP A O 1
ATOM 2916 N N . LYS A 1 365 ? -21.898 0.638 0.627 1.00 96.94 365 LYS A N 1
ATOM 2917 C CA . LYS A 1 365 ? -21.920 1.782 1.530 1.00 96.94 365 LYS A CA 1
ATOM 2918 C C . LYS A 1 365 ? -20.614 1.845 2.308 1.00 96.94 365 LYS A C 1
ATOM 2920 O O . LYS A 1 365 ? -20.108 0.814 2.746 1.00 96.94 365 LYS A O 1
ATOM 2925 N N . ILE A 1 366 ? -20.116 3.059 2.527 1.00 98.25 366 ILE A N 1
ATOM 2926 C CA . ILE A 1 366 ? -19.026 3.349 3.461 1.00 98.25 366 ILE A CA 1
ATOM 2927 C C . ILE A 1 366 ? -19.649 3.890 4.752 1.00 98.25 366 ILE A C 1
ATOM 2929 O O . ILE A 1 366 ? -20.384 4.875 4.720 1.00 98.25 366 ILE A O 1
ATOM 2933 N N . ASP A 1 367 ? -19.378 3.225 5.872 1.00 96.75 367 ASP A N 1
ATOM 2934 C CA . ASP A 1 367 ? -19.875 3.594 7.201 1.00 96.75 367 ASP A CA 1
ATOM 2935 C C . ASP A 1 367 ? -18.873 4.482 7.947 1.00 96.75 367 ASP A C 1
ATOM 2937 O O . ASP A 1 367 ? -19.262 5.468 8.571 1.00 96.75 367 ASP A O 1
ATOM 2941 N N . THR A 1 368 ? -17.581 4.161 7.837 1.00 97.25 368 THR A N 1
ATOM 2942 C CA . THR A 1 368 ? -16.507 4.867 8.543 1.00 97.25 368 THR A CA 1
ATOM 2943 C C . THR A 1 368 ? -15.290 5.026 7.640 1.00 97.25 368 THR A C 1
ATOM 2945 O O . THR A 1 368 ? -14.883 4.087 6.954 1.00 97.25 368 THR A O 1
ATOM 2948 N N . VAL A 1 369 ? -14.668 6.205 7.685 1.00 98.06 369 VAL A N 1
ATOM 2949 C CA . VAL A 1 369 ? -13.337 6.454 7.120 1.00 98.06 369 VAL A CA 1
ATOM 2950 C C . VAL A 1 369 ? -12.436 6.961 8.235 1.00 98.06 369 VAL A C 1
ATOM 2952 O O . VAL A 1 369 ? -12.759 7.950 8.889 1.00 98.06 369 VAL A O 1
ATOM 2955 N N . VAL A 1 370 ? -11.310 6.288 8.449 1.00 97.88 370 VAL A N 1
ATOM 2956 C CA . VAL A 1 370 ? -10.305 6.664 9.446 1.00 97.88 370 VAL A CA 1
ATOM 2957 C C . VAL A 1 370 ? -9.002 6.986 8.731 1.00 97.88 370 VAL A C 1
ATOM 2959 O O . VAL A 1 370 ? -8.495 6.172 7.960 1.00 97.88 370 VAL A O 1
ATOM 2962 N N . ALA A 1 371 ? -8.458 8.168 9.005 1.00 97.19 371 ALA A N 1
ATOM 2963 C CA . ALA A 1 371 ? -7.116 8.569 8.610 1.00 97.19 371 ALA A CA 1
ATOM 2964 C C . ALA A 1 371 ? -6.259 8.684 9.870 1.00 97.19 371 ALA A C 1
ATOM 2966 O O . ALA A 1 371 ? -6.584 9.449 10.775 1.00 97.19 371 ALA A O 1
ATOM 2967 N N . SER A 1 372 ? -5.185 7.906 9.933 1.00 95.19 372 SER A N 1
ATOM 2968 C CA . SER A 1 372 ? -4.243 7.936 11.047 1.00 95.19 372 SER A CA 1
ATOM 2969 C C . SER A 1 372 ? -3.145 8.984 10.838 1.00 95.19 372 SER A C 1
ATOM 2971 O O . SER A 1 372 ? -2.664 9.179 9.718 1.00 95.19 372 SER A O 1
ATOM 2973 N N . ASP A 1 373 ? -2.630 9.537 11.940 1.00 92.12 373 ASP A N 1
ATOM 2974 C CA . ASP A 1 373 ? -1.409 10.359 12.000 1.00 92.12 373 ASP A CA 1
ATOM 2975 C C . ASP A 1 373 ? -0.131 9.602 11.568 1.00 92.12 373 ASP A C 1
ATOM 2977 O O . ASP A 1 373 ? 0.973 10.156 11.557 1.00 92.12 373 ASP A O 1
ATOM 2981 N N . ARG A 1 374 ? -0.246 8.306 11.254 1.00 93.12 374 ARG A N 1
ATOM 2982 C CA . ARG A 1 374 ? 0.823 7.441 10.727 1.00 93.12 374 ARG A CA 1
ATOM 2983 C C . ARG A 1 374 ? 0.589 7.020 9.274 1.00 93.12 374 ARG A C 1
ATOM 2985 O O . ARG A 1 374 ? 1.146 6.021 8.831 1.00 93.12 374 ARG A O 1
ATOM 2992 N N . LEU A 1 375 ? -0.203 7.798 8.527 1.00 92.69 375 LEU A N 1
ATOM 2993 C CA . LEU A 1 375 ? -0.456 7.623 7.087 1.00 92.69 375 LEU A CA 1
ATOM 2994 C C . LEU A 1 375 ? -1.138 6.294 6.717 1.00 92.69 375 LEU A C 1
ATOM 2996 O O . LEU A 1 375 ? -1.073 5.857 5.567 1.00 92.69 375 LEU A O 1
ATOM 3000 N N . MET A 1 376 ? -1.819 5.669 7.680 1.00 98.00 376 MET A N 1
ATOM 3001 C CA . MET A 1 376 ? -2.690 4.520 7.445 1.00 98.00 376 MET A CA 1
ATOM 3002 C C . MET A 1 376 ? -4.125 5.002 7.234 1.00 98.00 376 MET A C 1
ATOM 3004 O O . MET A 1 376 ? -4.584 5.917 7.922 1.00 98.00 376 MET A O 1
ATOM 3008 N N . PHE A 1 377 ? -4.833 4.387 6.289 1.00 98.50 377 PHE A N 1
ATOM 3009 C CA . PHE A 1 377 ? -6.205 4.765 5.942 1.00 98.50 377 PHE A CA 1
ATOM 3010 C C . PHE A 1 377 ? -7.101 3.540 5.961 1.00 98.50 377 PHE A C 1
ATOM 3012 O O . PHE A 1 377 ? -6.799 2.555 5.290 1.00 98.50 377 PHE A O 1
ATOM 3019 N N . THR A 1 378 ? -8.205 3.614 6.696 1.00 98.75 378 THR A N 1
ATOM 3020 C CA . THR A 1 378 ? -9.186 2.532 6.809 1.00 98.75 378 THR A CA 1
ATOM 3021 C C . THR A 1 378 ? -10.530 3.003 6.279 1.00 98.75 378 THR A C 1
ATOM 3023 O O . THR A 1 378 ? -11.080 3.987 6.766 1.00 98.75 378 THR A O 1
ATOM 3026 N N . TYR A 1 379 ? -11.070 2.277 5.305 1.00 98.75 379 TYR A N 1
ATOM 3027 C CA . TYR A 1 379 ? -12.430 2.435 4.796 1.00 98.75 379 TYR A CA 1
ATOM 3028 C C . TYR A 1 379 ? -13.235 1.231 5.262 1.00 98.75 379 TYR A C 1
ATOM 3030 O O . TYR A 1 379 ? -12.941 0.111 4.852 1.00 98.75 379 TYR A O 1
ATOM 3038 N N . THR A 1 380 ? -14.235 1.440 6.106 1.00 98.81 380 THR A N 1
ATOM 3039 C CA . THR A 1 380 ? -15.100 0.373 6.615 1.00 98.81 380 THR A CA 1
ATOM 3040 C C . THR A 1 380 ? -16.512 0.593 6.118 1.00 98.81 380 THR A C 1
ATOM 3042 O O . THR A 1 380 ? -17.031 1.708 6.161 1.00 98.81 380 THR A O 1
ATOM 3045 N N . GLY A 1 381 ? -17.130 -0.473 5.630 1.00 98.50 381 GLY A N 1
ATOM 3046 C CA . GLY A 1 381 ? -18.449 -0.412 5.035 1.00 98.50 381 GLY A CA 1
ATOM 3047 C C . GLY A 1 381 ? -19.061 -1.789 4.845 1.00 98.50 381 GLY A C 1
ATOM 3048 O O . GLY A 1 381 ? -18.700 -2.757 5.519 1.00 98.50 381 GLY A O 1
ATOM 3049 N N . THR A 1 382 ? -19.974 -1.882 3.887 1.00 98.62 382 THR A N 1
ATOM 3050 C CA . THR A 1 382 ? -20.682 -3.118 3.549 1.00 98.62 382 THR A CA 1
ATOM 3051 C C . THR A 1 382 ? -20.506 -3.483 2.082 1.00 98.62 382 THR A C 1
ATOM 3053 O O . THR A 1 382 ? -20.505 -2.623 1.206 1.00 98.62 382 THR A O 1
ATOM 3056 N N . TYR A 1 383 ? -20.352 -4.778 1.817 1.00 98.62 383 TYR A N 1
ATOM 3057 C CA . TYR A 1 383 ? -20.328 -5.358 0.479 1.00 98.62 383 TYR A CA 1
ATOM 3058 C C . TYR A 1 383 ? -21.251 -6.575 0.436 1.00 98.62 383 TYR A C 1
ATOM 3060 O O . TYR A 1 383 ? -21.067 -7.526 1.199 1.00 98.62 383 TYR A O 1
ATOM 3068 N N . LYS A 1 384 ? -22.276 -6.529 -0.417 1.00 98.12 384 LYS A N 1
ATOM 3069 C CA . LYS A 1 384 ? -23.390 -7.486 -0.479 1.00 98.12 384 LYS A CA 1
ATOM 3070 C C . LYS A 1 384 ? -23.990 -7.787 0.898 1.00 98.12 384 LYS A C 1
ATOM 3072 O O . LYS A 1 384 ? -24.255 -8.936 1.244 1.00 98.12 384 LYS A O 1
ATOM 3077 N N . GLY A 1 385 ? -24.169 -6.736 1.700 1.00 97.44 385 GLY A N 1
ATOM 3078 C CA . GLY A 1 385 ? -24.722 -6.821 3.057 1.00 97.44 385 GLY A CA 1
ATOM 3079 C C . GLY A 1 385 ? -23.773 -7.371 4.132 1.00 97.44 385 GLY A C 1
ATOM 3080 O O . GLY A 1 385 ? -24.188 -7.515 5.279 1.00 97.44 385 GLY A O 1
ATOM 3081 N N . VAL A 1 386 ? -22.508 -7.659 3.806 1.00 98.44 386 VAL A N 1
ATOM 3082 C CA . VAL A 1 386 ? -21.499 -8.142 4.763 1.00 98.44 386 VAL A CA 1
ATOM 3083 C C . VAL A 1 386 ? -20.514 -7.022 5.094 1.00 98.44 386 VAL A C 1
ATOM 3085 O O . VAL A 1 386 ? -20.023 -6.346 4.194 1.00 98.44 386 VAL A O 1
ATOM 3088 N N . ALA A 1 387 ? -20.205 -6.830 6.379 1.00 98.25 387 ALA A N 1
ATOM 3089 C CA . ALA A 1 387 ? -19.235 -5.827 6.821 1.00 98.25 387 ALA A CA 1
ATOM 3090 C C . ALA A 1 387 ? -17.809 -6.178 6.360 1.00 98.25 387 ALA A C 1
ATOM 3092 O O . ALA A 1 387 ? -17.331 -7.294 6.607 1.00 98.25 387 ALA A O 1
ATOM 3093 N N . VAL A 1 388 ? -17.135 -5.221 5.717 1.00 98.75 388 VAL A N 1
ATOM 3094 C CA . VAL A 1 388 ? -15.769 -5.349 5.187 1.00 98.75 388 VAL A CA 1
ATOM 3095 C C . VAL A 1 388 ? -14.999 -4.041 5.389 1.00 98.75 388 VAL A C 1
ATOM 3097 O O . VAL A 1 388 ? -15.569 -2.954 5.295 1.00 98.75 388 VAL A O 1
ATOM 3100 N N . SER A 1 389 ? -13.693 -4.149 5.634 1.00 98.88 389 SER A N 1
ATOM 3101 C CA . SER A 1 389 ? -12.770 -3.014 5.671 1.00 98.88 389 SER A CA 1
ATOM 3102 C C . SER A 1 389 ? -11.718 -3.101 4.571 1.00 98.88 389 SER A C 1
ATOM 3104 O O . SER A 1 389 ? -11.304 -4.185 4.166 1.00 98.88 389 SER A O 1
ATOM 3106 N N . ILE A 1 390 ? -11.246 -1.949 4.110 1.00 98.88 390 ILE A N 1
ATOM 3107 C CA . ILE A 1 390 ? -10.133 -1.804 3.176 1.00 98.88 390 ILE A CA 1
ATOM 3108 C C . ILE A 1 390 ? -9.106 -0.890 3.832 1.00 98.88 390 ILE A C 1
ATOM 3110 O O . ILE A 1 390 ? -9.425 0.244 4.184 1.00 98.88 390 ILE A O 1
ATOM 3114 N N . VAL A 1 391 ? -7.887 -1.390 4.017 1.00 98.88 391 VAL A N 1
ATOM 3115 C CA . VAL A 1 391 ? -6.849 -0.724 4.806 1.00 98.88 391 VAL A CA 1
ATOM 3116 C C . VAL A 1 391 ? -5.602 -0.493 3.961 1.00 98.88 391 VAL A C 1
ATOM 3118 O O . VAL A 1 391 ? -4.995 -1.445 3.472 1.00 98.88 391 VAL A O 1
ATOM 3121 N N . ALA A 1 392 ? -5.193 0.766 3.814 1.00 98.75 392 ALA A N 1
ATOM 3122 C CA . ALA A 1 392 ? -3.895 1.140 3.265 1.00 98.75 392 ALA A CA 1
ATOM 3123 C C . ALA A 1 392 ? -2.857 1.237 4.388 1.00 98.75 392 ALA A C 1
ATOM 3125 O O . ALA A 1 392 ? -3.038 2.018 5.322 1.00 98.75 392 ALA A O 1
ATOM 3126 N N . ILE A 1 393 ? -1.776 0.460 4.279 1.00 98.44 393 ILE A N 1
ATOM 3127 C CA . ILE A 1 393 ? -0.746 0.348 5.325 1.00 98.44 393 ILE A CA 1
ATOM 3128 C C . ILE A 1 393 ? 0.607 0.945 4.925 1.00 98.44 393 ILE A C 1
ATOM 3130 O O . ILE A 1 393 ? 1.500 1.026 5.754 1.00 98.44 393 ILE A O 1
ATOM 3134 N N . GLY A 1 394 ? 0.808 1.334 3.668 1.00 97.56 394 GLY A N 1
ATOM 3135 C CA . GLY A 1 394 ? 2.129 1.714 3.172 1.00 97.56 394 GLY A CA 1
ATOM 3136 C C . GLY A 1 394 ? 2.989 0.499 2.816 1.00 97.56 394 GLY A C 1
ATOM 3137 O O . GLY A 1 394 ? 2.528 -0.397 2.109 1.00 97.56 394 GLY A O 1
ATOM 3138 N N . MET A 1 395 ? 4.257 0.506 3.235 1.00 98.06 395 MET A N 1
ATOM 3139 C CA . MET A 1 395 ? 5.277 -0.435 2.759 1.00 98.06 395 MET A CA 1
ATOM 3140 C C . MET A 1 395 ? 6.085 -1.052 3.904 1.00 98.06 395 MET A C 1
ATOM 3142 O O . MET A 1 395 ? 6.386 -0.393 4.898 1.00 98.06 395 MET A O 1
ATOM 3146 N N . GLY A 1 396 ? 6.508 -2.292 3.705 1.00 97.81 396 GLY A N 1
ATOM 3147 C CA . GLY A 1 396 ? 7.404 -3.055 4.553 1.00 97.81 396 GLY A CA 1
ATOM 3148 C C . GLY A 1 396 ? 6.715 -3.880 5.638 1.00 97.81 396 GLY A C 1
ATOM 3149 O O . GLY A 1 396 ? 5.627 -3.572 6.134 1.00 97.81 396 GLY A O 1
ATOM 3150 N N . ALA A 1 397 ? 7.430 -4.921 6.062 1.00 97.81 397 ALA A N 1
ATOM 3151 C CA . ALA A 1 397 ? 7.069 -5.788 7.176 1.00 97.81 397 ALA A CA 1
ATOM 3152 C C . ALA A 1 397 ? 6.647 -5.039 8.463 1.00 97.81 397 ALA A C 1
ATOM 3154 O O . ALA A 1 397 ? 5.645 -5.447 9.051 1.00 97.81 397 ALA A O 1
ATOM 3155 N N . PRO A 1 398 ? 7.304 -3.939 8.901 1.00 97.88 398 PRO A N 1
ATOM 3156 C CA . PRO A 1 398 ? 6.885 -3.222 10.111 1.00 97.88 398 PRO A CA 1
ATOM 3157 C C . PRO A 1 398 ? 5.470 -2.637 10.019 1.00 97.88 398 PRO A C 1
ATOM 3159 O O . PRO A 1 398 ? 4.714 -2.697 10.985 1.00 97.88 398 PRO A O 1
ATOM 3162 N N . MET A 1 399 ? 5.074 -2.128 8.848 1.00 98.12 399 MET A N 1
ATOM 3163 C CA . MET A 1 399 ? 3.722 -1.595 8.655 1.00 98.12 399 MET A CA 1
ATOM 3164 C C . MET A 1 399 ? 2.665 -2.701 8.678 1.00 98.12 399 MET A C 1
ATOM 3166 O O . MET A 1 399 ? 1.573 -2.515 9.220 1.00 98.12 399 MET A O 1
ATOM 3170 N N . MET A 1 400 ? 2.996 -3.877 8.135 1.00 98.69 400 MET A N 1
ATOM 3171 C CA . MET A 1 400 ? 2.141 -5.059 8.246 1.00 98.69 400 MET A CA 1
ATOM 3172 C C . MET A 1 400 ? 2.028 -5.542 9.700 1.00 98.69 400 MET A C 1
ATOM 3174 O O . MET A 1 400 ? 0.948 -5.956 10.117 1.00 98.69 400 MET A O 1
ATOM 3178 N N . ASP A 1 401 ? 3.106 -5.459 10.487 1.00 98.12 401 ASP A N 1
ATOM 3179 C CA . ASP A 1 401 ? 3.092 -5.804 11.914 1.00 98.12 401 ASP A CA 1
ATOM 3180 C C . ASP A 1 401 ? 2.160 -4.883 12.713 1.00 98.12 401 ASP A C 1
ATOM 3182 O O . ASP A 1 401 ? 1.275 -5.393 13.408 1.00 98.12 401 ASP A O 1
ATOM 3186 N N . PHE A 1 402 ? 2.259 -3.557 12.523 1.00 97.38 402 PHE A N 1
ATOM 3187 C CA . PHE A 1 402 ? 1.308 -2.606 13.111 1.00 97.38 402 PHE A CA 1
ATOM 3188 C C . PHE A 1 402 ? -0.130 -2.973 12.760 1.00 97.38 402 PHE A C 1
ATOM 3190 O O . PHE A 1 402 ? -0.962 -3.119 13.653 1.00 97.38 402 PHE A O 1
ATOM 3197 N N . PHE A 1 403 ? -0.413 -3.192 11.473 1.00 98.31 403 PHE A N 1
ATOM 3198 C CA . PHE A 1 403 ? -1.749 -3.554 11.016 1.00 98.31 403 PHE A CA 1
ATOM 3199 C C . PHE A 1 403 ? -2.275 -4.824 11.695 1.00 98.31 403 PHE A C 1
ATOM 3201 O O . PHE A 1 403 ? -3.360 -4.788 12.275 1.00 98.31 403 PHE A O 1
ATOM 3208 N N . VAL A 1 404 ? -1.542 -5.943 11.656 1.00 97.88 404 VAL A N 1
ATOM 3209 C CA . VAL A 1 404 ? -2.047 -7.225 12.180 1.00 97.88 404 VAL A CA 1
ATOM 3210 C C . VAL A 1 404 ? -2.231 -7.176 13.697 1.00 97.88 404 VAL A C 1
ATOM 3212 O O . VAL A 1 404 ? -3.243 -7.671 14.210 1.00 97.88 404 VAL A O 1
ATOM 3215 N N . ARG A 1 405 ? -1.280 -6.579 14.428 1.00 95.31 405 ARG A N 1
ATOM 3216 C CA . ARG A 1 405 ? -1.356 -6.473 15.891 1.00 95.31 405 ARG A CA 1
ATOM 3217 C C . ARG A 1 405 ? -2.488 -5.559 16.324 1.00 95.31 405 ARG A C 1
ATOM 3219 O O . ARG A 1 405 ? -3.331 -5.983 17.108 1.00 95.31 405 ARG A O 1
ATOM 3226 N N . GLU A 1 406 ? -2.550 -4.350 15.777 1.00 95.62 406 GLU A N 1
ATOM 3227 C CA . GLU A 1 406 ? -3.554 -3.370 16.182 1.00 95.62 406 GLU A CA 1
ATOM 3228 C C . GLU A 1 406 ? -4.966 -3.776 15.757 1.00 95.62 406 GLU A C 1
ATOM 3230 O O . GLU A 1 406 ? -5.891 -3.680 16.565 1.00 95.62 406 GLU A O 1
ATOM 3235 N N . SER A 1 407 ? -5.125 -4.372 14.570 1.00 95.94 407 SER A N 1
ATOM 3236 C CA . SER A 1 407 ? -6.399 -4.986 14.165 1.00 95.94 407 SER A CA 1
ATOM 3237 C C . SER A 1 407 ? -6.831 -6.082 15.138 1.00 95.94 407 SER A C 1
ATOM 3239 O O . SER A 1 407 ? -8.010 -6.200 15.455 1.00 95.94 407 SER A O 1
ATOM 3241 N N . SER A 1 408 ? -5.887 -6.865 15.669 1.00 92.56 408 SER A N 1
ATOM 3242 C CA . SER A 1 408 ? -6.200 -7.913 16.648 1.00 92.56 408 SER A CA 1
ATOM 3243 C C . SER A 1 408 ? -6.651 -7.362 18.004 1.00 92.56 408 SER A C 1
ATOM 3245 O O . SER A 1 408 ? -7.353 -8.074 18.720 1.00 92.56 408 SER A O 1
ATOM 3247 N N . PHE A 1 409 ? -6.284 -6.126 18.368 1.00 88.06 409 PHE A N 1
ATOM 3248 C CA . PHE A 1 409 ? -6.741 -5.492 19.613 1.00 88.06 409 PHE A CA 1
ATOM 3249 C C . PHE A 1 409 ? -8.207 -5.070 19.523 1.00 88.06 409 PHE A C 1
ATOM 3251 O O . PHE A 1 409 ? -8.962 -5.264 20.473 1.00 88.06 409 PHE A O 1
ATOM 3258 N N . VAL A 1 410 ? -8.610 -4.518 18.376 1.00 91.25 410 VAL A N 1
ATOM 3259 C CA . VAL A 1 410 ? -9.972 -4.002 18.159 1.00 91.25 410 VAL A CA 1
ATOM 3260 C C . VAL A 1 410 ? -10.934 -5.047 17.590 1.00 91.25 410 VAL A C 1
ATOM 3262 O O . VAL A 1 410 ? -12.147 -4.915 17.751 1.00 91.25 410 VAL A O 1
ATOM 3265 N N . CYS A 1 411 ? -10.405 -6.112 16.982 1.00 92.19 411 CYS A N 1
ATOM 3266 C CA . CYS A 1 411 ? -11.142 -7.276 16.495 1.00 92.19 411 CYS A CA 1
ATOM 3267 C C . CYS A 1 411 ? -10.576 -8.561 17.134 1.00 92.19 411 CYS A C 1
ATOM 3269 O O . CYS A 1 411 ? -9.837 -9.302 16.483 1.00 92.19 411 CYS A O 1
ATOM 3271 N N . PRO A 1 412 ? -10.908 -8.874 18.402 1.00 89.25 412 PRO A N 1
ATOM 3272 C CA . PRO A 1 412 ? -10.357 -10.045 19.095 1.00 89.25 412 PRO A CA 1
ATOM 3273 C C . PRO A 1 412 ? -10.902 -11.389 18.578 1.00 89.25 412 PRO A C 1
ATOM 3275 O O . PRO A 1 412 ? -10.331 -12.435 18.876 1.00 89.25 412 PRO A O 1
ATOM 3278 N N . GLY A 1 413 ? -11.995 -11.382 17.807 1.00 94.88 413 GLY A N 1
ATOM 3279 C CA . GLY A 1 413 ? -12.596 -12.581 17.214 1.00 94.88 413 GLY A CA 1
ATOM 3280 C C . GLY A 1 413 ? -11.866 -13.107 15.968 1.00 94.88 413 GLY A C 1
ATOM 3281 O O . GLY A 1 413 ? -10.787 -12.616 15.608 1.00 94.88 413 GLY A O 1
ATOM 3282 N N . PRO A 1 414 ? -12.430 -14.127 15.298 1.00 98.06 414 PRO A N 1
ATOM 3283 C CA . PRO A 1 414 ? -11.904 -14.622 14.032 1.00 98.06 414 PRO A CA 1
ATOM 3284 C C . PRO A 1 414 ? -11.886 -13.536 12.952 1.00 98.06 414 PRO A C 1
ATOM 3286 O O . PRO A 1 414 ? -12.786 -12.700 12.881 1.00 98.06 414 PRO A O 1
ATOM 3289 N N . MET A 1 415 ? -10.852 -13.552 12.112 1.00 98.56 415 MET A N 1
ATOM 3290 C CA . MET A 1 415 ? -10.647 -12.569 11.046 1.00 98.56 415 MET A CA 1
ATOM 3291 C C . MET A 1 415 ? -10.235 -13.246 9.737 1.00 98.56 415 MET A C 1
ATOM 3293 O O . MET A 1 415 ? -9.604 -14.305 9.749 1.00 98.56 415 MET A O 1
ATOM 3297 N N . ALA A 1 416 ? -10.532 -12.597 8.612 1.00 98.88 416 ALA A N 1
ATOM 3298 C CA . ALA A 1 416 ? -10.000 -12.945 7.300 1.00 98.88 416 ALA A CA 1
ATOM 3299 C C . ALA A 1 416 ? -9.390 -11.708 6.643 1.00 98.88 416 ALA A C 1
ATOM 3301 O O . ALA A 1 416 ? -10.046 -10.671 6.540 1.00 98.88 416 ALA A O 1
ATOM 3302 N N . VAL A 1 417 ? -8.144 -11.823 6.187 1.00 98.94 417 VAL A N 1
ATOM 3303 C CA . VAL A 1 417 ? -7.408 -10.733 5.541 1.00 98.94 417 VAL A CA 1
ATOM 3304 C C . VAL A 1 417 ? -6.904 -11.184 4.177 1.00 98.94 417 VAL A C 1
ATOM 3306 O O . VAL A 1 417 ? -6.192 -12.181 4.070 1.00 98.94 417 VAL A O 1
ATOM 3309 N N . ILE A 1 418 ? -7.215 -10.423 3.131 1.00 98.94 418 ILE A N 1
ATOM 3310 C CA . ILE A 1 418 ? -6.604 -10.599 1.812 1.00 98.94 418 ILE A CA 1
ATOM 3311 C C . ILE A 1 418 ? -5.707 -9.407 1.513 1.00 98.94 418 ILE A C 1
ATOM 3313 O O . ILE A 1 418 ? -6.164 -8.266 1.465 1.00 98.94 418 ILE A O 1
ATOM 3317 N N . ARG A 1 419 ? -4.425 -9.669 1.265 1.00 98.88 419 ARG A N 1
ATOM 3318 C CA . ARG A 1 419 ? -3.507 -8.658 0.745 1.00 98.88 419 ARG A CA 1
ATOM 3319 C C . ARG A 1 419 ? -3.657 -8.525 -0.768 1.00 98.88 419 ARG A C 1
ATOM 3321 O O . ARG A 1 419 ? -3.508 -9.513 -1.481 1.00 98.88 419 ARG A O 1
ATOM 3328 N N . VAL A 1 420 ? -3.878 -7.303 -1.254 1.00 98.81 420 VAL A N 1
ATOM 3329 C CA . VAL A 1 420 ? -3.839 -6.977 -2.689 1.00 98.81 420 VAL A CA 1
ATOM 3330 C C . VAL A 1 420 ? -2.729 -5.960 -2.953 1.00 98.81 420 VAL A C 1
ATOM 3332 O O . VAL A 1 420 ? -2.810 -4.777 -2.604 1.00 98.81 420 VAL A O 1
ATOM 3335 N N . GLY A 1 421 ? -1.645 -6.447 -3.550 1.00 98.38 421 GLY A N 1
ATOM 3336 C CA . GLY A 1 421 ? -0.408 -5.695 -3.736 1.00 98.38 421 GLY A CA 1
ATOM 3337 C C . GLY A 1 421 ? 0.094 -5.678 -5.175 1.00 98.38 421 GLY A C 1
ATOM 3338 O O . GLY A 1 421 ? -0.579 -6.101 -6.111 1.00 98.38 421 GLY A O 1
ATOM 3339 N N . THR A 1 422 ? 1.320 -5.196 -5.328 1.00 98.69 422 THR A N 1
ATOM 3340 C CA . THR A 1 422 ? 2.088 -5.202 -6.579 1.00 98.69 422 THR A CA 1
ATOM 3341 C C . THR A 1 422 ? 3.421 -5.890 -6.334 1.00 98.69 422 THR A C 1
ATOM 3343 O O . THR A 1 422 ? 3.938 -5.818 -5.221 1.00 98.69 422 THR A O 1
ATOM 3346 N N . CYS A 1 423 ? 3.986 -6.530 -7.352 1.00 98.69 423 CYS A N 1
ATOM 3347 C CA . CYS A 1 423 ? 5.242 -7.269 -7.233 1.00 98.69 423 CYS A CA 1
ATOM 3348 C C . CYS A 1 423 ? 6.098 -7.181 -8.502 1.00 98.69 423 CYS A C 1
ATOM 3350 O O . CYS A 1 423 ? 5.605 -6.889 -9.593 1.00 98.69 423 CYS A O 1
ATOM 3352 N N . GLY A 1 424 ? 7.392 -7.470 -8.365 1.00 98.31 424 GLY A N 1
ATOM 3353 C CA . GLY A 1 424 ? 8.216 -7.881 -9.503 1.00 98.31 424 GLY A CA 1
ATOM 3354 C C . GLY A 1 424 ? 8.012 -9.368 -9.794 1.00 98.31 424 GLY A C 1
ATOM 3355 O O . GLY A 1 424 ? 7.835 -10.152 -8.861 1.00 98.31 424 GLY A O 1
ATOM 3356 N N . LEU A 1 425 ? 8.057 -9.757 -11.067 1.00 98.19 425 LEU A N 1
ATOM 3357 C CA . LEU A 1 425 ? 7.965 -11.153 -11.502 1.00 98.19 425 LEU A CA 1
ATOM 3358 C C . LEU A 1 425 ? 9.362 -11.758 -11.668 1.00 98.19 425 LEU A C 1
ATOM 3360 O O . LEU A 1 425 ? 10.230 -11.166 -12.313 1.00 98.19 425 LEU A O 1
ATOM 3364 N N . PHE A 1 426 ? 9.563 -12.941 -11.090 1.00 96.44 426 PHE A N 1
ATOM 3365 C CA . PHE A 1 426 ? 10.838 -13.674 -11.084 1.00 96.44 426 PHE A CA 1
ATOM 3366 C C . PHE A 1 426 ? 10.741 -15.039 -11.771 1.00 96.44 426 PHE A C 1
ATOM 3368 O O . PHE A 1 426 ? 11.745 -15.727 -11.929 1.00 96.44 426 PHE A O 1
ATOM 3375 N N . ASN A 1 427 ? 9.557 -15.394 -12.269 1.00 95.50 427 ASN A N 1
ATOM 3376 C CA . ASN A 1 427 ? 9.385 -16.490 -13.208 1.00 95.50 427 ASN A CA 1
ATOM 3377 C C . ASN A 1 427 ? 9.434 -15.942 -14.648 1.00 95.50 427 ASN A C 1
ATOM 3379 O O . ASN A 1 427 ? 8.579 -15.128 -15.013 1.00 95.50 427 ASN A O 1
ATOM 3383 N N . PRO A 1 428 ? 10.386 -16.386 -15.494 1.00 94.62 428 PRO A N 1
ATOM 3384 C CA . PRO A 1 428 ? 10.569 -15.837 -16.838 1.00 94.62 428 PRO A CA 1
ATOM 3385 C C . PRO A 1 428 ? 9.392 -16.109 -17.784 1.00 94.62 428 PRO A C 1
ATOM 3387 O O . PRO A 1 428 ? 9.289 -15.463 -18.823 1.00 94.62 428 PRO A O 1
ATOM 3390 N N . SER A 1 429 ? 8.496 -17.035 -17.435 1.00 96.00 429 SER A N 1
ATOM 3391 C CA . SER A 1 429 ? 7.311 -17.363 -18.236 1.00 96.00 429 SER A CA 1
ATOM 3392 C C . SER A 1 429 ? 6.112 -16.452 -17.950 1.00 96.00 429 SER A C 1
ATOM 3394 O O . SER A 1 429 ? 5.113 -16.535 -18.660 1.00 96.00 429 SER A O 1
ATOM 3396 N N . LEU A 1 430 ? 6.175 -15.607 -16.912 1.00 97.06 430 LEU A N 1
ATOM 3397 C CA . LEU A 1 430 ? 5.064 -14.742 -16.512 1.00 97.06 430 LEU A CA 1
ATOM 3398 C C . LEU A 1 430 ? 5.259 -13.321 -17.070 1.00 97.06 430 LEU A C 1
ATOM 3400 O O . LEU A 1 430 ? 6.199 -12.638 -16.658 1.00 97.06 430 LEU A O 1
ATOM 3404 N N . PRO A 1 431 ? 4.386 -12.840 -17.976 1.00 97.12 431 PRO A N 1
ATOM 3405 C CA . PRO A 1 431 ? 4.447 -11.465 -18.459 1.00 97.12 431 PRO A CA 1
ATOM 3406 C C . PRO A 1 431 ? 3.921 -10.465 -17.413 1.00 97.12 431 PRO A C 1
ATOM 3408 O O . PRO A 1 431 ? 3.049 -10.822 -16.607 1.00 97.12 431 PRO A O 1
ATOM 3411 N N . PRO A 1 432 ? 4.380 -9.198 -17.437 1.00 98.12 432 PRO A N 1
ATOM 3412 C CA . PRO A 1 432 ? 3.759 -8.107 -16.683 1.00 98.12 432 PRO A CA 1
ATOM 3413 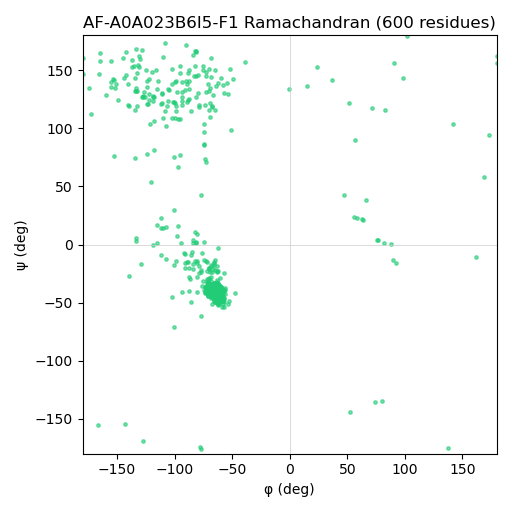C C . PRO A 1 432 ? 2.239 -8.054 -16.901 1.00 98.12 432 PRO A C 1
ATOM 3415 O O . PRO A 1 432 ? 1.739 -8.361 -17.981 1.00 98.12 432 PRO A O 1
ATOM 3418 N N . GLY A 1 433 ? 1.489 -7.729 -15.849 1.00 97.94 433 GLY A N 1
ATOM 3419 C CA . GLY A 1 433 ? 0.031 -7.876 -15.802 1.00 97.94 433 GLY A CA 1
ATOM 3420 C C . GLY A 1 433 ? -0.457 -9.203 -15.219 1.00 97.94 433 GLY A C 1
ATOM 3421 O O . GLY A 1 433 ? -1.614 -9.279 -14.808 1.00 97.94 433 GLY A O 1
ATOM 3422 N N . THR A 1 434 ? 0.402 -10.223 -15.112 1.00 98.56 434 THR A N 1
ATOM 3423 C CA . THR A 1 434 ? 0.073 -11.471 -14.401 1.00 98.56 434 THR A CA 1
ATOM 3424 C C . THR A 1 434 ? -0.152 -11.204 -12.913 1.00 98.56 434 THR A C 1
ATOM 3426 O O . THR A 1 434 ? 0.629 -10.495 -12.280 1.00 98.56 434 THR A O 1
ATOM 3429 N N . ILE A 1 435 ? -1.187 -11.807 -12.333 1.00 98.88 435 ILE A N 1
ATOM 3430 C CA . ILE A 1 435 ? -1.468 -11.753 -10.898 1.00 98.88 435 ILE A CA 1
ATOM 3431 C C . ILE A 1 435 ? -0.995 -13.044 -10.240 1.00 98.88 435 ILE A C 1
ATOM 3433 O O . ILE A 1 435 ? -1.440 -14.136 -10.589 1.00 98.88 435 ILE A O 1
ATOM 3437 N N . VAL A 1 436 ? -0.108 -12.931 -9.259 1.00 98.88 436 VAL A N 1
ATOM 3438 C CA . VAL A 1 436 ? 0.388 -14.082 -8.502 1.00 98.88 436 VAL A CA 1
ATOM 3439 C C . VAL A 1 436 ? -0.357 -14.161 -7.177 1.00 98.88 436 VAL A C 1
ATOM 3441 O O . VAL A 1 436 ? -0.150 -13.332 -6.289 1.00 98.88 436 VAL A O 1
ATOM 3444 N N . VAL A 1 437 ? -1.232 -15.159 -7.044 1.00 98.94 437 VAL A N 1
ATOM 3445 C CA . VAL A 1 437 ? -1.822 -15.549 -5.759 1.00 98.94 437 VAL A CA 1
ATOM 3446 C C . VAL A 1 437 ? -0.782 -16.381 -5.017 1.00 98.94 437 VAL A C 1
ATOM 3448 O O . VAL A 1 437 ? -0.355 -17.421 -5.516 1.00 98.94 437 VAL A O 1
ATOM 3451 N N . ALA A 1 438 ? -0.370 -15.935 -3.832 1.00 98.75 438 ALA A N 1
ATOM 3452 C CA . ALA A 1 438 ? 0.720 -16.530 -3.053 1.00 98.75 438 ALA A CA 1
ATOM 3453 C C . ALA A 1 438 ? 0.309 -17.832 -2.326 1.00 98.75 438 ALA A C 1
ATOM 3455 O O . ALA A 1 438 ? 0.640 -18.036 -1.158 1.00 98.75 438 ALA A O 1
ATOM 3456 N N . GLY A 1 439 ? -0.440 -18.711 -2.998 1.00 98.56 439 GLY A N 1
ATOM 3457 C CA . GLY A 1 439 ? -0.975 -19.950 -2.431 1.00 98.56 439 GLY A CA 1
ATOM 3458 C C . GLY A 1 439 ? 0.092 -21.011 -2.154 1.00 98.56 439 GLY A C 1
ATOM 3459 O O . GLY A 1 439 ? -0.125 -21.869 -1.306 1.00 98.56 439 GLY A O 1
ATOM 3460 N N . LYS A 1 440 ? 1.274 -20.937 -2.788 1.00 98.62 440 LYS A N 1
ATOM 3461 C CA . LYS A 1 440 ? 2.431 -21.789 -2.437 1.00 98.62 440 LYS A CA 1
ATOM 3462 C C . LYS A 1 440 ? 3.222 -21.264 -1.229 1.00 98.62 440 LYS A C 1
ATOM 3464 O O . LYS A 1 440 ? 4.224 -21.865 -0.846 1.00 98.62 440 LYS A O 1
ATOM 3469 N N . GLY A 1 441 ? 2.783 -20.158 -0.627 1.00 98.62 441 GLY A N 1
ATOM 3470 C CA . GLY A 1 441 ? 3.441 -19.514 0.503 1.00 98.62 441 GLY A CA 1
ATOM 3471 C C . GLY A 1 441 ? 4.248 -18.278 0.127 1.00 98.62 441 GLY A C 1
ATOM 3472 O O . GLY A 1 441 ? 4.329 -17.876 -1.035 1.00 98.62 441 GLY A O 1
ATOM 3473 N N . SER A 1 442 ? 4.847 -17.677 1.151 1.00 98.75 442 SER A N 1
ATOM 3474 C CA . SER A 1 442 ? 5.819 -16.597 1.004 1.00 98.75 442 SER A CA 1
ATOM 3475 C C . SER A 1 442 ? 7.100 -16.946 1.747 1.00 98.75 442 SER A C 1
ATOM 3477 O O . SER A 1 442 ? 7.017 -17.308 2.919 1.00 98.75 442 SER A O 1
ATOM 3479 N N . THR A 1 443 ? 8.262 -16.811 1.111 1.00 98.62 443 THR A N 1
ATOM 3480 C CA . THR A 1 443 ? 9.574 -16.715 1.780 1.00 98.62 443 THR A CA 1
ATOM 3481 C C . THR A 1 443 ? 9.823 -15.277 2.244 1.00 98.62 443 THR A C 1
ATOM 3483 O O . THR A 1 443 ? 9.082 -14.366 1.859 1.00 98.62 443 THR A O 1
ATOM 3486 N N . LEU A 1 444 ? 10.832 -15.076 3.095 1.00 98.06 444 LEU A N 1
ATOM 3487 C CA . LEU A 1 444 ? 11.373 -13.766 3.462 1.00 98.06 444 LEU A CA 1
ATOM 3488 C C . LEU A 1 444 ? 12.837 -13.708 3.049 1.00 98.06 444 LEU A C 1
ATOM 3490 O O . LEU A 1 444 ? 13.612 -14.562 3.473 1.00 98.06 444 LEU A O 1
ATOM 3494 N N . THR A 1 445 ? 13.209 -12.676 2.305 1.00 97.19 445 THR A N 1
ATOM 3495 C CA . THR A 1 445 ? 14.607 -12.302 2.099 1.00 97.19 445 THR A CA 1
ATOM 3496 C C . THR A 1 445 ? 14.937 -11.118 2.993 1.00 97.19 445 THR A C 1
ATOM 3498 O O . THR A 1 445 ? 14.278 -10.079 2.901 1.00 97.19 445 THR A O 1
ATOM 3501 N N . TYR A 1 446 ? 15.940 -11.263 3.856 1.00 95.06 446 TYR A N 1
ATOM 3502 C CA . TYR A 1 446 ? 16.355 -10.195 4.762 1.00 95.06 446 TYR A CA 1
ATOM 3503 C C . TYR A 1 446 ? 17.869 -10.041 4.850 1.00 95.06 446 TYR A C 1
ATOM 3505 O O . TYR A 1 446 ? 18.636 -10.956 4.531 1.00 95.06 446 TYR A O 1
ATOM 3513 N N . ILE A 1 447 ? 18.279 -8.854 5.286 1.00 92.00 447 ILE A N 1
ATOM 3514 C CA . ILE A 1 447 ? 19.676 -8.468 5.431 1.00 92.00 447 ILE A CA 1
ATOM 3515 C C . ILE A 1 447 ? 20.179 -8.797 6.833 1.00 92.00 447 ILE A C 1
ATOM 3517 O O . ILE A 1 447 ? 19.586 -8.422 7.847 1.00 92.00 447 ILE A O 1
ATOM 3521 N N . ASN A 1 448 ? 21.346 -9.423 6.895 1.00 90.38 448 ASN A N 1
ATOM 3522 C CA . ASN A 1 448 ? 22.147 -9.516 8.100 1.00 90.38 448 ASN A CA 1
ATOM 3523 C C . ASN A 1 448 ? 22.836 -8.182 8.398 1.00 90.38 448 ASN A C 1
ATOM 3525 O O . ASN A 1 448 ? 23.986 -7.964 8.017 1.00 90.38 448 ASN A O 1
ATOM 3529 N N . GLN A 1 449 ? 22.142 -7.289 9.101 1.00 89.00 449 GLN A N 1
ATOM 3530 C CA . GLN A 1 449 ? 22.673 -5.958 9.413 1.00 89.00 449 GLN A CA 1
ATOM 3531 C C . GLN A 1 449 ? 23.972 -6.005 10.234 1.00 89.00 449 GLN A C 1
ATOM 3533 O O . GLN A 1 449 ? 24.833 -5.144 10.072 1.00 89.00 449 GLN A O 1
ATOM 3538 N N . ALA A 1 450 ? 24.162 -7.046 11.052 1.00 89.12 450 ALA A N 1
ATOM 3539 C CA . ALA A 1 450 ? 25.385 -7.236 11.832 1.00 89.12 450 ALA A CA 1
ATOM 3540 C C . ALA A 1 450 ? 26.633 -7.436 10.953 1.00 89.12 450 ALA A C 1
ATOM 3542 O O . ALA A 1 450 ? 27.747 -7.120 11.371 1.00 89.12 450 ALA A O 1
ATOM 3543 N N . GLY A 1 451 ? 26.452 -7.896 9.709 1.00 85.12 451 GLY A N 1
ATOM 3544 C CA . GLY A 1 451 ? 27.528 -8.007 8.728 1.00 85.12 451 GLY A CA 1
ATOM 3545 C C . GLY A 1 451 ? 28.131 -6.661 8.313 1.00 85.12 451 GLY A C 1
ATOM 3546 O O . GLY A 1 451 ? 29.276 -6.643 7.875 1.00 85.12 451 GLY A O 1
ATOM 3547 N N . PHE A 1 452 ? 27.410 -5.545 8.487 1.00 85.19 452 PHE A N 1
ATOM 3548 C CA . PHE A 1 452 ? 27.924 -4.190 8.231 1.00 85.19 452 PHE A CA 1
ATOM 3549 C C . PHE A 1 452 ? 28.607 -3.553 9.445 1.00 85.19 452 PHE A C 1
ATOM 3551 O O . PHE A 1 452 ? 29.296 -2.548 9.297 1.00 85.19 452 PHE A O 1
ATOM 3558 N N . THR A 1 453 ? 28.407 -4.111 10.640 1.00 86.38 453 THR A N 1
ATOM 3559 C CA . THR A 1 453 ? 28.963 -3.598 11.903 1.00 86.38 453 THR A CA 1
ATOM 3560 C C . THR A 1 453 ? 30.054 -4.502 12.477 1.00 86.38 453 THR A C 1
ATOM 3562 O O . THR A 1 453 ? 30.405 -4.366 13.645 1.00 86.38 453 THR A O 1
ATOM 3565 N N . ASP A 1 454 ? 30.571 -5.439 11.675 1.00 81.94 454 ASP A N 1
ATOM 3566 C CA . ASP A 1 454 ? 31.579 -6.440 12.052 1.00 81.94 454 ASP A CA 1
ATOM 3567 C C . ASP A 1 454 ? 31.175 -7.371 13.216 1.00 81.94 454 ASP A C 1
ATOM 3569 O O . ASP A 1 454 ? 32.027 -7.993 13.861 1.00 81.94 454 ASP A O 1
ATOM 3573 N N . GLY A 1 455 ? 29.869 -7.533 13.459 1.00 86.62 455 GLY A N 1
ATOM 3574 C CA . GLY A 1 455 ? 29.334 -8.430 14.481 1.00 86.62 455 GLY A CA 1
ATOM 3575 C C . GLY A 1 455 ? 28.174 -7.867 15.297 1.00 86.62 455 GLY A C 1
ATOM 3576 O O . GLY A 1 455 ? 27.639 -6.789 15.034 1.00 86.62 455 GLY A O 1
ATOM 3577 N N . LEU A 1 456 ? 27.772 -8.653 16.293 1.00 90.38 456 LEU A N 1
ATOM 3578 C CA . LEU A 1 456 ? 26.740 -8.336 17.274 1.00 90.38 456 LEU A CA 1
ATOM 3579 C C . LEU A 1 456 ? 27.309 -7.511 18.436 1.00 90.38 456 LEU A C 1
ATOM 3581 O O . LEU A 1 456 ? 28.513 -7.487 18.688 1.00 90.38 456 LEU A O 1
ATOM 3585 N N . ILE A 1 457 ? 26.414 -6.876 19.197 1.00 92.25 457 ILE A N 1
ATOM 3586 C CA . ILE A 1 457 ? 26.768 -6.016 20.339 1.00 92.25 457 ILE A CA 1
ATOM 3587 C C . ILE A 1 457 ? 27.500 -6.757 21.472 1.00 92.25 457 ILE A C 1
ATOM 3589 O O . ILE A 1 457 ? 28.225 -6.137 22.244 1.00 92.25 457 ILE A O 1
ATOM 3593 N N . ASP A 1 458 ? 27.337 -8.078 21.566 1.00 93.38 458 ASP A N 1
ATOM 3594 C CA . ASP A 1 458 ? 28.040 -8.929 22.533 1.00 93.38 458 ASP A CA 1
ATOM 3595 C C . ASP A 1 458 ? 29.466 -9.311 22.086 1.00 93.38 458 ASP A C 1
ATOM 3597 O O . ASP A 1 458 ? 30.165 -10.042 22.788 1.00 93.38 458 ASP A O 1
ATOM 3601 N N . GLY A 1 459 ? 29.908 -8.807 20.928 1.00 89.88 459 GLY A N 1
ATOM 3602 C CA . GLY A 1 459 ? 31.211 -9.089 20.332 1.00 89.88 459 GLY A CA 1
ATOM 3603 C C . GLY A 1 459 ? 31.238 -10.328 19.435 1.00 89.88 459 GLY A C 1
ATOM 3604 O O . GLY A 1 459 ? 32.290 -10.641 18.869 1.00 89.88 459 GLY A O 1
ATOM 3605 N N . THR A 1 460 ? 30.115 -11.035 19.265 1.00 90.31 460 THR A N 1
ATOM 3606 C CA . THR A 1 460 ? 30.024 -12.169 18.339 1.00 90.31 460 THR A CA 1
ATOM 3607 C C . THR A 1 460 ? 30.212 -11.683 16.908 1.00 90.31 460 THR A C 1
ATOM 3609 O O . THR A 1 460 ? 29.385 -10.948 16.372 1.00 90.31 460 THR A O 1
ATOM 3612 N N . LYS A 1 461 ? 31.287 -12.125 16.252 1.00 86.19 461 LYS A N 1
ATOM 3613 C CA . LYS A 1 461 ? 31.534 -11.799 14.844 1.00 86.19 461 LYS A CA 1
ATOM 3614 C C . LYS A 1 461 ? 30.528 -12.510 13.947 1.00 86.19 461 LYS A C 1
ATOM 3616 O O . LYS A 1 461 ? 30.312 -13.714 14.077 1.00 86.19 461 LYS A O 1
ATOM 3621 N N . THR A 1 462 ? 29.969 -11.783 12.991 1.00 81.25 462 THR A N 1
ATOM 3622 C CA . THR A 1 462 ? 29.166 -12.354 11.906 1.00 81.25 462 THR A CA 1
ATOM 3623 C C . THR A 1 462 ? 29.988 -12.411 10.631 1.00 81.25 462 THR A C 1
ATOM 3625 O O . THR A 1 462 ? 30.876 -11.585 10.439 1.00 81.25 462 THR A O 1
ATOM 3628 N N . SER A 1 463 ? 29.705 -13.374 9.753 1.00 71.81 463 SER A N 1
ATOM 3629 C CA . SER A 1 463 ? 30.417 -13.459 8.478 1.00 71.81 463 SER A CA 1
ATOM 3630 C C . SER A 1 463 ? 30.054 -12.269 7.581 1.00 71.81 463 SER A C 1
ATOM 3632 O O . SER A 1 463 ? 28.890 -12.174 7.186 1.00 71.81 463 SER A O 1
ATOM 3634 N N . PRO A 1 464 ? 31.013 -11.411 7.179 1.00 67.50 464 PRO A N 1
ATOM 3635 C CA . PRO A 1 464 ? 30.746 -10.342 6.214 1.00 67.50 464 PRO A CA 1
ATOM 3636 C C . PRO A 1 464 ? 30.383 -10.886 4.825 1.00 67.50 464 PRO A C 1
ATOM 3638 O O . PRO A 1 464 ? 29.834 -10.163 4.000 1.00 67.50 464 PRO A O 1
ATOM 3641 N N . SER A 1 465 ? 30.688 -12.162 4.551 1.00 69.31 465 SER A N 1
ATOM 3642 C CA . SER A 1 465 ? 30.400 -12.808 3.266 1.00 69.31 465 SER A CA 1
ATOM 3643 C C . SER A 1 465 ? 28.955 -13.292 3.112 1.00 69.31 465 SER A C 1
ATOM 3645 O O . SER A 1 465 ? 28.539 -13.554 1.989 1.00 69.31 465 SER A O 1
ATOM 3647 N N . GLN A 1 466 ? 28.181 -13.401 4.200 1.00 79.12 466 GLN A N 1
ATOM 3648 C CA . GLN A 1 466 ? 26.783 -13.847 4.161 1.00 79.12 466 GLN A CA 1
ATOM 3649 C C . GLN A 1 466 ? 25.866 -12.729 4.667 1.00 79.12 466 GLN A C 1
ATOM 3651 O O . GLN A 1 466 ? 25.463 -12.702 5.833 1.00 79.12 466 GLN A O 1
ATOM 3656 N N . LEU A 1 467 ? 25.561 -11.787 3.774 1.00 88.00 467 LEU A N 1
ATOM 3657 C CA . LEU A 1 467 ? 24.716 -10.629 4.082 1.00 88.00 467 LEU A CA 1
ATOM 3658 C C . LEU A 1 467 ? 23.223 -10.888 3.885 1.00 88.00 467 LEU A C 1
ATOM 3660 O O . LEU A 1 467 ? 22.417 -10.159 4.450 1.00 88.00 467 LEU A O 1
ATOM 3664 N N . TYR A 1 468 ? 22.847 -11.900 3.109 1.00 91.50 468 TYR A N 1
ATOM 3665 C CA . TYR A 1 468 ? 21.456 -12.157 2.744 1.00 91.50 468 TYR A CA 1
ATOM 3666 C C . TYR A 1 468 ? 21.028 -13.548 3.178 1.00 91.50 468 TYR A C 1
ATOM 3668 O O . TYR A 1 468 ? 21.802 -14.505 3.092 1.00 91.50 468 TYR A O 1
ATOM 3676 N N . TYR A 1 469 ? 19.786 -13.650 3.634 1.00 91.75 469 TYR A N 1
ATOM 3677 C CA . TYR A 1 469 ? 19.166 -14.912 4.005 1.00 91.75 469 TYR A CA 1
ATOM 3678 C C . TYR A 1 469 ? 17.776 -15.007 3.394 1.00 91.75 469 TYR A C 1
ATOM 3680 O O . TYR A 1 469 ? 16.980 -14.080 3.546 1.00 91.75 469 TYR A O 1
ATOM 3688 N N . VAL A 1 470 ? 17.478 -16.148 2.771 1.00 93.81 470 VAL A N 1
ATOM 3689 C CA . VAL A 1 470 ? 16.134 -16.511 2.315 1.00 93.81 470 VAL A CA 1
ATOM 3690 C C . VAL A 1 470 ? 15.566 -17.574 3.251 1.00 93.81 470 VAL A C 1
ATOM 3692 O O . VAL A 1 470 ? 16.166 -18.623 3.491 1.00 93.81 470 VAL A O 1
ATOM 3695 N N . THR A 1 471 ? 14.407 -17.296 3.839 1.00 96.25 471 THR A N 1
ATOM 3696 C CA . THR A 1 471 ? 13.743 -18.226 4.759 1.00 96.25 471 THR A CA 1
ATOM 3697 C C . THR A 1 471 ? 12.957 -19.305 4.013 1.00 96.25 471 THR A C 1
ATOM 3699 O O . THR A 1 471 ? 12.640 -19.187 2.831 1.00 96.25 471 THR A O 1
ATOM 3702 N N . LYS A 1 472 ? 12.562 -20.363 4.734 1.00 96.31 472 LYS A N 1
ATOM 3703 C CA . LYS A 1 472 ? 11.528 -21.289 4.248 1.00 96.31 472 LYS A CA 1
ATOM 3704 C C . LYS A 1 472 ? 10.178 -20.573 4.126 1.00 96.31 472 LYS A C 1
ATOM 3706 O O . LYS A 1 472 ? 9.892 -19.689 4.939 1.00 96.31 472 LYS A O 1
ATOM 3711 N N . PRO A 1 473 ? 9.312 -20.994 3.189 1.00 97.88 473 PRO A N 1
ATOM 3712 C CA . PRO A 1 473 ? 8.033 -20.341 3.009 1.00 97.88 473 PRO A CA 1
ATOM 3713 C C . PRO A 1 473 ? 7.090 -20.574 4.191 1.00 97.88 473 PRO A C 1
ATOM 3715 O O . PRO A 1 473 ? 7.030 -21.660 4.775 1.00 97.88 473 PRO A O 1
ATOM 3718 N N . VAL A 1 474 ? 6.303 -19.550 4.504 1.00 98.50 474 VAL A N 1
ATOM 3719 C CA . VAL A 1 474 ? 5.126 -19.644 5.366 1.00 98.50 474 VAL A CA 1
ATOM 3720 C C . VAL A 1 474 ? 3.891 -19.748 4.476 1.00 98.50 474 VAL A C 1
ATOM 3722 O O . VAL A 1 474 ? 3.745 -18.969 3.538 1.00 98.50 474 VAL A O 1
ATOM 3725 N N . LEU A 1 475 ? 3.017 -20.717 4.752 1.00 98.56 475 LEU A N 1
ATOM 3726 C CA . LEU A 1 475 ? 1.797 -20.937 3.972 1.00 98.56 475 LEU A CA 1
ATOM 3727 C C . LEU A 1 475 ? 0.649 -20.010 4.420 1.00 98.56 475 LEU A C 1
ATOM 3729 O O . LEU A 1 475 ? 0.537 -19.746 5.623 1.00 98.56 475 LEU A O 1
ATOM 3733 N N . PRO A 1 476 ? -0.205 -19.551 3.484 1.00 98.50 476 PRO A N 1
ATOM 3734 C CA . PRO A 1 476 ? -1.462 -18.866 3.785 1.00 98.50 476 PRO A CA 1
ATOM 3735 C C . PRO A 1 476 ? -2.564 -19.847 4.225 1.00 98.50 476 PRO A C 1
ATOM 3737 O O . PRO A 1 476 ? -2.352 -21.057 4.321 1.00 98.50 476 PRO A O 1
ATOM 3740 N N . ASP A 1 477 ? -3.776 -19.330 4.443 1.00 98.69 477 ASP A N 1
ATOM 3741 C CA . ASP A 1 477 ? -4.982 -20.157 4.483 1.00 98.69 477 ASP A CA 1
ATOM 3742 C C . ASP A 1 477 ? -5.290 -20.665 3.063 1.00 98.69 477 ASP A C 1
ATOM 3744 O O . ASP A 1 477 ? -5.534 -19.880 2.137 1.00 98.69 477 ASP A O 1
ATOM 3748 N N . GLN A 1 478 ? -5.231 -21.986 2.875 1.00 98.25 478 GLN A N 1
ATOM 3749 C CA . GLN A 1 478 ? -5.354 -22.590 1.547 1.00 98.25 478 GLN A CA 1
ATOM 3750 C C . GLN A 1 478 ? -6.755 -22.398 0.960 1.00 98.25 478 GLN A C 1
ATOM 3752 O O . GLN A 1 478 ? -6.885 -22.061 -0.213 1.00 98.25 478 GLN A O 1
ATOM 3757 N N . ALA A 1 479 ? -7.802 -22.539 1.778 1.00 98.50 479 ALA A N 1
ATOM 3758 C CA . ALA A 1 479 ? -9.179 -22.411 1.311 1.00 98.50 479 ALA A CA 1
ATOM 3759 C C . ALA A 1 479 ? -9.486 -20.979 0.843 1.00 98.50 479 ALA A C 1
ATOM 3761 O O . ALA A 1 479 ? -10.145 -20.787 -0.181 1.00 98.50 479 ALA A O 1
ATOM 3762 N N . LEU A 1 480 ? -8.978 -19.970 1.559 1.00 98.81 480 LEU A N 1
ATOM 3763 C CA . LEU A 1 480 ? -9.091 -18.568 1.163 1.00 98.81 480 LEU A CA 1
ATOM 3764 C C . LEU A 1 480 ? -8.283 -18.267 -0.106 1.00 98.81 480 LEU A C 1
ATOM 3766 O O . LEU A 1 480 ? -8.767 -17.547 -0.978 1.00 98.81 480 LEU A O 1
ATOM 3770 N N . SER A 1 481 ? -7.084 -18.839 -0.236 1.00 98.81 481 SER A N 1
ATOM 3771 C CA . SER A 1 481 ? -6.225 -18.659 -1.414 1.00 98.81 481 SER A CA 1
ATOM 3772 C C . SER A 1 481 ? -6.831 -19.275 -2.676 1.00 98.81 481 SER A C 1
ATOM 3774 O O . SER A 1 481 ? -6.887 -18.618 -3.717 1.00 98.81 481 SER A O 1
ATOM 3776 N N . ASP A 1 482 ? -7.344 -20.503 -2.581 1.00 98.75 482 ASP A N 1
ATOM 3777 C CA . ASP A 1 482 ? -7.991 -21.201 -3.695 1.00 98.75 482 ASP A CA 1
ATOM 3778 C C . ASP A 1 482 ? -9.262 -20.469 -4.137 1.00 98.75 482 ASP A C 1
ATOM 3780 O O . ASP A 1 482 ? -9.514 -20.303 -5.333 1.00 98.75 482 ASP A O 1
ATOM 3784 N N . ARG A 1 483 ? -10.039 -19.962 -3.172 1.00 98.69 483 ARG A N 1
ATOM 3785 C CA . ARG A 1 483 ? -11.217 -19.138 -3.448 1.00 98.69 483 ARG A CA 1
ATOM 3786 C C . ARG A 1 483 ? -10.843 -17.834 -4.141 1.00 98.69 483 ARG A C 1
ATOM 3788 O O . ARG A 1 483 ? -11.460 -17.502 -5.146 1.00 98.69 483 ARG A O 1
ATOM 3795 N N . LEU A 1 484 ? -9.834 -17.120 -3.644 1.00 98.88 484 LEU A N 1
ATOM 3796 C CA . LEU A 1 484 ? -9.355 -15.882 -4.261 1.00 98.88 484 LEU A CA 1
ATOM 3797 C C . LEU A 1 484 ? -8.931 -16.113 -5.715 1.00 98.88 484 LEU A C 1
ATOM 3799 O O . LEU A 1 484 ? -9.346 -15.368 -6.601 1.00 98.88 484 LEU A O 1
ATOM 3803 N N . LEU A 1 485 ? -8.161 -17.174 -5.976 1.00 98.88 485 LEU A N 1
ATOM 3804 C CA . LEU A 1 485 ? -7.757 -17.545 -7.330 1.00 98.88 485 LEU A CA 1
ATOM 3805 C C . LEU A 1 485 ? -8.967 -17.865 -8.220 1.00 98.88 485 LEU A C 1
ATOM 3807 O O . LEU A 1 485 ? -9.015 -17.419 -9.366 1.00 98.88 485 LEU A O 1
ATOM 3811 N N . ALA A 1 486 ? -9.950 -18.603 -7.702 1.00 98.75 486 ALA A N 1
ATOM 3812 C CA . ALA A 1 486 ? -11.171 -18.919 -8.435 1.00 98.75 486 ALA A CA 1
ATOM 3813 C C . ALA A 1 486 ? -11.988 -17.660 -8.773 1.00 98.75 486 ALA A C 1
ATOM 3815 O O . ALA A 1 486 ? -12.431 -17.520 -9.911 1.00 98.75 486 ALA A O 1
ATOM 3816 N N . GLU A 1 487 ? -12.153 -16.723 -7.833 1.00 98.75 487 GLU A N 1
ATOM 3817 C CA . GLU A 1 487 ? -12.843 -15.451 -8.092 1.00 98.75 487 GLU A CA 1
ATOM 3818 C C . GLU A 1 487 ? -12.093 -14.589 -9.116 1.00 98.75 487 GLU A C 1
ATOM 3820 O O . GLU A 1 487 ? -12.717 -13.993 -9.990 1.00 98.75 487 GLU A O 1
ATOM 3825 N N . MET A 1 488 ? -10.756 -14.578 -9.086 1.00 98.69 488 MET A N 1
ATOM 3826 C CA . MET A 1 488 ? -9.961 -13.890 -10.108 1.00 98.69 488 MET A CA 1
ATOM 3827 C C . MET A 1 488 ? -10.147 -14.511 -11.496 1.00 98.69 488 MET A C 1
ATOM 3829 O O . MET A 1 488 ? -10.325 -13.785 -12.472 1.00 98.69 488 MET A O 1
ATOM 3833 N N . LYS A 1 489 ? -10.170 -15.846 -11.593 1.00 98.25 489 LYS A N 1
ATOM 3834 C CA . LYS A 1 489 ? -10.411 -16.553 -12.861 1.00 98.25 489 LYS A CA 1
ATOM 3835 C C . LYS A 1 489 ? -11.799 -16.280 -13.440 1.00 98.25 489 LYS A C 1
ATOM 3837 O O . LYS A 1 489 ? -11.917 -16.191 -14.653 1.00 98.25 489 LYS A O 1
ATOM 3842 N N . LYS A 1 490 ? -12.830 -16.103 -12.606 1.00 98.56 490 LYS A N 1
ATOM 3843 C CA . LYS A 1 490 ? -14.180 -15.709 -13.063 1.00 98.56 490 LYS A CA 1
ATOM 3844 C C . LYS A 1 490 ? -14.239 -14.295 -13.647 1.00 98.56 490 LYS A C 1
ATOM 3846 O O . LYS A 1 490 ? -15.189 -13.981 -14.354 1.00 98.56 490 LYS A O 1
ATOM 3851 N N . LEU A 1 491 ? -13.275 -13.440 -13.306 1.00 98.25 491 LEU A N 1
ATOM 3852 C CA . LEU A 1 491 ? -13.143 -12.079 -13.830 1.00 98.25 491 LEU A CA 1
ATOM 3853 C C . LEU A 1 491 ? -12.148 -12.002 -15.000 1.00 98.25 491 LEU A C 1
ATOM 3855 O O . LEU A 1 491 ? -11.672 -10.912 -15.304 1.00 98.25 491 LEU A O 1
ATOM 3859 N N . ASP A 1 492 ? -11.794 -13.143 -15.602 1.00 97.56 492 ASP A N 1
ATOM 3860 C CA . ASP A 1 492 ? -10.840 -13.263 -16.713 1.00 97.56 492 ASP A CA 1
ATOM 3861 C C . ASP A 1 492 ? -9.451 -12.664 -16.426 1.00 97.56 492 ASP A C 1
ATOM 3863 O O . ASP A 1 492 ? -8.676 -12.346 -17.330 1.00 97.56 492 ASP A O 1
ATOM 3867 N N . LEU A 1 493 ? -9.086 -12.555 -15.146 1.00 98.12 493 LEU A N 1
ATOM 3868 C CA . LEU A 1 493 ? -7.753 -12.124 -14.751 1.00 98.12 493 LEU A CA 1
ATOM 3869 C C . LEU A 1 493 ? -6.727 -13.221 -15.058 1.00 98.12 493 LEU A C 1
ATOM 3871 O O . LEU A 1 493 ? -6.931 -14.406 -14.753 1.00 98.12 493 LEU A O 1
ATOM 3875 N N . ASN A 1 494 ? -5.564 -12.820 -15.580 1.00 97.94 494 ASN A N 1
ATOM 3876 C CA . ASN A 1 494 ? -4.408 -13.702 -15.739 1.00 97.94 494 ASN A CA 1
ATOM 3877 C C . ASN A 1 494 ? -3.765 -14.002 -14.373 1.00 97.94 494 ASN A C 1
ATOM 3879 O O . ASN A 1 494 ? -2.695 -13.494 -14.041 1.00 97.94 494 ASN A O 1
ATOM 3883 N N . ALA A 1 495 ? -4.461 -14.790 -13.556 1.00 98.62 495 ALA A N 1
ATOM 3884 C CA . ALA A 1 495 ? -4.035 -15.167 -12.219 1.00 98.62 495 ALA A CA 1
ATOM 3885 C C . ALA A 1 495 ? -3.407 -16.569 -12.191 1.00 98.62 495 ALA A C 1
ATOM 3887 O O . ALA A 1 495 ? -3.904 -17.502 -12.834 1.00 98.62 495 ALA A O 1
ATOM 3888 N N . VAL A 1 496 ? -2.340 -16.734 -11.413 1.00 98.69 496 VAL A N 1
ATOM 3889 C CA . VAL A 1 496 ? -1.645 -18.011 -11.191 1.00 98.69 496 VAL A CA 1
ATOM 3890 C C . VAL A 1 496 ? -1.433 -18.255 -9.699 1.00 98.69 496 VAL A C 1
ATOM 3892 O O . VAL A 1 496 ? -1.329 -17.310 -8.919 1.00 98.69 496 VAL A O 1
ATOM 3895 N N . ASN A 1 497 ? -1.356 -19.526 -9.297 1.00 98.69 497 ASN A N 1
ATOM 3896 C CA . ASN A 1 497 ? -0.913 -19.903 -7.955 1.00 98.69 497 ASN A CA 1
ATOM 3897 C C . ASN A 1 497 ? 0.618 -20.006 -7.939 1.00 98.69 497 ASN A C 1
ATOM 3899 O O . ASN A 1 497 ? 1.178 -20.885 -8.604 1.00 98.69 497 ASN A O 1
ATOM 3903 N N . GLY A 1 498 ? 1.285 -19.135 -7.187 1.00 98.50 498 GLY A N 1
ATOM 3904 C CA . GLY A 1 498 ? 2.740 -19.031 -7.183 1.00 98.50 498 GLY A CA 1
ATOM 3905 C C . GLY A 1 498 ? 3.365 -18.949 -5.796 1.00 98.50 498 GLY A C 1
ATOM 3906 O O . GLY A 1 498 ? 2.677 -18.786 -4.785 1.00 98.50 498 GLY A O 1
ATOM 3907 N N . LEU A 1 499 ? 4.688 -19.100 -5.770 1.00 98.81 499 LEU A N 1
ATOM 3908 C CA . LEU A 1 499 ? 5.517 -18.868 -4.591 1.00 98.81 499 LEU A CA 1
ATOM 3909 C C . LEU A 1 499 ? 5.932 -17.397 -4.557 1.00 98.81 499 LEU A C 1
ATOM 3911 O O . LEU A 1 499 ? 6.528 -16.892 -5.508 1.00 98.81 499 LEU A O 1
ATOM 3915 N N . ASN A 1 500 ? 5.630 -16.716 -3.456 1.00 98.81 500 ASN A N 1
ATOM 3916 C CA . ASN A 1 500 ? 6.046 -15.336 -3.244 1.00 98.81 500 ASN A CA 1
ATOM 3917 C C . ASN A 1 500 ? 7.345 -15.265 -2.431 1.00 98.81 500 ASN A C 1
ATOM 3919 O O . ASN A 1 500 ? 7.607 -16.120 -1.588 1.00 98.81 500 ASN A O 1
ATOM 3923 N N . ASN A 1 501 ? 8.110 -14.197 -2.611 1.00 98.69 501 ASN A N 1
ATOM 3924 C CA . ASN A 1 501 ? 9.110 -13.745 -1.656 1.00 98.69 501 ASN A CA 1
ATOM 3925 C C . ASN A 1 501 ? 8.767 -12.329 -1.169 1.00 98.69 501 ASN A C 1
ATOM 3927 O O . ASN A 1 501 ? 8.623 -11.412 -1.974 1.00 98.69 501 ASN A O 1
ATOM 3931 N N . ALA A 1 502 ? 8.693 -12.121 0.141 1.00 98.56 502 ALA A N 1
ATOM 3932 C CA . ALA A 1 502 ? 8.720 -10.778 0.707 1.00 98.56 502 ALA A CA 1
ATOM 3933 C C . ALA A 1 502 ? 10.177 -10.383 0.980 1.00 98.56 502 ALA A C 1
ATOM 3935 O O . ALA A 1 502 ? 10.947 -11.195 1.487 1.00 98.56 502 ALA A O 1
ATOM 3936 N N . SER A 1 503 ? 10.561 -9.149 0.684 1.00 98.00 503 SER A N 1
ATOM 3937 C CA . SER A 1 503 ? 11.885 -8.604 0.984 1.00 98.00 503 SER A CA 1
ATOM 3938 C C . SER A 1 503 ? 11.782 -7.483 2.014 1.00 98.00 503 SER A C 1
ATOM 3940 O O . SER A 1 503 ? 10.871 -6.660 1.958 1.00 98.00 503 SER A O 1
ATOM 3942 N N . ASP A 1 504 ? 12.725 -7.428 2.952 1.00 96.25 504 ASP A N 1
ATOM 3943 C CA . ASP A 1 504 ? 12.798 -6.361 3.964 1.00 96.25 504 ASP A CA 1
ATOM 3944 C C . ASP A 1 504 ? 13.203 -4.992 3.382 1.00 96.25 504 ASP A C 1
ATOM 3946 O O . ASP A 1 504 ? 12.894 -3.949 3.956 1.00 96.25 504 ASP A O 1
ATOM 3950 N N . THR A 1 505 ? 13.845 -4.984 2.212 1.00 95.75 505 THR A N 1
ATOM 3951 C CA . THR A 1 505 ? 14.229 -3.789 1.464 1.00 95.75 505 THR A CA 1
ATOM 3952 C C . THR A 1 505 ? 13.817 -3.916 0.001 1.00 95.75 505 THR A C 1
ATOM 3954 O O . THR A 1 505 ? 13.705 -5.007 -0.557 1.00 95.75 505 THR A O 1
ATOM 3957 N N . PHE A 1 506 ? 13.614 -2.775 -0.655 1.00 96.94 506 PHE A N 1
ATOM 3958 C CA . PHE A 1 506 ? 13.226 -2.748 -2.066 1.00 96.94 506 PHE A CA 1
ATOM 3959 C C . PHE A 1 506 ? 14.405 -2.951 -3.033 1.00 96.94 506 PHE A C 1
ATOM 3961 O O . PHE A 1 506 ? 14.221 -3.430 -4.152 1.00 96.94 506 PHE A O 1
ATOM 3968 N N . PHE A 1 507 ? 15.617 -2.569 -2.621 1.00 94.56 507 PHE A N 1
ATOM 3969 C CA . PHE A 1 507 ? 16.801 -2.581 -3.481 1.00 94.56 507 PHE A CA 1
ATOM 3970 C C . PHE A 1 507 ? 17.685 -3.796 -3.216 1.00 94.56 507 PHE A C 1
ATOM 3972 O O . PHE A 1 507 ? 17.727 -4.716 -4.038 1.00 94.56 507 PHE A O 1
ATOM 3979 N N . ALA A 1 508 ? 18.352 -3.815 -2.062 1.00 93.06 508 ALA A N 1
ATOM 3980 C CA . ALA A 1 508 ? 19.366 -4.805 -1.729 1.00 93.06 508 ALA A CA 1
ATOM 3981 C C . ALA A 1 508 ? 18.802 -6.235 -1.758 1.00 93.06 508 ALA A C 1
ATOM 3983 O O . ALA A 1 508 ? 19.281 -7.052 -2.542 1.00 93.06 508 ALA A O 1
ATOM 3984 N N . THR A 1 509 ? 17.715 -6.503 -1.025 1.00 94.69 509 THR A N 1
ATOM 3985 C CA . THR A 1 509 ? 17.074 -7.833 -0.933 1.00 94.69 509 THR A CA 1
ATOM 3986 C C . THR A 1 509 ? 16.150 -8.191 -2.093 1.00 94.69 509 THR A C 1
ATOM 3988 O O . THR A 1 509 ? 15.480 -9.220 -2.058 1.00 94.69 509 THR A O 1
ATOM 3991 N N . GLN A 1 510 ? 16.133 -7.383 -3.155 1.00 95.44 510 GLN A N 1
ATOM 3992 C CA . GLN A 1 510 ? 15.525 -7.740 -4.444 1.00 95.44 510 GLN A CA 1
ATOM 3993 C C . GLN A 1 510 ? 16.566 -7.827 -5.572 1.00 95.44 510 GLN A C 1
ATOM 3995 O O . GLN A 1 510 ? 16.212 -7.733 -6.756 1.00 95.44 510 GLN A O 1
ATOM 4000 N N . GLY A 1 511 ? 17.854 -7.929 -5.221 1.00 93.31 511 GLY A N 1
ATOM 4001 C CA . GLY A 1 511 ? 18.965 -8.072 -6.164 1.00 93.31 511 GLY A CA 1
ATOM 4002 C C . GLY A 1 511 ? 19.154 -6.876 -7.099 1.00 93.31 511 GLY A C 1
ATOM 4003 O O . GLY A 1 511 ? 19.718 -7.024 -8.185 1.00 93.31 511 GLY A O 1
ATOM 4004 N N . ARG A 1 512 ? 18.636 -5.689 -6.745 1.00 92.88 512 ARG A N 1
ATOM 4005 C CA . ARG A 1 512 ? 18.847 -4.481 -7.553 1.00 92.88 512 ARG A CA 1
ATOM 4006 C C . ARG A 1 512 ? 20.293 -4.025 -7.389 1.00 92.88 512 ARG A C 1
ATOM 4008 O O . ARG A 1 512 ? 20.794 -3.936 -6.270 1.00 92.88 512 ARG A O 1
ATOM 4015 N N . GLN A 1 513 ? 20.949 -3.762 -8.512 1.00 90.06 513 GLN A N 1
ATOM 4016 C CA . GLN A 1 513 ? 22.331 -3.300 -8.538 1.00 90.06 513 GLN A CA 1
ATOM 4017 C C . GLN A 1 513 ? 22.350 -1.774 -8.431 1.00 90.06 513 GLN A C 1
ATOM 4019 O O . GLN A 1 513 ? 21.702 -1.101 -9.230 1.00 90.06 513 GLN A O 1
ATOM 4024 N N . ASP A 1 514 ? 23.083 -1.245 -7.454 1.00 87.62 514 ASP A N 1
ATOM 4025 C CA . ASP A 1 514 ? 23.292 0.190 -7.259 1.00 87.62 514 ASP A CA 1
ATOM 4026 C C . ASP A 1 514 ? 24.749 0.431 -6.854 1.00 87.62 514 ASP A C 1
ATOM 4028 O O . ASP A 1 514 ? 25.203 -0.082 -5.833 1.00 87.62 514 ASP A O 1
ATOM 4032 N N . SER A 1 515 ? 25.489 1.188 -7.666 1.00 90.00 515 SER A N 1
ATOM 4033 C CA . SER A 1 515 ? 26.907 1.482 -7.437 1.00 90.00 515 SER A CA 1
ATOM 4034 C C . SER A 1 515 ? 27.156 2.499 -6.322 1.00 90.00 515 SER A C 1
ATOM 4036 O O . SER A 1 515 ? 28.298 2.643 -5.893 1.00 90.00 515 SER A O 1
ATOM 4038 N N . HIS A 1 516 ? 26.129 3.216 -5.856 1.00 92.62 516 HIS A N 1
ATOM 4039 C CA . HIS A 1 516 ? 26.270 4.198 -4.776 1.00 92.62 516 HIS A CA 1
ATOM 4040 C C . HIS A 1 516 ? 26.325 3.546 -3.390 1.00 92.62 516 HIS A C 1
ATOM 4042 O O . HIS A 1 516 ? 26.788 4.174 -2.439 1.00 92.62 516 HIS A O 1
ATOM 4048 N N . PHE A 1 517 ? 25.871 2.295 -3.266 1.00 89.19 517 PHE A N 1
ATOM 4049 C CA . PHE A 1 517 ? 25.771 1.590 -1.992 1.00 89.19 517 PHE A CA 1
ATOM 4050 C C . PHE A 1 517 ? 26.531 0.269 -2.028 1.00 89.19 517 PHE A C 1
ATOM 4052 O O . PHE A 1 517 ? 26.403 -0.530 -2.955 1.00 89.19 517 PHE A O 1
ATOM 4059 N N . TYR A 1 518 ? 27.290 0.001 -0.967 1.00 85.69 518 TYR A N 1
ATOM 4060 C CA . TYR A 1 518 ? 27.878 -1.314 -0.765 1.00 85.69 518 TYR A CA 1
ATOM 4061 C C . TYR A 1 518 ? 26.794 -2.297 -0.309 1.00 85.69 518 TYR A C 1
ATOM 4063 O O . TYR A 1 518 ? 26.380 -2.290 0.845 1.00 85.69 518 TYR A O 1
ATOM 4071 N N . ASN A 1 519 ? 26.351 -3.155 -1.228 1.00 84.25 519 ASN A N 1
ATOM 4072 C CA . ASN A 1 519 ? 25.348 -4.194 -0.979 1.00 84.25 519 ASN A CA 1
ATOM 4073 C C . ASN A 1 519 ? 25.965 -5.606 -0.945 1.00 84.25 519 ASN A C 1
ATOM 4075 O O . ASN A 1 519 ? 25.243 -6.595 -1.062 1.00 84.25 519 ASN A O 1
ATOM 4079 N N . GLY A 1 520 ? 27.292 -5.729 -0.833 1.00 79.75 520 GLY A N 1
ATOM 4080 C CA . GLY A 1 520 ? 27.987 -7.005 -1.037 1.00 79.75 520 GLY A CA 1
ATOM 4081 C C . GLY A 1 520 ? 27.612 -7.661 -2.373 1.00 79.75 520 GLY A C 1
ATOM 4082 O O . GLY A 1 520 ? 27.390 -6.968 -3.365 1.00 79.75 520 GLY A O 1
ATOM 4083 N N . ASP A 1 521 ? 27.520 -8.992 -2.400 1.00 76.25 521 ASP A N 1
ATOM 4084 C CA . ASP A 1 521 ? 27.149 -9.756 -3.599 1.00 76.25 521 ASP A CA 1
ATOM 4085 C C . ASP A 1 521 ? 25.654 -10.122 -3.622 1.00 76.25 521 ASP A C 1
ATOM 4087 O O . ASP A 1 521 ? 25.256 -11.282 -3.511 1.00 76.25 521 ASP A O 1
ATOM 4091 N N . ASN A 1 522 ? 24.790 -9.111 -3.743 1.00 84.38 522 ASN A N 1
ATOM 4092 C CA . ASN A 1 522 ? 23.340 -9.321 -3.833 1.00 84.38 522 ASN A CA 1
ATOM 4093 C C . ASN A 1 522 ? 22.872 -9.856 -5.202 1.00 84.38 522 ASN A C 1
ATOM 4095 O O . ASN A 1 522 ? 21.670 -10.029 -5.414 1.00 84.38 522 ASN A O 1
ATOM 4099 N N . LYS A 1 523 ? 23.794 -10.117 -6.139 1.00 76.62 523 LYS A N 1
ATOM 4100 C CA . LYS A 1 523 ? 23.488 -10.676 -7.468 1.00 76.62 523 LYS A CA 1
ATOM 4101 C C . LYS A 1 523 ? 22.938 -12.095 -7.365 1.00 76.62 523 LYS A C 1
ATOM 4103 O O . LYS A 1 523 ? 22.008 -12.444 -8.090 1.00 76.62 523 LYS A O 1
ATOM 4108 N N . ASN A 1 524 ? 23.435 -12.853 -6.390 1.00 84.50 524 ASN A N 1
ATOM 4109 C CA . ASN A 1 524 ? 23.043 -14.241 -6.151 1.00 84.50 524 ASN A CA 1
ATOM 4110 C C . ASN A 1 524 ? 21.575 -14.382 -5.718 1.00 84.50 524 ASN A C 1
ATOM 4112 O O . ASN A 1 524 ? 21.016 -15.464 -5.832 1.00 84.50 524 ASN A O 1
ATOM 4116 N N . ILE A 1 525 ? 20.908 -13.298 -5.299 1.00 89.62 525 ILE A N 1
ATOM 4117 C CA . ILE A 1 525 ? 19.480 -13.323 -4.941 1.00 89.62 525 ILE A CA 1
ATOM 4118 C C . ILE A 1 525 ? 18.616 -13.740 -6.138 1.00 89.62 525 ILE A C 1
ATOM 4120 O O . ILE A 1 525 ? 17.662 -14.496 -5.976 1.00 89.62 525 ILE A O 1
ATOM 4124 N N . LEU A 1 526 ? 18.945 -13.278 -7.352 1.00 89.75 526 LEU A N 1
ATOM 4125 C CA . LEU A 1 526 ? 18.200 -13.664 -8.557 1.00 89.75 526 LEU A CA 1
ATOM 4126 C C . LEU A 1 526 ? 18.347 -15.161 -8.848 1.00 89.75 526 LEU A C 1
ATOM 4128 O O . LEU A 1 526 ? 17.363 -15.826 -9.174 1.00 89.75 526 LEU A O 1
ATOM 4132 N N . GLU A 1 527 ? 19.560 -15.688 -8.693 1.00 87.88 527 GLU A N 1
ATOM 4133 C CA . GLU A 1 527 ? 19.855 -17.112 -8.861 1.00 87.88 527 GLU A CA 1
ATOM 4134 C C . GLU A 1 527 ? 19.182 -17.956 -7.776 1.00 87.88 527 GLU A C 1
ATOM 4136 O O . GLU A 1 527 ? 18.629 -19.017 -8.065 1.00 87.88 527 GLU A O 1
ATOM 4141 N N . GLU A 1 528 ? 19.159 -17.469 -6.536 1.00 89.88 528 GLU A N 1
ATOM 4142 C CA . GLU A 1 528 ? 18.493 -18.124 -5.416 1.00 89.88 528 GLU A CA 1
ATOM 4143 C C . GLU A 1 528 ? 16.978 -18.188 -5.642 1.00 89.88 528 GLU A C 1
ATOM 4145 O O . GLU A 1 528 ? 16.370 -19.243 -5.460 1.00 89.88 528 GLU A O 1
ATOM 4150 N N . PHE A 1 529 ? 16.364 -17.107 -6.127 1.00 94.12 529 PHE A N 1
ATOM 4151 C CA . PHE A 1 529 ? 14.939 -17.084 -6.466 1.00 94.12 529 PHE A CA 1
ATOM 4152 C C . PHE A 1 529 ? 14.617 -18.035 -7.618 1.00 94.12 529 PHE A C 1
ATOM 4154 O O . PHE A 1 529 ? 13.646 -18.789 -7.528 1.00 94.12 529 PHE A O 1
ATOM 4161 N N . ALA A 1 530 ? 15.448 -18.056 -8.662 1.00 90.25 530 ALA A N 1
ATOM 4162 C CA . ALA A 1 530 ? 15.296 -18.987 -9.775 1.00 90.25 530 ALA A CA 1
ATOM 4163 C C . ALA A 1 530 ? 15.423 -20.450 -9.314 1.00 90.25 530 ALA A C 1
ATOM 4165 O O . ALA A 1 530 ? 14.586 -21.282 -9.662 1.00 90.25 530 ALA A O 1
ATOM 4166 N N . THR A 1 531 ? 16.418 -20.751 -8.475 1.00 91.88 531 THR A N 1
ATOM 4167 C CA . THR A 1 531 ? 16.678 -22.098 -7.938 1.00 91.88 531 THR A CA 1
ATOM 4168 C C . THR A 1 531 ? 15.509 -22.619 -7.104 1.00 91.88 531 THR A C 1
ATOM 4170 O O . THR A 1 531 ? 15.178 -23.803 -7.169 1.00 91.88 531 THR A O 1
ATOM 4173 N N . HIS A 1 532 ? 14.852 -21.741 -6.343 1.00 93.19 532 HIS A N 1
ATOM 4174 C CA . HIS A 1 532 ? 13.731 -22.104 -5.474 1.00 93.19 532 HIS A CA 1
ATOM 4175 C C . HIS A 1 532 ? 12.352 -21.915 -6.124 1.00 93.19 532 HIS A C 1
ATOM 4177 O O . HIS A 1 532 ? 11.336 -22.182 -5.482 1.00 93.19 532 HIS A O 1
ATOM 4183 N N . GLY A 1 533 ? 12.295 -21.483 -7.389 1.00 95.50 533 GLY A N 1
ATOM 4184 C CA . GLY A 1 533 ? 11.043 -21.298 -8.123 1.00 95.50 533 GLY A CA 1
ATOM 4185 C C . GLY A 1 533 ? 10.163 -20.179 -7.563 1.00 95.50 533 GLY A C 1
ATOM 4186 O O . GLY A 1 533 ? 8.944 -20.333 -7.502 1.00 95.50 533 GLY A O 1
ATOM 4187 N N . VAL A 1 534 ? 10.767 -19.073 -7.122 1.00 97.94 534 VAL A N 1
ATOM 4188 C CA . VAL A 1 534 ? 10.037 -17.872 -6.691 1.00 97.94 534 VAL A CA 1
ATOM 4189 C C . VAL A 1 534 ? 9.394 -17.209 -7.911 1.00 97.94 534 VAL A C 1
ATOM 4191 O O . VAL A 1 534 ? 10.074 -16.823 -8.860 1.00 97.94 534 VAL A O 1
ATOM 4194 N N . ASP A 1 535 ? 8.072 -17.054 -7.879 1.00 98.56 535 ASP A N 1
ATOM 4195 C CA . ASP A 1 535 ? 7.290 -16.481 -8.976 1.00 98.56 535 ASP A CA 1
ATOM 4196 C C . ASP A 1 535 ? 7.194 -14.949 -8.870 1.00 98.56 535 ASP A C 1
ATOM 4198 O O . ASP A 1 535 ? 7.293 -14.244 -9.879 1.00 98.56 535 ASP A O 1
ATOM 4202 N N . SER A 1 536 ? 7.028 -14.423 -7.651 1.00 98.50 536 SER A N 1
ATOM 4203 C CA . SER A 1 536 ? 6.856 -12.989 -7.381 1.00 98.50 536 SER A CA 1
ATOM 4204 C C . SER A 1 536 ? 7.659 -12.500 -6.181 1.00 98.50 536 SER A C 1
ATOM 4206 O O . SER A 1 536 ? 7.874 -13.254 -5.236 1.00 98.50 536 SER A O 1
ATOM 4208 N N . CYS A 1 537 ? 8.034 -11.216 -6.175 1.00 98.56 537 CYS A N 1
ATOM 4209 C CA . CYS A 1 537 ? 8.618 -10.568 -5.001 1.00 98.56 537 CYS A CA 1
ATOM 4210 C C . CYS A 1 537 ? 8.003 -9.196 -4.677 1.00 98.56 537 CYS A C 1
ATOM 4212 O O . CYS A 1 537 ? 7.849 -8.344 -5.557 1.00 98.56 537 CYS A O 1
ATOM 4214 N N . GLU A 1 538 ? 7.667 -9.002 -3.402 1.00 98.56 538 GLU A N 1
ATOM 4215 C CA . GLU A 1 538 ? 7.112 -7.787 -2.784 1.00 98.56 538 GLU A CA 1
ATOM 4216 C C . GLU A 1 538 ? 7.686 -7.613 -1.363 1.00 98.56 538 GLU A C 1
ATOM 4218 O O . GLU A 1 538 ? 8.817 -8.040 -1.151 1.00 98.56 538 GLU A O 1
ATOM 4223 N N . MET A 1 539 ? 7.020 -6.943 -0.411 1.00 98.75 539 MET A N 1
ATOM 4224 C CA . MET A 1 539 ? 7.654 -6.550 0.863 1.00 98.75 539 MET A CA 1
ATOM 4225 C C . MET A 1 539 ? 6.835 -6.843 2.139 1.00 98.75 539 MET A C 1
ATOM 4227 O O . MET A 1 539 ? 7.259 -6.452 3.227 1.00 98.75 539 MET A O 1
ATOM 4231 N N . GLU A 1 540 ? 5.676 -7.515 2.069 1.00 98.81 540 GLU A N 1
ATOM 4232 C CA . GLU A 1 540 ? 4.766 -7.611 3.225 1.00 98.81 540 GLU A CA 1
ATOM 4233 C C . GLU A 1 540 ? 4.092 -8.977 3.440 1.00 98.81 540 GLU A C 1
ATOM 4235 O O . GLU A 1 540 ? 3.728 -9.300 4.576 1.00 98.81 540 GLU A O 1
ATOM 4240 N N . ALA A 1 541 ? 3.884 -9.789 2.397 1.00 98.69 541 ALA A N 1
ATOM 4241 C CA . ALA A 1 541 ? 3.031 -10.980 2.489 1.00 98.69 541 ALA A CA 1
ATOM 4242 C C . ALA A 1 541 ? 3.560 -12.022 3.487 1.00 98.69 541 ALA A C 1
ATOM 4244 O O . ALA A 1 541 ? 2.771 -12.646 4.200 1.00 98.69 541 ALA A O 1
ATOM 4245 N N . PHE A 1 542 ? 4.885 -12.167 3.601 1.00 98.81 542 PHE A N 1
ATOM 4246 C CA . PHE A 1 542 ? 5.497 -13.053 4.593 1.00 98.81 542 PHE A CA 1
ATOM 4247 C C . PHE A 1 542 ? 5.067 -12.707 6.017 1.00 98.81 542 PHE A C 1
ATOM 4249 O O . PHE A 1 542 ? 4.644 -13.590 6.760 1.00 98.81 542 PHE A O 1
ATOM 4256 N N . THR A 1 543 ? 5.147 -11.430 6.395 1.00 98.75 543 THR A N 1
ATOM 4257 C CA . THR A 1 543 ? 4.816 -10.973 7.749 1.00 98.75 543 THR A CA 1
ATOM 4258 C C . THR A 1 543 ? 3.339 -11.181 8.052 1.00 98.75 543 THR A C 1
ATOM 4260 O O . THR A 1 543 ? 3.006 -11.632 9.146 1.00 98.75 543 THR A O 1
ATOM 4263 N N . LEU A 1 544 ? 2.456 -10.959 7.072 1.00 98.81 544 LEU A N 1
ATOM 4264 C CA . LEU A 1 544 ? 1.034 -11.281 7.211 1.00 98.81 544 LEU A CA 1
ATOM 4265 C C . LEU A 1 544 ? 0.829 -12.773 7.522 1.00 98.81 544 LEU A C 1
ATOM 4267 O O . LEU A 1 544 ? 0.125 -13.115 8.471 1.00 98.81 544 LEU A O 1
ATOM 4271 N N . PHE A 1 545 ? 1.467 -13.663 6.757 1.00 98.75 545 PHE A N 1
ATOM 4272 C CA . PHE A 1 545 ? 1.323 -15.113 6.929 1.00 98.75 545 PHE A CA 1
ATOM 4273 C C . PHE A 1 545 ? 1.943 -15.604 8.241 1.00 98.75 545 PHE A C 1
ATOM 4275 O O . PHE A 1 545 ? 1.366 -16.434 8.946 1.00 98.75 545 PHE A O 1
ATOM 4282 N N . GLN A 1 546 ? 3.106 -15.067 8.603 1.00 98.56 546 GLN A N 1
ATOM 4283 C CA . GLN A 1 546 ? 3.786 -15.376 9.854 1.00 98.56 546 GLN A CA 1
ATOM 4284 C C . GLN A 1 546 ? 2.939 -14.969 11.063 1.00 98.56 546 GLN A C 1
ATOM 4286 O O . GLN A 1 546 ? 2.708 -15.796 11.947 1.00 98.56 546 GLN A O 1
ATOM 4291 N N . LEU A 1 547 ? 2.456 -13.725 11.102 1.00 98.44 547 LEU A N 1
ATOM 4292 C CA . LEU A 1 547 ? 1.678 -13.220 12.232 1.00 98.44 547 LEU A CA 1
ATOM 4293 C C . LEU A 1 547 ? 0.313 -13.899 12.333 1.00 98.44 547 LEU A C 1
ATOM 4295 O O . LEU A 1 547 ? -0.136 -14.175 13.442 1.00 98.44 547 LEU A O 1
ATOM 4299 N N . ALA A 1 548 ? -0.309 -14.262 11.209 1.00 98.25 548 ALA A N 1
ATOM 4300 C CA . ALA A 1 548 ? -1.525 -15.072 11.206 1.00 98.25 548 ALA A CA 1
ATOM 4301 C C . ALA A 1 548 ? -1.344 -16.409 11.939 1.00 98.25 548 ALA A C 1
ATOM 4303 O O . ALA A 1 548 ? -2.184 -16.782 12.754 1.00 98.25 548 ALA A O 1
ATOM 4304 N N . ARG A 1 549 ? -0.210 -17.093 11.724 1.00 96.50 549 ARG A N 1
ATOM 4305 C CA . ARG A 1 549 ? 0.132 -18.336 12.440 1.00 96.50 549 ARG A CA 1
ATOM 4306 C C . ARG A 1 549 ? 0.471 -18.121 13.913 1.00 96.50 549 ARG A C 1
ATOM 4308 O O . ARG A 1 549 ? 0.318 -19.043 14.708 1.00 96.50 549 ARG A O 1
ATOM 4315 N N . GLN A 1 550 ? 0.988 -16.946 14.263 1.00 95.75 550 GLN A N 1
ATOM 4316 C CA . GLN A 1 550 ? 1.385 -16.600 15.630 1.00 95.75 550 GLN A CA 1
ATOM 4317 C C . GLN A 1 550 ? 0.241 -15.995 16.450 1.00 95.75 550 GLN A C 1
ATOM 4319 O O . GLN A 1 550 ? 0.348 -15.910 17.673 1.00 95.75 550 GLN A O 1
ATOM 4324 N N . ARG A 1 551 ? -0.852 -15.572 15.807 1.00 93.50 551 ARG A N 1
ATOM 4325 C CA . ARG A 1 551 ? -2.011 -14.989 16.480 1.00 93.50 551 ARG A CA 1
ATOM 4326 C C . ARG A 1 551 ? -2.713 -16.049 17.330 1.00 93.50 551 ARG A C 1
ATOM 4328 O O . ARG A 1 551 ? -3.235 -17.031 16.815 1.00 93.50 551 ARG A O 1
ATOM 4335 N N . THR A 1 552 ? -2.760 -15.822 18.641 1.00 90.44 552 THR A N 1
ATOM 4336 C CA . THR A 1 552 ? -3.307 -16.779 19.619 1.00 90.44 552 THR A CA 1
ATOM 4337 C C . THR A 1 552 ? -4.724 -16.462 20.092 1.00 90.44 552 THR A C 1
ATOM 4339 O O . THR A 1 552 ? -5.377 -17.346 20.641 1.00 90.44 552 THR A O 1
ATOM 4342 N N . VAL A 1 553 ? -5.212 -15.229 19.903 1.00 87.75 553 VAL A N 1
ATOM 4343 C CA . VAL A 1 553 ? -6.519 -14.795 20.436 1.00 87.75 553 VAL A CA 1
ATOM 4344 C C . VAL A 1 553 ? -7.698 -15.444 19.702 1.00 87.75 553 VAL A C 1
ATOM 4346 O O . VAL A 1 553 ? -8.665 -15.857 20.334 1.00 87.75 553 VAL A O 1
ATOM 4349 N N . ALA A 1 554 ? -7.592 -15.583 18.379 1.00 94.44 554 ALA A N 1
ATOM 4350 C CA . ALA A 1 554 ? -8.554 -16.254 17.511 1.00 94.44 554 ALA A CA 1
ATOM 4351 C C . ALA A 1 554 ? -7.909 -16.538 16.137 1.00 94.44 554 ALA A C 1
ATOM 4353 O O . ALA A 1 554 ? -6.882 -15.930 15.806 1.00 94.44 554 ALA A O 1
ATOM 4354 N N . PRO A 1 555 ? -8.499 -17.413 15.301 1.00 96.81 555 PRO A N 1
ATOM 4355 C CA . PRO A 1 555 ? -7.993 -17.677 13.956 1.00 96.81 555 PRO A CA 1
ATOM 4356 C C . PRO A 1 555 ? -7.932 -16.412 13.090 1.00 96.81 555 PRO A C 1
ATOM 4358 O O . PRO A 1 555 ? -8.857 -15.601 13.088 1.00 96.81 555 PRO A O 1
ATOM 4361 N N . LEU A 1 556 ? -6.841 -16.252 12.344 1.00 98.31 556 LEU A N 1
ATOM 4362 C CA . LEU A 1 556 ? -6.688 -15.233 11.308 1.00 98.31 556 LEU A CA 1
ATOM 4363 C C . LEU A 1 556 ? -6.395 -15.945 9.984 1.00 98.31 556 LEU A C 1
ATOM 4365 O O . LEU A 1 556 ? -5.292 -16.441 9.767 1.00 98.31 556 LEU A O 1
ATOM 4369 N N . LYS A 1 557 ? -7.408 -16.028 9.119 1.00 98.75 557 LYS A N 1
ATOM 4370 C CA . LYS A 1 557 ? -7.282 -16.590 7.770 1.00 98.75 557 LYS A CA 1
ATOM 4371 C C . LYS A 1 557 ? -6.663 -15.538 6.863 1.00 98.75 557 LYS A C 1
ATOM 4373 O O . LYS A 1 557 ? -7.122 -14.399 6.846 1.00 98.75 557 LYS A O 1
ATOM 4378 N N . VAL A 1 558 ? -5.627 -15.894 6.113 1.00 98.88 558 VAL A N 1
ATOM 4379 C CA . VAL A 1 558 ? -4.909 -14.928 5.272 1.00 98.88 558 VAL A CA 1
ATOM 4380 C C . VAL A 1 558 ? -4.653 -15.463 3.881 1.00 98.88 558 VAL A C 1
ATOM 4382 O O . VAL A 1 558 ? -4.353 -16.639 3.726 1.00 98.88 558 VAL A O 1
ATOM 4385 N N . ALA A 1 559 ? -4.740 -14.591 2.885 1.00 98.94 559 ALA A N 1
ATOM 4386 C CA . ALA A 1 559 ? -4.285 -14.846 1.523 1.00 98.94 559 ALA A CA 1
ATOM 4387 C C . ALA A 1 559 ? -3.657 -13.572 0.943 1.00 98.94 559 ALA A C 1
ATOM 4389 O O . ALA A 1 559 ? -3.816 -12.479 1.492 1.00 98.94 559 ALA A O 1
ATOM 4390 N N . ALA A 1 560 ? -2.933 -13.700 -0.165 1.00 98.88 560 ALA A N 1
ATOM 4391 C CA . ALA A 1 560 ? -2.351 -12.555 -0.853 1.00 98.88 560 ALA A CA 1
ATOM 4392 C C . ALA A 1 560 ? -2.372 -12.750 -2.368 1.00 98.88 560 ALA A C 1
ATOM 4394 O O . ALA A 1 560 ? -2.135 -13.857 -2.855 1.00 98.88 560 ALA A O 1
ATOM 4395 N N . ALA A 1 561 ? -2.612 -11.666 -3.097 1.00 98.81 561 ALA A N 1
ATOM 4396 C CA . ALA A 1 561 ? -2.488 -11.596 -4.541 1.00 98.81 561 ALA A CA 1
ATOM 4397 C C . ALA A 1 561 ? -1.723 -10.335 -4.949 1.00 98.81 561 ALA A C 1
ATOM 4399 O O . ALA A 1 561 ? -1.985 -9.239 -4.445 1.00 98.81 561 ALA A O 1
ATOM 4400 N N . HIS A 1 562 ? -0.779 -10.493 -5.872 1.00 98.75 562 HIS A N 1
ATOM 4401 C CA . HIS A 1 562 ? 0.122 -9.421 -6.275 1.00 98.75 562 HIS A CA 1
ATOM 4402 C C . HIS A 1 562 ? 0.119 -9.244 -7.788 1.00 98.75 562 HIS A C 1
ATOM 4404 O O . HIS A 1 562 ? 0.343 -10.199 -8.528 1.00 98.75 562 HIS A O 1
ATOM 4410 N N . ILE A 1 563 ? -0.127 -8.017 -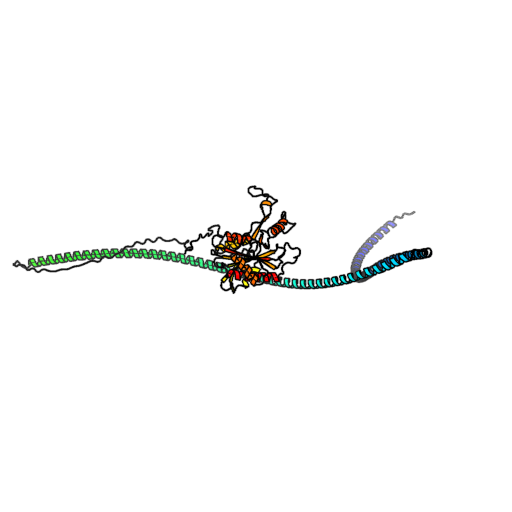8.241 1.00 98.81 563 ILE A N 1
ATOM 4411 C CA . ILE A 1 563 ? -0.098 -7.655 -9.658 1.00 98.81 563 ILE A CA 1
ATOM 4412 C C . ILE A 1 563 ? 1.363 -7.472 -10.080 1.00 98.81 563 ILE A C 1
ATOM 4414 O O . ILE A 1 563 ? 2.063 -6.605 -9.549 1.00 98.81 563 ILE A O 1
ATOM 4418 N N . GLY A 1 564 ? 1.822 -8.284 -11.030 1.00 98.56 564 GLY A N 1
ATOM 4419 C CA . GLY A 1 564 ? 3.168 -8.221 -11.586 1.00 98.56 564 GLY A CA 1
ATOM 4420 C C . GLY A 1 564 ? 3.361 -6.968 -12.431 1.00 98.56 564 GLY A C 1
ATOM 4421 O O . GLY A 1 564 ? 2.790 -6.862 -13.514 1.00 98.56 564 GLY A O 1
ATOM 4422 N N . ILE A 1 565 ? 4.162 -6.020 -11.948 1.00 98.19 565 ILE A N 1
ATOM 4423 C CA . ILE A 1 565 ? 4.368 -4.730 -12.623 1.00 98.19 565 ILE A CA 1
ATOM 4424 C C . ILE A 1 565 ? 5.488 -4.764 -13.666 1.00 98.19 565 ILE A C 1
ATOM 4426 O O . ILE A 1 565 ? 5.442 -4.011 -14.634 1.00 98.19 565 ILE A O 1
ATOM 4430 N N . LEU A 1 566 ? 6.479 -5.637 -13.482 1.00 97.38 566 LEU A N 1
ATOM 4431 C CA . LEU A 1 566 ? 7.602 -5.818 -14.400 1.00 97.38 566 LEU A CA 1
ATOM 4432 C C . LEU A 1 566 ? 8.202 -7.221 -14.279 1.00 97.38 566 LEU A C 1
ATOM 4434 O O . LEU A 1 566 ? 8.077 -7.860 -13.230 1.00 97.38 566 LEU A O 1
ATOM 4438 N N . SER A 1 567 ? 8.896 -7.670 -15.326 1.00 96.44 567 SER A N 1
ATOM 4439 C CA . SER A 1 567 ? 9.739 -8.868 -15.275 1.00 96.44 567 SER A CA 1
ATOM 4440 C C . SER A 1 567 ? 11.147 -8.504 -14.809 1.00 96.44 567 SER A C 1
ATOM 4442 O O . SER A 1 567 ? 11.730 -7.529 -15.274 1.00 96.44 567 SER A O 1
ATOM 4444 N N . ARG A 1 568 ? 11.704 -9.272 -13.868 1.00 94.44 568 ARG A N 1
ATOM 4445 C CA . ARG A 1 568 ? 13.071 -9.075 -13.350 1.00 94.44 568 ARG A CA 1
ATOM 4446 C C . ARG A 1 568 ? 14.106 -9.999 -13.975 1.00 94.44 568 ARG A C 1
ATOM 4448 O O . ARG A 1 568 ? 15.295 -9.759 -13.791 1.00 94.44 568 ARG A O 1
ATOM 4455 N N . VAL A 1 569 ? 13.659 -11.042 -14.670 1.00 92.38 569 VAL A N 1
ATOM 4456 C CA . VAL A 1 569 ? 14.520 -12.149 -15.115 1.00 92.38 569 VAL A CA 1
ATOM 4457 C C . VAL A 1 569 ? 14.387 -12.481 -16.600 1.00 92.38 569 VAL A C 1
ATOM 4459 O O . VAL A 1 569 ? 15.261 -13.155 -17.134 1.00 92.38 569 VAL A O 1
ATOM 4462 N N . ASN A 1 570 ? 13.322 -12.038 -17.283 1.00 92.12 570 ASN A N 1
ATOM 4463 C CA . ASN A 1 570 ? 13.162 -12.288 -18.714 1.00 92.12 570 ASN A CA 1
ATOM 4464 C C . ASN A 1 570 ? 13.651 -11.076 -19.530 1.00 92.12 570 ASN A C 1
ATOM 4466 O O . ASN A 1 570 ? 12.953 -10.063 -19.563 1.00 92.12 570 ASN A O 1
ATOM 4470 N N . PRO A 1 571 ? 14.797 -11.170 -20.231 1.00 89.88 571 PRO A N 1
ATOM 4471 C CA . PRO A 1 571 ? 15.344 -10.053 -21.002 1.00 89.88 571 PRO A CA 1
ATOM 4472 C C . PRO A 1 571 ? 14.499 -9.680 -22.230 1.00 89.88 571 PRO A C 1
ATOM 4474 O O . PRO A 1 571 ? 14.658 -8.583 -22.752 1.00 89.88 571 PRO A O 1
ATOM 4477 N N . ALA A 1 572 ? 13.602 -10.558 -22.692 1.00 92.19 572 ALA A N 1
ATOM 4478 C CA . ALA A 1 572 ? 12.679 -10.257 -23.787 1.00 92.19 572 ALA A CA 1
ATOM 4479 C C . ALA A 1 572 ? 11.449 -9.449 -23.330 1.00 92.19 572 ALA A C 1
ATOM 4481 O O . ALA A 1 572 ? 10.728 -8.911 -24.164 1.00 92.19 572 ALA A O 1
ATOM 4482 N N . MET A 1 573 ? 11.191 -9.363 -22.020 1.00 92.50 573 MET A N 1
ATOM 4483 C CA . MET A 1 573 ? 10.067 -8.618 -21.445 1.00 92.50 573 MET A CA 1
ATOM 4484 C C . MET A 1 573 ? 10.554 -7.268 -20.914 1.00 92.50 573 MET A C 1
ATOM 4486 O O . MET A 1 573 ? 10.725 -7.086 -19.710 1.00 92.50 573 MET A O 1
ATOM 4490 N N . THR A 1 574 ? 10.813 -6.334 -21.828 1.00 86.81 574 THR A N 1
ATOM 4491 C CA . THR A 1 574 ? 11.385 -5.016 -21.506 1.00 86.81 574 THR A CA 1
ATOM 4492 C C . THR A 1 574 ? 10.352 -3.983 -21.062 1.00 86.81 574 THR A C 1
ATOM 4494 O O . THR A 1 574 ? 10.712 -2.991 -20.433 1.00 86.81 574 THR A O 1
ATOM 4497 N N . GLU A 1 575 ? 9.080 -4.189 -21.397 1.00 91.12 575 GLU A N 1
ATOM 4498 C CA . GLU A 1 575 ? 7.997 -3.268 -21.054 1.00 91.12 575 GLU A CA 1
ATOM 4499 C C . GLU A 1 575 ? 7.379 -3.612 -19.699 1.00 91.12 575 GLU A C 1
ATOM 4501 O O . GLU A 1 575 ? 7.173 -4.778 -19.366 1.00 91.12 575 GLU A O 1
ATOM 4506 N N . ASN A 1 576 ? 7.052 -2.582 -18.922 1.00 95.88 576 ASN A N 1
ATOM 4507 C CA . ASN A 1 576 ? 6.274 -2.730 -17.697 1.00 95.88 576 ASN A CA 1
ATOM 4508 C C . ASN A 1 576 ? 4.778 -2.815 -18.027 1.00 95.88 576 ASN A C 1
ATOM 4510 O O . ASN A 1 576 ? 4.342 -2.454 -19.119 1.00 95.88 576 ASN A O 1
ATOM 4514 N N . ILE A 1 577 ? 3.972 -3.229 -17.049 1.00 97.19 577 ILE A N 1
ATOM 4515 C CA . ILE A 1 577 ? 2.514 -3.126 -17.153 1.00 97.19 577 ILE A CA 1
ATOM 4516 C C . ILE A 1 577 ? 2.101 -1.674 -17.461 1.00 97.19 577 ILE A C 1
ATOM 4518 O O . ILE A 1 577 ? 2.642 -0.728 -16.882 1.00 97.19 577 ILE A O 1
ATOM 4522 N N . SER A 1 578 ? 1.120 -1.484 -18.345 1.00 96.62 578 SER A N 1
ATOM 4523 C CA . SER A 1 578 ? 0.573 -0.146 -18.593 1.00 96.62 578 SER A CA 1
ATOM 4524 C C . SER A 1 578 ? -0.230 0.358 -17.388 1.00 96.62 578 SER A C 1
ATOM 4526 O O . SER A 1 578 ? -0.859 -0.422 -16.670 1.00 96.62 578 SER A O 1
ATOM 4528 N N . THR A 1 579 ? -0.277 1.676 -17.189 1.00 94.94 579 THR A N 1
ATOM 4529 C CA . THR A 1 579 ? -1.062 2.300 -16.108 1.00 94.94 579 THR A CA 1
ATOM 4530 C C . THR A 1 579 ? -2.547 1.929 -16.174 1.00 94.94 579 THR A C 1
ATOM 4532 O O . THR A 1 579 ? -3.161 1.659 -15.144 1.00 94.94 579 THR A O 1
ATOM 4535 N N . ASN A 1 580 ? -3.122 1.866 -17.380 1.00 96.25 580 ASN A N 1
ATOM 4536 C CA . ASN A 1 580 ? -4.528 1.499 -17.572 1.00 96.25 580 ASN A CA 1
ATOM 4537 C C . ASN A 1 580 ? -4.787 0.053 -17.144 1.00 96.25 580 ASN A C 1
ATOM 4539 O O . ASN A 1 580 ? -5.707 -0.202 -16.369 1.00 96.25 580 ASN A O 1
ATOM 4543 N N . GLN A 1 581 ? -3.932 -0.872 -17.585 1.00 96.88 581 GLN A N 1
ATOM 4544 C CA . GLN A 1 581 ? -4.032 -2.275 -17.200 1.00 96.88 581 GLN A CA 1
ATOM 4545 C C . GLN A 1 581 ? -3.796 -2.467 -15.696 1.00 96.88 581 GLN A C 1
ATOM 4547 O O . GLN A 1 581 ? -4.470 -3.282 -15.073 1.00 96.88 581 GLN A O 1
ATOM 4552 N N . LEU A 1 582 ? -2.884 -1.703 -15.084 1.00 97.12 582 LEU A N 1
ATOM 4553 C CA . LEU A 1 582 ? -2.666 -1.734 -13.638 1.00 97.12 582 LEU A CA 1
ATOM 4554 C C . LEU A 1 582 ? -3.919 -1.303 -12.872 1.00 97.12 582 LEU A C 1
ATOM 4556 O O . LEU A 1 582 ? -4.362 -2.043 -12.000 1.00 97.12 582 LEU A O 1
ATOM 4560 N N . HIS A 1 583 ? -4.509 -0.153 -13.204 1.00 96.06 583 HIS A N 1
ATOM 4561 C CA . HIS A 1 583 ? -5.723 0.326 -12.536 1.00 96.06 583 HIS A CA 1
ATOM 4562 C C . HIS A 1 583 ? -6.903 -0.641 -12.722 1.00 96.06 583 HIS A C 1
ATOM 4564 O O . HIS A 1 583 ? -7.665 -0.888 -11.783 1.00 96.06 583 HIS A O 1
ATOM 4570 N N . GLU A 1 584 ? -7.052 -1.220 -13.916 1.00 97.25 584 GLU A N 1
ATOM 4571 C CA . GLU A 1 584 ? -8.075 -2.232 -14.173 1.00 97.25 584 GLU A CA 1
ATOM 4572 C C . GLU A 1 584 ? -7.853 -3.486 -13.320 1.00 97.25 584 GLU A C 1
ATOM 4574 O O . GLU A 1 584 ? -8.771 -3.924 -12.618 1.00 97.25 584 GLU A O 1
ATOM 4579 N N . ASN A 1 585 ? -6.626 -4.013 -13.307 1.00 98.00 585 ASN A N 1
ATOM 4580 C CA . ASN A 1 585 ? -6.254 -5.156 -12.482 1.00 98.00 585 ASN A CA 1
ATOM 4581 C C . ASN A 1 585 ? -6.467 -4.869 -10.991 1.00 98.00 585 ASN A C 1
ATOM 4583 O O . ASN A 1 585 ? -7.001 -5.724 -10.291 1.00 98.00 585 ASN A O 1
ATOM 4587 N N . GLU A 1 586 ? -6.109 -3.682 -10.493 1.00 97.69 586 GLU A N 1
ATOM 4588 C CA . GLU A 1 586 ? -6.338 -3.280 -9.100 1.00 97.69 586 GLU A CA 1
ATOM 4589 C C . GLU A 1 586 ? -7.824 -3.341 -8.738 1.00 97.69 586 GLU A C 1
ATOM 4591 O O . GLU A 1 586 ? -8.193 -3.973 -7.743 1.00 97.69 586 GLU A O 1
ATOM 4596 N N . ARG A 1 587 ? -8.694 -2.763 -9.572 1.00 97.88 587 ARG A N 1
ATOM 4597 C CA . ARG A 1 587 ? -10.146 -2.788 -9.359 1.00 97.88 587 ARG A CA 1
ATOM 4598 C C . ARG A 1 587 ? -10.701 -4.214 -9.375 1.00 97.88 587 ARG A C 1
ATOM 4600 O O . ARG A 1 587 ? -11.484 -4.583 -8.498 1.00 97.88 587 ARG A O 1
ATOM 4607 N N . LEU A 1 588 ? -10.308 -5.024 -10.357 1.00 98.56 588 LEU A N 1
ATOM 4608 C CA . LEU A 1 588 ? -10.799 -6.397 -10.504 1.00 98.56 588 LEU A CA 1
ATOM 4609 C C . LEU A 1 588 ? -10.264 -7.326 -9.403 1.00 98.56 588 LEU A C 1
ATOM 4611 O O . LEU A 1 588 ? -11.020 -8.145 -8.882 1.00 98.56 588 LEU A O 1
ATOM 4615 N N . CYS A 1 589 ? -9.009 -7.160 -8.978 1.00 98.69 589 CYS A N 1
ATOM 4616 C CA . CYS A 1 589 ? -8.450 -7.884 -7.834 1.00 98.69 589 CYS A CA 1
ATOM 4617 C C . CYS A 1 589 ? -9.164 -7.507 -6.536 1.00 98.69 589 CYS A C 1
ATOM 4619 O O . CYS A 1 589 ? -9.468 -8.389 -5.737 1.00 98.69 589 CYS A O 1
ATOM 4621 N N . GLY A 1 590 ? -9.475 -6.219 -6.345 1.00 98.62 590 GLY A N 1
ATOM 4622 C CA . GLY A 1 590 ? -10.288 -5.751 -5.223 1.00 98.62 590 GLY A CA 1
ATOM 4623 C C . GLY A 1 590 ? -11.659 -6.424 -5.205 1.00 98.62 590 GLY A C 1
ATOM 4624 O O . GLY A 1 590 ? -12.053 -6.986 -4.187 1.00 98.62 590 GLY A O 1
ATOM 4625 N N . LYS A 1 591 ? -12.346 -6.473 -6.354 1.00 98.81 591 LYS A N 1
ATOM 4626 C CA . LYS A 1 591 ? -13.632 -7.173 -6.486 1.00 98.81 591 LYS A CA 1
ATOM 4627 C C . LYS A 1 591 ? -13.515 -8.666 -6.159 1.00 98.81 591 LYS A C 1
ATOM 4629 O O . LYS A 1 591 ? -14.296 -9.160 -5.355 1.00 98.81 591 LYS A O 1
ATOM 4634 N N . ALA A 1 592 ? -12.535 -9.376 -6.723 1.00 98.88 592 ALA A N 1
ATOM 4635 C CA . ALA A 1 592 ? -12.313 -10.795 -6.426 1.00 98.88 592 ALA A CA 1
ATOM 4636 C C . ALA A 1 592 ? -12.021 -11.044 -4.936 1.00 98.88 592 ALA A C 1
ATOM 4638 O O . ALA A 1 592 ? -12.526 -12.004 -4.356 1.00 98.88 592 ALA A O 1
ATOM 4639 N N . ALA A 1 593 ? -11.241 -10.164 -4.302 1.00 98.88 593 ALA A N 1
ATOM 4640 C CA . ALA A 1 593 ? -10.947 -10.243 -2.876 1.00 98.88 593 ALA A CA 1
ATOM 4641 C C . ALA A 1 593 ? -12.199 -10.026 -2.014 1.00 98.88 593 ALA A C 1
ATOM 4643 O O . ALA A 1 593 ? -12.402 -10.769 -1.055 1.00 98.88 593 ALA A O 1
ATOM 4644 N N . LEU A 1 594 ? -13.065 -9.071 -2.371 1.00 98.88 594 LEU A N 1
ATOM 4645 C CA . LEU A 1 594 ? -14.347 -8.863 -1.691 1.00 98.88 594 LEU A CA 1
ATOM 4646 C C . LEU A 1 594 ? -15.236 -10.111 -1.783 1.00 98.88 594 LEU A C 1
ATOM 4648 O O . LEU A 1 594 ? -15.709 -10.589 -0.754 1.00 98.88 594 LEU A O 1
ATOM 4652 N N . GLU A 1 595 ? -15.402 -10.680 -2.981 1.00 98.75 595 GLU A N 1
ATOM 4653 C CA . GLU A 1 595 ? -16.189 -11.907 -3.204 1.00 98.75 595 GLU A CA 1
ATOM 4654 C C . GLU A 1 595 ? -15.635 -13.094 -2.394 1.00 98.75 595 GLU A C 1
ATOM 4656 O O . GLU A 1 595 ? -16.386 -13.832 -1.752 1.00 98.75 595 GLU A O 1
ATOM 4661 N N . ALA A 1 596 ? -14.308 -13.250 -2.351 1.00 98.81 596 ALA A N 1
ATOM 4662 C CA . ALA A 1 596 ? -13.664 -14.300 -1.570 1.00 98.81 596 ALA A CA 1
ATOM 4663 C C . ALA A 1 596 ? -13.856 -14.107 -0.054 1.00 98.81 596 ALA A C 1
ATOM 4665 O O . ALA A 1 596 ? -14.144 -15.072 0.661 1.00 98.81 596 ALA A O 1
ATOM 4666 N N . LEU A 1 597 ? -13.739 -12.873 0.446 1.00 98.75 597 LEU A N 1
ATOM 4667 C CA . LEU A 1 597 ? -13.888 -12.547 1.866 1.00 98.75 597 LEU A CA 1
ATOM 4668 C C . LEU A 1 597 ? -15.311 -12.785 2.377 1.00 98.75 597 LEU A C 1
ATOM 4670 O O . LEU A 1 597 ? -15.483 -13.387 3.439 1.00 98.75 597 LEU A O 1
ATOM 4674 N N . ILE A 1 598 ? -16.338 -12.339 1.648 1.00 98.31 598 ILE A N 1
ATOM 4675 C CA . ILE A 1 598 ? -17.731 -12.495 2.104 1.00 98.31 598 ILE A CA 1
ATOM 4676 C C . ILE A 1 598 ? -18.182 -13.959 2.109 1.00 98.31 598 ILE A C 1
ATOM 4678 O O . ILE A 1 598 ? -18.998 -14.342 2.940 1.00 98.31 598 ILE A O 1
ATOM 4682 N N . ALA A 1 599 ? -17.602 -14.789 1.239 1.00 97.44 599 ALA A N 1
ATOM 4683 C CA . ALA A 1 599 ? -17.841 -16.229 1.194 1.00 97.44 599 ALA A CA 1
ATOM 4684 C C . ALA A 1 599 ? -16.977 -17.023 2.195 1.00 97.44 599 ALA A C 1
ATOM 4686 O O . ALA A 1 599 ? -17.037 -18.254 2.225 1.00 97.44 599 ALA A O 1
ATOM 4687 N N . THR A 1 600 ? -16.153 -16.343 2.998 1.00 95.50 600 THR A N 1
ATOM 4688 C CA . THR A 1 600 ? -15.326 -16.967 4.034 1.00 95.50 600 THR A CA 1
ATOM 4689 C C . THR A 1 600 ? -16.048 -16.952 5.376 1.00 95.50 600 THR A C 1
ATOM 4691 O O . THR A 1 600 ? -16.427 -15.898 5.897 1.00 95.50 600 THR A O 1
ATOM 4694 N N . GLU A 1 601 ? -16.208 -18.141 5.952 1.00 92.56 601 GLU A N 1
ATOM 4695 C CA . GLU A 1 601 ? -16.714 -18.322 7.311 1.00 92.56 601 GLU A CA 1
ATOM 4696 C C . GLU A 1 601 ? -15.672 -17.844 8.328 1.00 92.56 601 GLU A C 1
ATOM 4698 O O . GLU A 1 601 ? -14.486 -18.184 8.212 1.00 92.56 601 GLU A O 1
ATOM 4703 N N . LEU A 1 602 ? -16.123 -17.050 9.299 1.00 91.44 602 LEU A N 1
ATOM 4704 C CA . LEU A 1 602 ? -15.318 -16.518 10.396 1.00 91.44 602 LEU A CA 1
ATOM 4705 C C . LEU A 1 602 ? -15.725 -17.165 11.709 1.00 91.44 602 LEU A C 1
ATOM 4707 O O . LEU A 1 602 ? -16.946 -17.197 11.973 1.00 91.44 602 LEU A O 1
#

Foldseek 3Di:
DDDDPPPVVVVVVVVVVVVVVVVVVVVVVVVVVVVVVVVVVVVVVVVVVVVVVVVVVVVVVVVVVVVVVVVVVVVVVVVVVVVVVVVVVVVVVVVVVVVVVVVVVDDDDDPPVVVVVVVVVVVVVVVVVVVVVVVVVVVVVVVVVVVVVVVVVVVVVVVVVVVVVVVVVVVVVVVVVVVVVVVVVVVVVVVVVVVVVVVVVVVVVVVVVVVVVVVVVVVVVVVVVVVVVVVVVVVVVVVVVVVVVVVVVVVVVVVVVVVVVVVVVVPDDDDDDDDDDDDDDDDDDDDDDDDDDDDDDDDDDDDDPPPDDDDDDPDPPPDPDDPVQAADPVQAHQQQRDHAPQAALEEEEEADPVLLVLLLVQAPDFDDWDQHPNRKIKTWGHHPRGTYIYIHQHAAAVSLVSVLVRCCNNVLEEHEYEYEAAWAFLPQVDAFQEKEKQQVFEKEKEFPPQLVVQHDPVPHGDPVQCGIDIGDGQHAQNLLSVQLQVLCVVVVGNYDHFHEYAYRDDDLRVLHDDPVDCSRRSVCNSVVCVVVRHGTYGHHRRSNRVVQVVSRSYHYGYIYMHRHQFYPHHPVRPDGDDPVSVSVSSNSSSVSSSVSRVPDDD

Nearest PDB structures (foldseek):
  6k5h-assembly2_C  TM=9.033E-01  e=3.679E-28  Phytophthora capsici LT1534
  3qpb-assembly1_A  TM=8.521E-01  e=1.588E-17  Streptococcus pyogenes serotype M6
  1odk-assembly1_C  TM=8.476E-01  e=5.140E-17  Thermus thermophilus HB8
  1odk-assembly1_E  TM=8.312E-01  e=1.040E-16  Thermus thermophilus HB8
  2pga-assembly1_F  TM=8.165E-01  e=4.788E-16  Salmonella enterica subsp. enterica serovar Typhimurium str. LT2

Mean predicted aligned error: 20.92 Å

Solvent-accessible surface area (backbone atoms only — not comparable to full-atom values): 33250 Å² total; per-residue (Å²): 139,87,85,79,76,76,60,67,64,59,55,56,58,56,52,53,57,51,49,55,55,48,51,56,52,52,57,53,56,51,56,57,47,53,56,51,50,53,56,49,47,56,53,46,53,58,48,48,55,55,45,50,58,49,47,54,55,48,47,58,49,45,56,51,47,52,51,50,48,52,52,48,52,55,46,48,53,52,47,51,51,48,50,51,48,49,52,50,48,52,52,48,50,52,51,51,48,53,51,51,56,56,51,68,75,63,78,87,87,74,70,63,67,57,52,52,50,52,52,52,52,53,53,49,51,53,51,52,51,52,50,53,49,52,51,51,53,49,52,52,53,53,50,53,53,53,51,53,51,50,54,51,52,50,56,52,50,55,50,53,51,53,52,50,53,51,51,52,53,53,51,52,52,53,51,53,52,52,50,53,51,51,54,50,52,51,52,51,54,51,52,52,51,51,51,52,49,54,55,50,53,52,54,48,53,54,48,53,53,48,53,51,52,51,50,55,49,51,54,51,50,52,53,52,48,53,53,50,52,48,53,50,51,54,52,50,54,51,49,52,52,50,53,50,51,51,51,52,50,51,52,49,52,48,52,52,48,50,51,50,49,54,56,53,63,74,71,64,88,89,81,87,84,83,89,88,88,90,84,89,77,89,80,90,84,85,89,88,87,86,80,85,86,80,91,83,86,87,85,83,91,85,87,92,78,82,87,80,85,86,83,89,74,99,60,82,75,78,67,68,66,68,95,75,44,63,58,42,99,88,55,19,29,71,51,64,43,48,31,68,81,55,59,40,52,27,29,40,38,27,35,49,59,69,59,31,56,60,40,52,70,72,37,79,42,80,78,44,79,43,77,18,100,63,74,16,38,40,42,14,28,27,46,96,87,37,64,30,21,31,32,10,48,47,73,34,38,68,36,43,49,51,46,58,55,49,48,43,72,48,42,52,57,47,30,40,39,35,37,53,48,60,21,41,19,45,35,66,89,51,59,43,60,31,27,40,27,28,59,68,5,19,17,41,26,41,72,43,65,36,32,80,66,66,18,46,97,89,66,51,69,45,60,66,87,60,41,70,46,74,50,77,62,39,59,43,34,61,71,55,28,56,40,31,52,51,40,29,50,76,67,72,45,59,60,44,81,27,27,29,31,15,15,72,42,86,41,56,52,61,36,52,88,55,94,92,52,94,60,81,81,32,63,55,48,56,56,51,33,53,74,70,57,30,34,33,40,40,34,35,64,26,49,51,30,49,49,33,74,66,47,76,67,35,61,43,43,32,31,41,36,26,38,16,44,28,41,76,65,30,87,88,47,80,63,56,44,49,72,67,58,47,54,51,48,52,48,50,51,41,51,15,45,50,58,34,48,72,74,50,89,109

Sequence (602 aa):
MPPRACRAKEDLHNDLLRMEARMNEVTHAVGDREEEMMKAKEVNEAKLERLKAKYLKAMDHLEFLEAVQREHDALCEKYGALELEHAGLQKRLAQVQEMLDAGRELNGRDTAETSESLKTDNHRLKKERNVLKAQLEQAGTELELARSELQRLVAELETANSELERLRNDHQNQLEDLNTDAETLRKEINGLREETRSLREEANGLREENDELRSALTESKTKLQDVTDELSRTKSELKQSKDQLSKLSAEYQNKVSEIKGITKALQDPPGDGKMHIHIHHHEHQHVHNHDHKHFYNVKDKSSVEDLCRSPTVTGRMSYMTGKDLLLLPNGATYHLGVKAGELAPRIIVVGAKKRAEEMSKLLDKIDTVVASDRLMFTYTGTYKGVAVSIVAIGMGAPMMDFFVRESSFVCPGPMAVIRVGTCGLFNPSLPPGTIVVAGKGSTLTYINQAGFTDGLIDGTKTSPSQLYYVTKPVLPDQALSDRLLAEMKKLDLNAVNGLNNASDTFFATQGRQDSHFYNGDNKNILEEFATHGVDSCEMEAFTLFQLARQRTVAPLKVAAAHIGILSRVNPAMTENISTNQLHENERLCGKAALEALIATEL